Protein AF-0000000067011198 (afdb_homodimer)

Foldseek 3Di:
DVPAQAKDWFWFFKLADAPDGTDIDTKIFGHEAAQKWKWQWFKFKDDVVQVCLSNVLDPLRDPRAQDTQQTKGFTCQYYPPQDQDGGGFIKTFALAFAPCPDPQNVALFAQRDDQAVPLLSNQAGSVNAARMGDPPHGHGYHSQHRNRISMGMHGSRGMATADPPFDRLLLSVLRFQLLFLLLCDCPAVVPAAQWEEEEEDLFSSRLSVQLNCVLRHYPAYEYEDQDCVSFVLSVVSHHPYYDHPVPDDPVADPLNVLCVVPVQATQEYEYAAADLVVQQSRLSRAHFAAHEYEYEHHHGPPDDHDDDVVSPVRHYHYYYTGSSGRNAHDRVCSNVVSVCVVVPSDDRPSQEDEEEESVCVSVVSVCVVVVNHRMYMYRNDDD/DVPAQAKDWFWFFKLADAPDGTDIDTKIFGHEAAQKWKWQWFKFKDDVVQVCLSNVLDPLRDPRAQDTQQTKGFTCQYYPPQDQDGGGFIKTFALAFAPCPDPQNVALFAQRDDQAVVLQSNQAGSVNAARIGDPPHGHGYHSQHRNRISMGMHGSRGMATADPPFDRLLLSCLRFQLLFQLLCDCPAVVPAAQWEEEEEDLFSSRLSVQLNCVLRHYPAYEYEDQDCVSFVVSVVSHHPYYDHPVPDDPVADPLNVLCVVPVQATQEYEYAAADLVVQQSRLSRAHFAAHEYEYEHHHGPPDDHDDDCVSVVRHYHYYYTGSNGRNDHDRVCSNVVSVCVVVPSDDRPSQEDEEEESVCVSVVSVCVVVVNHRMYMYRNDDD

Organism: Wuchereria bancrofti (NCBI:txid6293)

Secondary structure (DSSP, 8-state):
-TTTTS-EEEEEEEE-STTS--EEEEEEEPPP-TTEEEEEEEEEE--HHHHHHHTT--TT--SSEE---EEEEEEEEE-TT--S--TT-EEEE-SS---SSSHHHHSTT-----TTHHHHHTT--TTS--SEEETTEEEEESTTT--SBSEEEEEGGGEEEE-TTS-HHHHGGGGTHHHHHHHIIIIIS-PPTT-EEEEE--SHHHHHHHHHHHHHT-SEEEEE-S-GGGHHHHHHHT-SEEE-GGGS-TTS-HHHHHHHHTTT-BSEEEE-S--HHHHHHHHHHBPTTT-EEEE-SPPPTT--EEE-THHHHTT-EEEE-STT-TT--HHHHHHHHHHHHHTTSS-SGGGEEEEEEGGGHHHHHHHHHHT--SEEEEE----/-TTTTS-EEEEEEEE-STTS--EEEEEEEPPP-TTEEEEEEEEEE--HHHHHHHTT--TT--SSEE---EEEEEEEEE-TT--S--TT-EEEE-SS---SSSHHHHSTT-----TTHHHHHTT--TTS--SEEETTEEEEESTTT--SBSEEEEEGGGEEEE-TTS-HHHHGGGGTHHHHHHHIIIIIS-PPTT-EEEEE--SHHHHHHHHHHHHHT-SEEEEE-S-GGGHHHHHHHT-SEEE-GGGS-TTS-HHHHHHHHTTT-BSEEEE-S--HHHHHHHHHHBPTTT-EEEE-SPPPTT--EEE-THHHHTT-EEEE-STT-TT--HHHHHHHHHHHHHTTSS-SGGGEEEEEEGGGHHHHHHHHHHT--SEEEEE----

Structure (mmCIF, N/CA/C/O backbone):
data_AF-0000000067011198-model_v1
#
loop_
_entity.id
_entity.type
_entity.pdbx_description
1 polymer 'S-(hydroxymethyl)glutathione dehydrogenase'
#
loop_
_atom_site.group_PDB
_atom_site.id
_atom_site.type_symbol
_atom_site.label_atom_id
_atom_site.label_alt_id
_atom_site.label_comp_id
_atom_site.label_asym_id
_atom_site.label_entity_id
_atom_site.label_seq_id
_atom_site.pdbx_PDB_ins_code
_atom_site.Cartn_x
_atom_site.Cartn_y
_atom_site.Cartn_z
_atom_site.occupancy
_atom_site.B_iso_or_equiv
_atom_site.auth_seq_id
_atom_site.auth_comp_id
_atom_site.auth_asym_id
_atom_site.auth_atom_id
_atom_site.pdbx_PDB_model_num
ATOM 1 N N . MET A 1 1 ? -12.805 38.656 30.281 1 50.06 1 MET A N 1
ATOM 2 C CA . MET A 1 1 ? -12.133 39.938 29.984 1 50.06 1 MET A CA 1
ATOM 3 C C . MET A 1 1 ? -12.852 40.688 28.875 1 50.06 1 MET A C 1
ATOM 5 O O . MET A 1 1 ? -13.734 40.125 28.219 1 50.06 1 MET A O 1
ATOM 9 N N . ALA A 1 2 ? -12.516 41.906 28.516 1 61.5 2 ALA A N 1
ATOM 10 C CA . ALA A 1 2 ? -13.125 42.938 27.672 1 61.5 2 ALA A CA 1
ATOM 11 C C . ALA A 1 2 ? -13.398 42.375 26.266 1 61.5 2 ALA A C 1
ATOM 13 O O . ALA A 1 2 ? -14.219 42.938 25.531 1 61.5 2 ALA A O 1
ATOM 14 N N . THR A 1 3 ? -12.961 41.188 25.984 1 71.88 3 THR A N 1
ATOM 15 C CA . THR A 1 3 ? -13.062 40.719 24.609 1 71.88 3 THR A CA 1
ATOM 16 C C . THR A 1 3 ? -14.078 39.562 24.5 1 71.88 3 THR A C 1
ATOM 18 O O . THR A 1 3 ? -14.469 39.188 23.406 1 71.88 3 THR A O 1
ATOM 21 N N . ILE A 1 4 ? -14.734 39.156 25.609 1 75.94 4 ILE A N 1
ATOM 22 C CA . ILE A 1 4 ? -15.602 38 25.609 1 75.94 4 ILE A CA 1
ATOM 23 C C . ILE A 1 4 ? -16.938 38.344 24.969 1 75.94 4 ILE A C 1
ATOM 25 O O . ILE A 1 4 ? -17.531 39.375 25.281 1 75.94 4 ILE A O 1
ATOM 29 N N . CYS A 1 5 ? -17.281 37.531 24.031 1 78.25 5 CYS A N 1
ATOM 30 C CA . CYS A 1 5 ? -18.562 37.594 23.344 1 78.25 5 CYS A CA 1
ATOM 31 C C . CYS A 1 5 ? -18.641 38.844 22.453 1 78.25 5 CYS A C 1
ATOM 33 O O . CYS A 1 5 ? -19.734 39.312 22.141 1 78.25 5 CYS A O 1
ATOM 35 N N . LYS A 1 6 ? -17.516 39.438 22.172 1 91.94 6 LYS A N 1
ATOM 36 C CA . LYS A 1 6 ? -17.484 40.625 21.297 1 91.94 6 LYS A CA 1
ATOM 37 C C . LYS A 1 6 ? -16.531 40.406 20.125 1 91.94 6 LYS A C 1
ATOM 39 O O . LYS A 1 6 ? -15.648 39.531 20.188 1 91.94 6 LYS A O 1
ATOM 44 N N . THR A 1 7 ? -16.844 41.156 19.125 1 96.75 7 THR A N 1
ATOM 45 C CA . THR A 1 7 ? -15.898 41.219 18.016 1 96.75 7 THR A CA 1
ATOM 46 C C . THR A 1 7 ? -14.586 41.875 18.453 1 96.75 7 THR A C 1
ATOM 48 O O . THR A 1 7 ? -14.602 42.906 19.109 1 96.75 7 THR A O 1
ATOM 51 N N . ILE A 1 8 ? -13.508 41.281 18.047 1 96.81 8 ILE A N 1
ATOM 52 C CA . ILE A 1 8 ? -12.188 41.812 18.406 1 96.81 8 ILE A CA 1
ATOM 53 C C . ILE A 1 8 ? -11.508 42.344 17.156 1 96.81 8 ILE A C 1
ATOM 55 O O . ILE A 1 8 ? -11.555 41.75 16.094 1 96.81 8 ILE A O 1
ATOM 59 N N . LYS A 1 9 ? -11 43.562 17.312 1 97.25 9 LYS A N 1
ATOM 60 C CA . LYS A 1 9 ? -10.094 44.062 16.297 1 97.25 9 LYS A CA 1
ATOM 61 C C . LYS A 1 9 ? -8.648 43.719 16.609 1 97.25 9 LYS A C 1
ATOM 63 O O . LYS A 1 9 ? -8.18 43.906 17.719 1 97.25 9 LYS A O 1
ATOM 68 N N . CYS A 1 10 ? -8.008 43.156 15.656 1 97.12 10 CYS A N 1
ATOM 69 C CA . CYS A 1 10 ? -6.625 42.75 15.898 1 97.12 10 CYS A CA 1
ATOM 70 C C . CYS A 1 10 ? -5.844 42.688 14.594 1 97.12 10 CYS A C 1
ATOM 72 O O . CYS A 1 10 ? -6.406 42.875 13.516 1 97.12 10 CYS A O 1
ATOM 74 N N . ARG A 1 11 ? -4.516 42.406 14.703 1 98.06 11 ARG A N 1
ATOM 75 C CA . ARG A 1 11 ? -3.645 42.281 13.531 1 98.06 11 ARG A CA 1
ATOM 76 C C . ARG A 1 11 ? -3.676 40.875 12.969 1 98.06 11 ARG A C 1
ATOM 78 O O . ARG A 1 11 ? -3.734 39.906 13.719 1 98.06 11 ARG A O 1
ATOM 85 N N . ALA A 1 12 ? -3.678 40.812 11.695 1 98.69 12 ALA A N 1
ATOM 86 C CA . ALA A 1 12 ? -3.52 39.531 10.969 1 98.69 12 ALA A CA 1
ATOM 87 C C . ALA A 1 12 ? -2.736 39.75 9.672 1 98.69 12 ALA A C 1
ATOM 89 O O . ALA A 1 12 ? -2.676 40.875 9.148 1 98.69 12 ALA A O 1
ATOM 90 N N . ALA A 1 13 ? -2.029 38.75 9.281 1 98.81 13 ALA A N 1
ATOM 91 C CA . ALA A 1 13 ? -1.456 38.719 7.941 1 98.81 13 ALA A CA 1
ATOM 92 C C . ALA A 1 13 ? -2.447 38.125 6.938 1 98.81 13 ALA A C 1
ATOM 94 O O . ALA A 1 13 ? -2.703 36.938 6.938 1 98.81 13 ALA A O 1
ATOM 95 N N . VAL A 1 14 ? -2.984 38.938 6.059 1 98.81 14 VAL A N 1
ATOM 96 C CA . VAL A 1 14 ? -4.066 38.531 5.168 1 98.81 14 VAL A CA 1
ATOM 97 C C . VAL A 1 14 ? -3.516 38.25 3.768 1 98.81 14 VAL A C 1
ATOM 99 O O . VAL A 1 14 ? -2.742 39.062 3.238 1 98.81 14 VAL A O 1
ATOM 102 N N . ALA A 1 15 ? -3.818 37.125 3.234 1 98.69 15 ALA A N 1
ATOM 103 C CA . ALA A 1 15 ? -3.613 36.844 1.813 1 98.69 15 ALA A CA 1
ATOM 104 C C . ALA A 1 15 ? -4.812 37.312 0.99 1 98.69 15 ALA A C 1
ATOM 106 O O . ALA A 1 15 ? -5.812 36.594 0.886 1 98.69 15 ALA A O 1
ATOM 107 N N . TRP A 1 16 ? -4.695 38.375 0.341 1 98.19 16 TRP A N 1
ATOM 108 C CA . TRP A 1 16 ? -5.812 38.938 -0.408 1 98.19 16 TRP A CA 1
ATOM 109 C C . TRP A 1 16 ? -5.973 38.219 -1.756 1 98.19 16 TRP A C 1
ATOM 111 O O . TRP A 1 16 ? -7.09 38.094 -2.26 1 98.19 16 TRP A O 1
ATOM 121 N N . GLU A 1 17 ? -4.902 37.875 -2.344 1 96.75 17 GLU A N 1
ATOM 122 C CA . GLU A 1 17 ? -4.867 37.125 -3.594 1 96.75 17 GLU A CA 1
ATOM 123 C C . GLU A 1 17 ? -3.639 36.219 -3.662 1 96.75 17 GLU A C 1
ATOM 125 O O . GLU A 1 17 ? -2.688 36.406 -2.9 1 96.75 17 GLU A O 1
ATOM 130 N N . SER A 1 18 ? -3.738 35.25 -4.496 1 96.25 18 SER A N 1
ATOM 131 C CA . SER A 1 18 ? -2.604 34.344 -4.684 1 96.25 18 SER A CA 1
ATOM 132 C C . SER A 1 18 ? -1.417 35.062 -5.305 1 96.25 18 SER A C 1
ATOM 134 O O . SER A 1 18 ? -1.593 36.062 -6 1 96.25 18 SER A O 1
ATOM 136 N N . LYS A 1 19 ? -0.214 34.625 -5.031 1 95.88 19 LYS A N 1
ATOM 137 C CA . LYS A 1 19 ? 1.037 35.094 -5.637 1 95.88 19 LYS A CA 1
ATOM 138 C C . LYS A 1 19 ? 1.366 36.531 -5.227 1 95.88 19 LYS A C 1
ATOM 140 O O . LYS A 1 19 ? 2.131 37.219 -5.906 1 95.88 19 LYS A O 1
ATOM 145 N N . LYS A 1 20 ? 0.771 37.031 -4.23 1 97.31 20 LYS A N 1
ATOM 146 C CA . LYS A 1 20 ? 1.09 38.344 -3.643 1 97.31 20 LYS A CA 1
ATOM 147 C C . LYS A 1 20 ? 1.5 38.188 -2.18 1 97.31 20 LYS A C 1
ATOM 149 O O . LYS A 1 20 ? 1.066 37.281 -1.496 1 97.31 20 LYS A O 1
ATOM 154 N N . PRO A 1 21 ? 2.344 39.094 -1.739 1 97.44 21 PRO A N 1
ATOM 155 C CA . PRO A 1 21 ? 2.725 39.031 -0.326 1 97.44 21 PRO A CA 1
ATOM 156 C C . PRO A 1 21 ? 1.535 39.188 0.614 1 97.44 21 PRO A C 1
ATOM 158 O O . PRO A 1 21 ? 0.528 39.812 0.234 1 97.44 21 PRO A O 1
ATOM 161 N N . LEU A 1 22 ? 1.674 38.688 1.773 1 98.62 22 LEU A N 1
ATOM 162 C CA . LEU A 1 22 ? 0.673 38.906 2.809 1 98.62 22 LEU A CA 1
ATOM 163 C C . LEU A 1 22 ? 0.659 40.375 3.234 1 98.62 22 LEU A C 1
ATOM 165 O O . LEU A 1 22 ? 1.695 41.062 3.217 1 98.62 22 LEU A O 1
ATOM 169 N N . LYS A 1 23 ? -0.453 40.875 3.588 1 98.62 23 LYS A N 1
ATOM 170 C CA . LYS A 1 23 ? -0.575 42.219 4.105 1 98.62 23 LYS A CA 1
ATOM 171 C C . LYS A 1 23 ? -0.975 42.219 5.578 1 98.62 23 LYS A C 1
ATOM 173 O O . LYS A 1 23 ? -1.925 41.531 5.965 1 98.62 23 LYS A O 1
ATOM 178 N N . ILE A 1 24 ? -0.201 42.969 6.383 1 98.44 24 ILE A N 1
ATOM 179 C CA . ILE A 1 24 ? -0.578 43.125 7.781 1 98.44 24 ILE A CA 1
ATOM 180 C C . ILE A 1 24 ? -1.75 44.094 7.891 1 98.44 24 ILE A C 1
ATOM 182 O O . ILE A 1 24 ? -1.634 45.25 7.512 1 98.44 24 ILE A O 1
ATOM 186 N N . GLU A 1 25 ? -2.863 43.5 8.383 1 98 25 GLU A N 1
ATOM 187 C CA . GLU A 1 25 ? -4.121 44.25 8.445 1 98 25 GLU A CA 1
ATOM 188 C C . GLU A 1 25 ? -4.684 44.25 9.867 1 98 25 GLU A C 1
ATOM 190 O O . GLU A 1 25 ? -4.391 43.375 10.664 1 98 25 GLU A O 1
ATOM 195 N N . GLU A 1 26 ? -5.363 45.312 10.133 1 98.44 26 GLU A N 1
ATOM 196 C CA . GLU A 1 26 ? -6.316 45.219 11.234 1 98.44 26 GLU A CA 1
ATOM 197 C C . GLU A 1 26 ? -7.629 44.594 10.758 1 98.44 26 GLU A C 1
ATOM 199 O O . GLU A 1 26 ? -8.25 45.094 9.812 1 98.44 26 GLU A O 1
ATOM 204 N N . ILE A 1 27 ? -8.016 43.5 11.359 1 98.62 27 ILE A N 1
ATOM 205 C CA . ILE A 1 27 ? -9.242 42.812 10.961 1 98.62 27 ILE A CA 1
ATOM 206 C C . ILE A 1 27 ? -10.172 42.656 12.156 1 98.62 27 ILE A C 1
ATOM 208 O O . ILE A 1 27 ? -9.797 43 13.281 1 98.62 27 ILE A O 1
ATOM 212 N N . GLU A 1 28 ? -11.352 42.219 11.852 1 98.5 28 GLU A N 1
ATOM 213 C CA . GLU A 1 28 ? -12.32 41.875 12.891 1 98.5 28 GLU A CA 1
ATOM 214 C C . GLU A 1 28 ? -12.453 40.375 13.039 1 98.5 28 GLU A C 1
ATOM 216 O O . GLU A 1 28 ? -12.547 39.625 12.047 1 98.5 28 GLU A O 1
ATOM 221 N N . VAL A 1 29 ? -12.398 39.875 14.258 1 98.56 29 VAL A N 1
ATOM 222 C CA . VAL A 1 29 ? -12.625 38.469 14.578 1 98.56 29 VAL A CA 1
ATOM 223 C C . VAL A 1 29 ? -13.883 38.344 15.43 1 98.56 29 VAL A C 1
ATOM 225 O O . VAL A 1 29 ? -13.969 38.906 16.516 1 98.56 29 VAL A O 1
ATOM 228 N N . ALA A 1 30 ? -14.82 37.656 14.945 1 98.19 30 ALA A N 1
ATOM 229 C CA . ALA A 1 30 ? -16.109 37.469 15.609 1 98.19 30 ALA A CA 1
ATOM 230 C C . ALA A 1 30 ? -15.961 36.562 16.844 1 98.19 30 ALA A C 1
ATOM 232 O O . ALA A 1 30 ? -15 35.812 16.953 1 98.19 30 ALA A O 1
ATOM 233 N N . PRO A 1 31 ? -16.859 36.781 17.828 1 97.69 31 PRO A N 1
ATOM 234 C CA . PRO A 1 31 ? -16.875 35.812 18.922 1 97.69 31 PRO A CA 1
ATOM 235 C C . PRO A 1 31 ? -17.219 34.406 18.469 1 97.69 31 PRO A C 1
ATOM 237 O O . PRO A 1 31 ? -17.875 34.219 17.438 1 97.69 31 PRO A O 1
ATOM 240 N N . PRO A 1 32 ? -16.75 33.406 19.219 1 98.19 32 PRO A N 1
ATOM 241 C CA . PRO A 1 32 ? -17.078 32.031 18.844 1 98.19 32 PRO A CA 1
ATOM 242 C C . PRO A 1 32 ? -18.562 31.719 18.969 1 98.19 32 PRO A C 1
ATOM 244 O O . PRO A 1 32 ? -19.219 32.156 19.922 1 98.19 32 PRO A O 1
ATOM 247 N N . ARG A 1 33 ? -19.078 31.078 18 1 97.44 33 ARG A N 1
ATOM 248 C CA . ARG A 1 33 ? -20.453 30.594 18.031 1 97.44 33 ARG A CA 1
ATOM 249 C C . ARG A 1 33 ? -20.516 29.203 18.672 1 97.44 33 ARG A C 1
ATOM 251 O O . ARG A 1 33 ? -19.594 28.797 19.375 1 97.44 33 ARG A O 1
ATOM 258 N N . GLU A 1 34 ? -21.719 28.562 18.5 1 97.06 34 GLU A N 1
ATOM 259 C CA . GLU A 1 34 ? -21.938 27.234 19.078 1 97.06 34 GLU A CA 1
ATOM 260 C C . GLU A 1 34 ? -20.859 26.25 18.641 1 97.06 34 GLU A C 1
ATOM 262 O O . GLU A 1 34 ? -20.562 26.141 17.438 1 97.06 34 GLU A O 1
ATOM 267 N N . TYR A 1 35 ? -20.172 25.609 19.625 1 97.75 35 TYR A N 1
ATOM 268 C CA . TYR A 1 35 ? -19.172 24.562 19.422 1 97.75 35 TYR A CA 1
ATOM 269 C C . TYR A 1 35 ? -17.906 25.141 18.766 1 97.75 35 TYR A C 1
ATOM 271 O O . TYR A 1 35 ? -17.234 24.438 18.016 1 97.75 35 TYR A O 1
ATOM 279 N N . GLU A 1 36 ? -17.641 26.391 19.031 1 98.31 36 GLU A N 1
ATOM 280 C CA . GLU A 1 36 ? -16.453 27.047 18.516 1 98.31 36 GLU A CA 1
ATOM 281 C C . GLU A 1 36 ? -15.57 27.562 19.656 1 98.31 36 GLU A C 1
ATOM 283 O O . GLU A 1 36 ? -16.047 27.75 20.781 1 98.31 36 GLU A O 1
ATOM 288 N N . VAL A 1 37 ? -14.336 27.719 19.375 1 98.62 37 VAL A N 1
ATOM 289 C CA . VAL A 1 37 ? -13.336 28.188 20.328 1 98.62 37 VAL A CA 1
ATOM 290 C C . VAL A 1 37 ? -12.547 29.344 19.719 1 98.62 37 VAL A C 1
ATOM 292 O O . VAL A 1 37 ? -12.023 29.234 18.609 1 98.62 37 VAL A O 1
ATOM 295 N N . ARG A 1 38 ? -12.508 30.422 20.359 1 98.75 38 ARG A N 1
ATOM 296 C CA . ARG A 1 38 ? -11.633 31.516 19.938 1 98.75 38 ARG A CA 1
ATOM 297 C C . ARG A 1 38 ? -10.305 31.469 20.688 1 98.75 38 ARG A C 1
ATOM 299 O O . ARG A 1 38 ? -10.289 31.375 21.922 1 98.75 38 ARG A O 1
ATOM 306 N N . ILE A 1 39 ? -9.266 31.531 20 1 98.56 39 ILE A N 1
ATOM 307 C CA . ILE A 1 39 ? -7.922 31.359 20.531 1 98.56 39 ILE A CA 1
ATOM 308 C C . ILE A 1 39 ? -7.121 32.656 20.328 1 98.56 39 ILE A C 1
ATOM 310 O O . ILE A 1 39 ? -7.164 33.25 19.25 1 98.56 39 ILE A O 1
ATOM 314 N N . LYS A 1 40 ? -6.488 33.125 21.375 1 98.44 40 LYS A N 1
ATOM 315 C CA . LYS A 1 40 ? -5.398 34.094 21.203 1 98.44 40 LYS A CA 1
ATOM 316 C C . LYS A 1 40 ? -4.117 33.406 20.75 1 98.44 40 LYS A C 1
ATOM 318 O O . LYS A 1 40 ? -3.475 32.719 21.547 1 98.44 40 LYS A O 1
ATOM 323 N N . VAL A 1 41 ? -3.752 33.594 19.531 1 98.81 41 VAL A N 1
ATOM 324 C CA . VAL A 1 41 ? -2.598 32.906 18.984 1 98.81 41 VAL A CA 1
ATOM 325 C C . VAL A 1 41 ? -1.311 33.594 19.438 1 98.81 41 VAL A C 1
ATOM 327 O O . VAL A 1 41 ? -1.141 34.812 19.234 1 98.81 41 VAL A O 1
ATOM 330 N N . LEU A 1 42 ? -0.454 32.844 20.016 1 98.69 42 LEU A N 1
ATOM 331 C CA . LEU A 1 42 ? 0.802 33.438 20.484 1 98.69 42 LEU A CA 1
ATOM 332 C C . LEU A 1 42 ? 1.929 33.156 19.5 1 98.69 42 LEU A C 1
ATOM 334 O O . LEU A 1 42 ? 2.742 34.031 19.219 1 98.69 42 LEU A O 1
ATOM 338 N N . TYR A 1 43 ? 1.971 31.953 19 1 98.69 43 TYR A N 1
ATOM 339 C CA . TYR A 1 43 ? 3.023 31.562 18.078 1 98.69 43 TYR A CA 1
ATOM 340 C C . TYR A 1 43 ? 2.449 30.766 16.906 1 98.69 43 TYR A C 1
ATOM 342 O O . TYR A 1 43 ? 1.484 30.016 17.078 1 98.69 43 TYR A O 1
ATOM 350 N N . ALA A 1 44 ? 3.006 30.938 15.766 1 98.5 44 ALA A N 1
ATOM 351 C CA . ALA A 1 44 ? 2.705 30.156 14.562 1 98.5 44 ALA A CA 1
ATOM 352 C C . ALA A 1 44 ? 3.982 29.781 13.82 1 98.5 44 ALA A C 1
ATOM 354 O O . ALA A 1 44 ? 4.984 30.484 13.891 1 98.5 44 ALA A O 1
ATOM 355 N N . ALA A 1 45 ? 3.965 28.656 13.227 1 97.75 45 ALA A N 1
ATOM 356 C CA . ALA A 1 45 ? 5.078 28.25 12.375 1 97.75 45 ALA A CA 1
ATOM 357 C C . ALA A 1 45 ? 4.691 28.328 10.898 1 97.75 45 ALA A C 1
ATOM 359 O O . ALA A 1 45 ? 3.543 28.047 10.539 1 97.75 45 ALA A O 1
ATOM 360 N N . ILE A 1 46 ? 5.633 28.656 10.094 1 96.62 46 ILE A N 1
ATOM 361 C CA . ILE A 1 46 ? 5.398 28.734 8.656 1 96.62 46 ILE A CA 1
ATOM 362 C C . ILE A 1 46 ? 5.695 27.375 8.016 1 96.62 46 ILE A C 1
ATOM 364 O O . ILE A 1 46 ? 6.746 26.781 8.273 1 96.62 46 ILE A O 1
ATOM 368 N N . CYS A 1 47 ? 4.816 26.906 7.234 1 94.25 47 CYS A N 1
ATOM 369 C CA . CYS A 1 47 ? 4.922 25.625 6.562 1 94.25 47 CYS A CA 1
ATOM 370 C C . CYS A 1 47 ? 4.867 25.781 5.051 1 94.25 47 CYS A C 1
ATOM 372 O O . CYS A 1 47 ? 4.332 26.781 4.547 1 94.25 47 CYS A O 1
ATOM 374 N N . HIS A 1 48 ? 5.426 24.844 4.32 1 91.69 48 HIS A N 1
ATOM 375 C CA . HIS A 1 48 ? 5.367 24.859 2.861 1 91.69 48 HIS A CA 1
ATOM 376 C C . HIS A 1 48 ? 3.926 24.828 2.367 1 91.69 48 HIS A C 1
ATOM 378 O O . HIS A 1 48 ? 3.619 25.359 1.299 1 91.69 48 HIS A O 1
ATOM 384 N N . THR A 1 49 ? 3.041 24.203 3.066 1 92.31 49 THR A N 1
ATOM 385 C CA . THR A 1 49 ? 1.621 24.188 2.729 1 92.31 49 THR A CA 1
ATOM 386 C C . THR A 1 49 ? 1.079 25.609 2.627 1 92.31 49 THR A C 1
ATOM 388 O O . THR A 1 49 ? 0.295 25.922 1.727 1 92.31 49 THR A O 1
ATOM 391 N N . ASP A 1 50 ? 1.491 26.453 3.518 1 95.12 50 ASP A N 1
ATOM 392 C CA . ASP A 1 50 ? 1.111 27.859 3.447 1 95.12 50 ASP A CA 1
ATOM 393 C C . ASP A 1 50 ? 1.62 28.5 2.16 1 95.12 50 ASP A C 1
ATOM 395 O O . ASP A 1 50 ? 0.869 29.188 1.466 1 95.12 50 ASP A O 1
ATOM 399 N N . ALA A 1 51 ? 2.885 28.25 1.918 1 93.5 51 ALA A N 1
ATOM 400 C CA . ALA A 1 51 ? 3.516 28.812 0.728 1 93.5 51 ALA A CA 1
ATOM 401 C C . ALA A 1 51 ? 2.873 28.281 -0.544 1 93.5 51 ALA A C 1
ATOM 403 O O . ALA A 1 51 ? 2.701 29 -1.521 1 93.5 51 ALA A O 1
ATOM 404 N N . TYR A 1 52 ? 2.572 27.016 -0.479 1 90.75 52 TYR A N 1
ATOM 405 C CA . TYR A 1 52 ? 1.944 26.344 -1.614 1 90.75 52 TYR A CA 1
ATOM 406 C C . TYR A 1 52 ? 0.607 27 -1.955 1 90.75 52 TYR A C 1
ATOM 408 O O . TYR A 1 52 ? 0.323 27.266 -3.123 1 90.75 52 TYR A O 1
ATOM 416 N N . THR A 1 53 ? -0.215 27.234 -1.001 1 92.94 53 THR A N 1
ATOM 417 C CA . THR A 1 53 ? -1.506 27.875 -1.208 1 92.94 53 THR A CA 1
ATOM 418 C C . THR A 1 53 ? -1.32 29.328 -1.63 1 92.94 53 THR A C 1
ATOM 420 O O . THR A 1 53 ? -1.939 29.781 -2.594 1 92.94 53 THR A O 1
ATOM 423 N N . LEU A 1 54 ? -0.454 29.984 -0.962 1 95.81 54 LEU A N 1
ATOM 424 C CA . LEU A 1 54 ? -0.195 31.375 -1.282 1 95.81 54 LEU A CA 1
ATOM 425 C C . LEU A 1 54 ? 0.293 31.531 -2.719 1 95.81 54 LEU A C 1
ATOM 427 O O . LEU A 1 54 ? -0.027 32.5 -3.393 1 95.81 54 LEU A O 1
ATOM 431 N N . GLY A 1 55 ? 1.011 30.547 -3.143 1 93.31 55 GLY A N 1
ATOM 432 C CA . GLY A 1 55 ? 1.586 30.578 -4.477 1 93.31 55 GLY A CA 1
ATOM 433 C C . GLY A 1 55 ? 0.576 30.281 -5.57 1 93.31 55 GLY A C 1
ATOM 434 O O . GLY A 1 55 ? 0.877 30.422 -6.758 1 93.31 55 GLY A O 1
ATOM 435 N N . GLY A 1 56 ? -0.625 29.828 -5.211 1 89.12 56 GLY A N 1
ATOM 436 C CA . GLY A 1 56 ? -1.679 29.578 -6.184 1 89.12 56 GLY A CA 1
ATOM 437 C C . GLY A 1 56 ? -1.719 28.156 -6.684 1 89.12 56 GLY A C 1
ATOM 438 O O . GLY A 1 56 ? -2.477 27.828 -7.602 1 89.12 56 GLY A O 1
ATOM 439 N N . ASP A 1 57 ? -0.955 27.281 -6.148 1 82.94 57 ASP A N 1
ATOM 440 C CA . ASP A 1 57 ? -0.85 25.906 -6.641 1 82.94 57 ASP A CA 1
ATOM 441 C C . ASP A 1 57 ? -1.86 25 -5.945 1 82.94 57 ASP A C 1
ATOM 443 O O . ASP A 1 57 ? -2.096 23.875 -6.387 1 82.94 57 ASP A O 1
ATOM 447 N N . ASP A 1 58 ? -2.443 25.438 -4.863 1 84.62 58 ASP A N 1
ATOM 448 C CA . ASP A 1 58 ? -3.459 24.688 -4.129 1 84.62 58 ASP A CA 1
ATOM 449 C C . ASP A 1 58 ? -4.828 24.828 -4.789 1 84.62 58 ASP A C 1
ATOM 451 O O . ASP A 1 58 ? -5.422 25.906 -4.777 1 84.62 58 ASP A O 1
ATOM 455 N N . PRO A 1 59 ? -5.375 23.766 -5.312 1 79.25 59 PRO A N 1
ATOM 456 C CA . PRO A 1 59 ? -6.668 23.891 -5.992 1 79.25 59 PRO A CA 1
ATOM 457 C C . PRO A 1 59 ? -7.801 24.266 -5.039 1 79.25 59 PRO A C 1
ATOM 459 O O . PRO A 1 59 ? -8.844 24.75 -5.48 1 79.25 59 PRO A O 1
ATOM 462 N N . GLU A 1 60 ? -7.602 24.156 -3.783 1 81.25 60 GLU A N 1
ATOM 463 C CA . GLU A 1 60 ? -8.648 24.469 -2.812 1 81.25 60 GLU A CA 1
ATOM 464 C C . GLU A 1 60 ? -8.43 25.844 -2.186 1 81.25 60 GLU A C 1
ATOM 466 O O . GLU A 1 60 ? -9.164 26.234 -1.278 1 81.25 60 GLU A O 1
ATOM 471 N N . GLY A 1 61 ? -7.43 26.469 -2.729 1 90.06 61 GLY A N 1
ATOM 472 C CA . GLY A 1 61 ? -7.152 27.781 -2.158 1 90.06 61 GLY A CA 1
ATOM 473 C C . GLY A 1 61 ? -8.266 28.781 -2.395 1 90.06 61 GLY A C 1
ATOM 474 O O . GLY A 1 61 ? -8.773 28.906 -3.51 1 90.06 61 GLY A O 1
ATOM 475 N N . VAL A 1 62 ? -8.703 29.406 -1.323 1 95.75 62 VAL A N 1
ATOM 476 C CA . VAL A 1 62 ? -9.727 30.438 -1.392 1 95.75 62 VAL A CA 1
ATOM 477 C C . VAL A 1 62 ? -9.188 31.75 -0.836 1 95.75 62 VAL A C 1
ATOM 479 O O . VAL A 1 62 ? -8.516 31.766 0.2 1 95.75 62 VAL A O 1
ATOM 482 N N . PHE A 1 63 ? -9.461 32.812 -1.521 1 97.31 63 PHE A N 1
ATOM 483 C CA . PHE A 1 63 ? -8.992 34.125 -1.117 1 97.31 63 PHE A CA 1
ATOM 484 C C . PHE A 1 63 ? -10.148 35.125 -1.084 1 97.31 63 PHE A C 1
ATOM 486 O O . PHE A 1 63 ? -11.141 34.938 -1.795 1 97.31 63 PHE A O 1
ATOM 493 N N . PRO A 1 64 ? -10.047 36.25 -0.243 1 98.38 64 PRO A N 1
ATOM 494 C CA . PRO A 1 64 ? -8.984 36.469 0.737 1 98.38 64 PRO A CA 1
ATOM 495 C C . PRO A 1 64 ? -9.062 35.5 1.925 1 98.38 64 PRO A C 1
ATOM 497 O O . PRO A 1 64 ? -10.156 35.125 2.346 1 98.38 64 PRO A O 1
ATOM 500 N N . CYS A 1 65 ? -7.945 35.125 2.449 1 98.75 65 CYS A N 1
ATOM 501 C CA . CYS A 1 65 ? -7.945 34.25 3.613 1 98.75 65 CYS A CA 1
ATOM 502 C C . CYS A 1 65 ? -6.793 34.594 4.551 1 98.75 65 CYS A C 1
ATOM 504 O O . CYS A 1 65 ? -5.926 35.375 4.211 1 98.75 65 CYS A O 1
ATOM 506 N N . ILE A 1 66 ? -6.836 34.125 5.75 1 98.75 66 ILE A N 1
ATOM 507 C CA . ILE A 1 66 ? -5.727 34.156 6.695 1 98.75 66 ILE A CA 1
ATOM 508 C C . ILE A 1 66 ? -5.074 32.75 6.746 1 98.75 66 ILE A C 1
ATOM 510 O O . ILE A 1 66 ? -5.699 31.781 7.18 1 98.75 66 ILE A O 1
ATOM 514 N N . LEU A 1 67 ? -3.83 32.656 6.297 1 98.44 67 LEU A N 1
ATOM 515 C CA . LEU A 1 67 ? -3.111 31.391 6.254 1 98.44 67 LEU A CA 1
ATOM 516 C C . LEU A 1 67 ? -2.629 31 7.641 1 98.44 67 LEU A C 1
ATOM 518 O O . LEU A 1 67 ? -3.066 31.562 8.641 1 98.44 67 LEU A O 1
ATOM 522 N N . GLY A 1 68 ? -1.864 29.969 7.68 1 98.19 68 GLY A N 1
ATOM 523 C CA . GLY A 1 68 ? -1.335 29.422 8.914 1 98.19 68 GLY A CA 1
ATOM 524 C C . GLY A 1 68 ? -2.141 28.25 9.438 1 98.19 68 GLY A C 1
ATOM 525 O O . GLY A 1 68 ? -3.365 28.328 9.555 1 98.19 68 GLY A O 1
ATOM 526 N N . HIS A 1 69 ? -1.468 27.141 9.727 1 97.88 69 HIS A N 1
ATOM 527 C CA . HIS A 1 69 ? -2.18 25.984 10.258 1 97.88 69 HIS A CA 1
ATOM 528 C C . HIS A 1 69 ? -1.386 25.312 11.375 1 97.88 69 HIS A C 1
ATOM 530 O O . HIS A 1 69 ? -1.857 24.359 11.992 1 97.88 69 HIS A O 1
ATOM 536 N N . GLU A 1 70 ? -0.186 25.781 11.609 1 98 70 GLU A N 1
ATOM 537 C CA . GLU A 1 70 ? 0.631 25.375 12.758 1 98 70 GLU A CA 1
ATOM 538 C C . GLU A 1 70 ? 0.708 26.5 13.789 1 98 70 GLU A C 1
ATOM 540 O O . GLU A 1 70 ? 1.512 27.422 13.656 1 98 70 GLU A O 1
ATOM 545 N N . GLY A 1 71 ? -0.05 26.375 14.836 1 98.38 71 GLY A N 1
ATOM 546 C CA . GLY A 1 71 ? -0.087 27.438 15.828 1 98.38 71 GLY A CA 1
ATOM 547 C C . GLY A 1 71 ? -0.275 26.938 17.234 1 98.38 71 GLY A C 1
ATOM 548 O O . GLY A 1 71 ? -0.543 25.75 17.453 1 98.38 71 GLY A O 1
ATOM 549 N N . ALA A 1 72 ? -0.032 27.766 18.172 1 98.69 72 ALA A N 1
ATOM 550 C CA . ALA A 1 72 ? -0.286 27.531 19.594 1 98.69 72 ALA A CA 1
ATOM 551 C C . ALA A 1 72 ? -0.686 28.828 20.297 1 98.69 72 ALA A C 1
ATOM 553 O O . ALA A 1 72 ? -0.196 29.906 19.953 1 98.69 72 ALA A O 1
ATOM 554 N N . GLY A 1 73 ? -1.561 28.656 21.203 1 98.5 73 GLY A N 1
ATOM 555 C CA . GLY A 1 73 ? -2.053 29.844 21.906 1 98.5 73 GLY A CA 1
ATOM 556 C C . GLY A 1 73 ? -2.883 29.5 23.125 1 98.5 73 GLY A C 1
ATOM 557 O O . GLY A 1 73 ? -2.688 28.469 23.75 1 98.5 73 GLY A O 1
ATOM 558 N N . ILE A 1 74 ? -3.658 30.5 23.5 1 98.25 74 ILE A N 1
ATOM 559 C CA . ILE A 1 74 ? -4.469 30.406 24.703 1 98.25 74 ILE A CA 1
ATOM 560 C C . ILE A 1 74 ? -5.938 30.641 24.359 1 98.25 74 ILE A C 1
ATOM 562 O O . ILE A 1 74 ? -6.266 31.562 23.609 1 98.25 74 ILE A O 1
ATOM 566 N N . VAL A 1 75 ? -6.766 29.766 24.938 1 98.25 75 VAL A N 1
ATOM 567 C CA . VAL A 1 75 ? -8.195 29.953 24.719 1 98.25 75 VAL A CA 1
ATOM 568 C C . VAL A 1 75 ? -8.641 31.281 25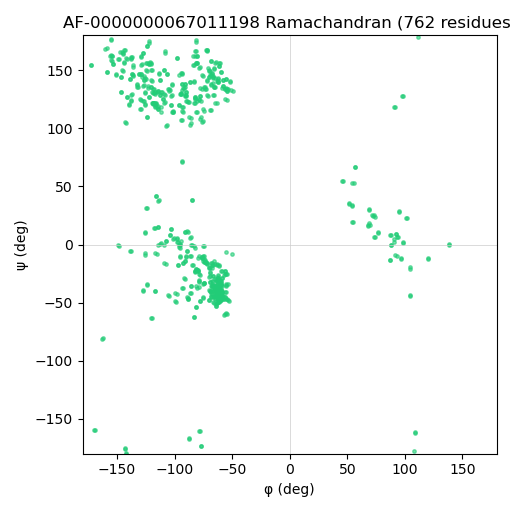.312 1 98.25 75 VAL A C 1
ATOM 570 O O . VAL A 1 75 ? -8.453 31.547 26.5 1 98.25 75 VAL A O 1
ATOM 573 N N . GLU A 1 76 ? -9.188 32.094 24.453 1 97.81 76 GLU A N 1
ATOM 574 C CA . GLU A 1 76 ? -9.719 33.375 24.906 1 97.81 76 GLU A CA 1
ATOM 575 C C . GLU A 1 76 ? -11.172 33.25 25.344 1 97.81 76 GLU A C 1
ATOM 577 O O . GLU A 1 76 ? -11.555 33.75 26.391 1 97.81 76 GLU A O 1
ATOM 582 N N . SER A 1 77 ? -11.977 32.625 24.609 1 97.88 77 SER A N 1
ATOM 583 C CA . SER A 1 77 ? -13.383 32.375 24.906 1 97.88 77 SER A CA 1
ATOM 584 C C . SER A 1 77 ? -13.906 31.141 24.172 1 97.88 77 SER A C 1
ATOM 586 O O . SER A 1 77 ? -13.242 30.609 23.281 1 97.88 77 SER A O 1
ATOM 588 N N . VAL A 1 78 ? -15.039 30.641 24.641 1 97.88 78 VAL A N 1
ATOM 589 C CA . VAL A 1 78 ? -15.656 29.469 24.031 1 97.88 78 VAL A CA 1
ATOM 590 C C . VAL A 1 78 ? -17.141 29.734 23.781 1 97.88 78 VAL A C 1
ATOM 592 O O . VAL A 1 78 ? -17.766 30.531 24.484 1 97.88 78 VAL A O 1
ATOM 595 N N . GLY A 1 79 ? -17.609 29.141 22.703 1 96.88 79 GLY A N 1
ATOM 596 C CA . GLY A 1 79 ? -19.031 29.219 22.438 1 96.88 79 GLY A CA 1
ATOM 597 C C . GLY A 1 79 ? -19.859 28.203 23.219 1 96.88 79 GLY A C 1
ATOM 598 O O . GLY A 1 79 ? -19.297 27.375 23.938 1 96.88 79 GLY A O 1
ATOM 599 N N . ASN A 1 80 ? -21.219 28.344 23.031 1 96.12 80 ASN A N 1
ATOM 600 C CA . ASN A 1 80 ? -22.125 27.422 23.703 1 96.12 80 ASN A CA 1
ATOM 601 C C . ASN A 1 80 ? -21.844 25.969 23.297 1 96.12 80 ASN A C 1
ATOM 603 O O . ASN A 1 80 ? -21.578 25.688 22.141 1 96.12 80 ASN A O 1
ATOM 607 N N . GLY A 1 81 ? -21.812 25.094 24.297 1 96.69 81 GLY A N 1
ATOM 608 C CA . GLY A 1 81 ? -21.703 23.672 24.016 1 96.69 81 GLY A CA 1
ATOM 609 C C . GLY A 1 81 ? -20.266 23.156 24.109 1 96.69 81 GLY A C 1
ATOM 610 O O . GLY A 1 81 ? -20.047 21.953 24.125 1 96.69 81 GLY A O 1
ATOM 611 N N . VAL A 1 82 ? -19.312 24.047 24.172 1 97.75 82 VAL A N 1
ATOM 612 C CA . VAL A 1 82 ? -17.922 23.641 24.266 1 97.75 82 VAL A CA 1
ATOM 613 C C . VAL A 1 82 ? -17.609 23.188 25.688 1 97.75 82 VAL A C 1
ATOM 615 O O . VAL A 1 82 ? -17.844 23.922 26.656 1 97.75 82 VAL A O 1
ATOM 618 N N . THR A 1 83 ? -17.125 21.953 25.812 1 96.31 83 THR A N 1
ATOM 619 C CA . THR A 1 83 ? -16.781 21.438 27.125 1 96.31 83 THR A CA 1
ATOM 620 C C . THR A 1 83 ? -15.344 20.938 27.156 1 96.31 83 THR A C 1
ATOM 622 O O . THR A 1 83 ? -14.781 20.688 28.234 1 96.31 83 THR A O 1
ATOM 625 N N . CYS A 1 84 ? -14.703 20.859 26.031 1 96.5 84 CYS A N 1
ATOM 626 C CA . CYS A 1 84 ? -13.398 20.219 25.922 1 96.5 84 CYS A CA 1
ATOM 627 C C . CYS A 1 84 ? -12.289 21.172 26.375 1 96.5 84 CYS A C 1
ATOM 629 O O . CYS A 1 84 ? -11.195 20.719 26.734 1 96.5 84 CYS A O 1
ATOM 631 N N . VAL A 1 85 ? -12.516 22.484 26.359 1 98.25 85 VAL A N 1
ATOM 632 C CA . VAL A 1 85 ? -11.555 23.484 26.797 1 98.25 85 VAL A CA 1
ATOM 633 C C . VAL A 1 85 ? -12.289 24.641 27.484 1 98.25 85 VAL A C 1
ATOM 635 O O . VAL A 1 85 ? -13.516 24.734 27.406 1 98.25 85 VAL A O 1
ATOM 638 N N . LYS A 1 86 ? -11.508 25.469 28.141 1 97.94 86 LYS A N 1
ATOM 639 C CA . LYS A 1 86 ? -12.008 26.688 28.781 1 97.94 86 LYS A CA 1
ATOM 640 C C . LYS A 1 86 ? -11.016 27.828 28.625 1 97.94 86 LYS A C 1
ATOM 642 O O . LYS A 1 86 ? -9.844 27.609 28.344 1 97.94 86 LYS A O 1
ATOM 647 N N . PRO A 1 87 ? -11.547 29.109 28.797 1 97.56 87 PRO A N 1
ATOM 648 C CA . PRO A 1 87 ? -10.625 30.25 28.734 1 97.56 87 PRO A CA 1
ATOM 649 C C . PRO A 1 87 ? -9.391 30.062 29.625 1 97.56 87 PRO A C 1
ATOM 651 O O . PRO A 1 87 ? -9.516 29.609 30.766 1 97.56 87 PRO A O 1
ATOM 654 N N . GLY A 1 88 ? -8.266 30.312 29.062 1 97.56 88 GLY A N 1
ATOM 655 C CA . GLY A 1 88 ? -7.023 30.172 29.812 1 97.56 88 GLY A CA 1
ATOM 656 C C . GLY A 1 88 ? -6.254 28.922 29.453 1 97.56 88 GLY A C 1
ATOM 657 O O . GLY A 1 88 ? -5.055 28.828 29.719 1 97.56 88 GLY A O 1
ATOM 658 N N . ASP A 1 89 ? -6.918 27.984 28.906 1 98.38 89 ASP A N 1
ATOM 659 C CA . ASP A 1 89 ? -6.246 26.75 28.516 1 98.38 89 ASP A CA 1
ATOM 660 C C . ASP A 1 89 ? -5.254 27 27.375 1 98.38 89 ASP A C 1
ATOM 662 O O . ASP A 1 89 ? -5.539 27.766 26.453 1 98.38 89 ASP A O 1
ATOM 666 N N . HIS A 1 90 ? -4.035 26.359 27.438 1 98.5 90 HIS A N 1
ATOM 667 C CA . HIS A 1 90 ? -3.107 26.328 26.312 1 98.5 90 HIS A CA 1
ATOM 668 C C . HIS A 1 90 ? -3.537 25.297 25.266 1 98.5 90 HIS A C 1
ATOM 670 O O . HIS A 1 90 ? -3.941 24.188 25.625 1 98.5 90 HIS A O 1
ATOM 676 N N . VAL A 1 91 ? -3.504 25.688 24 1 98.75 91 VAL A N 1
ATOM 677 C CA . VAL A 1 91 ? -4.07 24.812 23 1 98.75 91 VAL A CA 1
ATOM 678 C C . VAL A 1 91 ? -3.246 24.891 21.703 1 98.75 91 VAL A C 1
ATOM 680 O O . VAL A 1 91 ? -2.496 25.844 21.5 1 98.75 91 VAL A O 1
ATOM 683 N N . ILE A 1 92 ? -3.328 23.844 20.922 1 98.56 92 ILE A N 1
ATOM 684 C CA . ILE A 1 92 ? -2.871 23.766 19.531 1 98.56 92 ILE A CA 1
ATOM 685 C C . ILE A 1 92 ? -4.066 23.578 18.609 1 98.56 92 ILE A C 1
ATOM 687 O O . ILE A 1 92 ? -4.816 22.609 18.75 1 98.56 92 ILE A O 1
ATOM 691 N N . PRO A 1 93 ? -4.352 24.547 17.688 1 98.56 93 PRO A N 1
ATOM 692 C CA . PRO A 1 93 ? -5.352 24.281 16.656 1 98.56 93 PRO A CA 1
ATOM 693 C C . PRO A 1 93 ? -4.91 23.188 15.68 1 98.56 93 PRO A C 1
ATOM 695 O O . PRO A 1 93 ? -3.73 23.125 15.328 1 98.56 93 PRO A O 1
ATOM 698 N N . LEU A 1 94 ? -5.832 22.391 15.219 1 97.62 94 LEU A N 1
ATOM 699 C CA . LEU A 1 94 ? -5.52 21.266 14.359 1 97.62 94 LEU A CA 1
ATOM 700 C C . LEU A 1 94 ? -6.355 21.297 13.086 1 97.62 94 LEU A C 1
ATOM 702 O O . LEU A 1 94 ? -7.566 21.531 13.141 1 97.62 94 LEU A O 1
ATOM 706 N N . TYR A 1 95 ? -5.73 21.031 11.961 1 95.69 95 TYR A N 1
ATOM 707 C CA . TYR A 1 95 ? -6.473 21.031 10.703 1 95.69 95 TYR A CA 1
ATOM 708 C C . TYR A 1 95 ? -7.195 19.703 10.5 1 95.69 95 TYR A C 1
ATOM 710 O O . TYR A 1 95 ? -8.133 19.625 9.703 1 95.69 95 TYR A O 1
ATOM 718 N N . THR A 1 96 ? -6.746 18.625 11.125 1 95.69 96 THR A N 1
ATOM 719 C CA . THR A 1 96 ? -7.477 17.359 11.172 1 95.69 96 THR A CA 1
ATOM 720 C C . THR A 1 96 ? -8.336 17.281 12.43 1 95.69 96 THR A C 1
ATOM 722 O O . THR A 1 96 ? -7.809 17.281 13.547 1 95.69 96 THR A O 1
ATOM 725 N N . ALA A 1 97 ? -9.656 17.172 12.219 1 96.75 97 ALA A N 1
ATOM 726 C CA . ALA A 1 97 ? -10.578 17.172 13.352 1 96.75 97 ALA A CA 1
ATOM 727 C C . ALA A 1 97 ? -10.672 15.797 13.984 1 96.75 97 ALA A C 1
ATOM 729 O O . ALA A 1 97 ? -10.18 14.812 13.422 1 96.75 97 ALA A O 1
ATOM 730 N N . GLN A 1 98 ? -11.234 15.719 15.141 1 97.25 98 GLN A N 1
ATOM 731 C CA . GLN A 1 98 ? -11.625 14.492 15.836 1 97.25 98 GLN A CA 1
ATOM 732 C C . GLN A 1 98 ? -12.938 14.68 16.578 1 97.25 98 GLN A C 1
ATOM 734 O O . GLN A 1 98 ? -12.977 15.312 17.641 1 97.25 98 GLN A O 1
ATOM 739 N N . CYS A 1 99 ? -14 14.133 16.047 1 96.75 99 CYS A N 1
ATOM 740 C CA . CYS A 1 99 ? -15.312 14.352 16.656 1 96.75 99 CYS A CA 1
ATOM 741 C C . CYS A 1 99 ? -15.695 13.195 17.562 1 96.75 99 CYS A C 1
ATOM 743 O O . CYS A 1 99 ? -16.641 13.297 18.344 1 96.75 99 CYS A O 1
ATOM 745 N N . LYS A 1 100 ? -15.031 12.07 17.391 1 96.19 100 LYS A N 1
ATOM 746 C CA . LYS A 1 100 ? -15.164 10.875 18.234 1 96.19 100 LYS A CA 1
ATOM 747 C C . LYS A 1 100 ? -16.469 10.148 17.953 1 96.19 100 LYS A C 1
ATOM 749 O O . LYS A 1 100 ? -16.797 9.164 18.609 1 96.19 100 LYS A O 1
ATOM 754 N N . GLU A 1 101 ? -17.219 10.57 16.953 1 96.62 101 GLU A N 1
ATOM 755 C CA . GLU A 1 101 ? -18.562 10.016 16.734 1 96.62 101 GLU A CA 1
ATOM 756 C C . GLU A 1 101 ? -18.703 9.445 15.32 1 96.62 101 GLU A C 1
ATOM 758 O O . GLU A 1 101 ? -19.422 8.469 15.109 1 96.62 101 GLU A O 1
ATOM 763 N N . CYS A 1 102 ? -18.062 10.039 14.383 1 95.5 102 CYS A N 1
ATOM 764 C CA . CYS A 1 102 ? -18.266 9.617 13 1 95.5 102 CYS A CA 1
ATOM 765 C C . CYS A 1 102 ? -17.594 8.273 12.742 1 95.5 102 CYS A C 1
ATOM 767 O O . CYS A 1 102 ? -16.812 7.793 13.57 1 95.5 102 CYS A O 1
ATOM 769 N N . LYS A 1 103 ? -17.891 7.633 11.641 1 95.25 103 LYS A N 1
ATOM 770 C CA . LYS A 1 103 ? -17.375 6.297 11.352 1 95.25 103 LYS A CA 1
ATOM 771 C C . LYS A 1 103 ? -15.859 6.297 11.258 1 95.25 103 LYS A C 1
ATOM 773 O O . LYS A 1 103 ? -15.211 5.312 11.609 1 95.25 103 LYS A O 1
ATOM 778 N N . PHE A 1 104 ? -15.25 7.398 10.844 1 96.06 104 PHE A N 1
ATOM 779 C CA . PHE A 1 104 ? -13.797 7.504 10.781 1 96.06 104 PHE A CA 1
ATOM 780 C C . PHE A 1 104 ? -13.203 7.551 12.188 1 96.06 104 PHE A C 1
ATOM 782 O O . PHE A 1 104 ? -12.25 6.828 12.484 1 96.06 104 PHE A O 1
ATOM 789 N N . CYS A 1 105 ? -13.742 8.359 13.023 1 96.31 105 CYS A N 1
ATOM 790 C CA . CYS A 1 105 ? -13.234 8.469 14.383 1 96.31 105 CYS A CA 1
ATOM 791 C C . CYS A 1 105 ? -13.398 7.152 15.133 1 96.31 105 CYS A C 1
ATOM 793 O O . CYS A 1 105 ? -12.57 6.801 15.977 1 96.31 105 CYS A O 1
ATOM 795 N N . ARG A 1 106 ? -14.406 6.453 14.781 1 95.62 106 ARG A N 1
ATOM 796 C CA . ARG A 1 106 ? -14.672 5.191 15.469 1 95.62 106 ARG A CA 1
ATOM 797 C C . ARG A 1 106 ? -13.781 4.078 14.922 1 95.62 106 ARG A C 1
ATOM 799 O O . ARG A 1 106 ? -13.633 3.029 15.555 1 95.62 106 ARG A O 1
ATOM 806 N N . ASN A 1 107 ? -13.273 4.195 13.734 1 95.06 107 ASN A N 1
ATOM 807 C CA . ASN A 1 107 ? -12.367 3.213 13.156 1 95.06 107 ASN A CA 1
ATOM 808 C C . ASN A 1 107 ? -10.93 3.426 13.633 1 95.06 107 ASN A C 1
ATOM 810 O O . ASN A 1 107 ? -10.391 4.527 13.516 1 95.06 107 ASN A O 1
ATOM 814 N N . PRO A 1 108 ? -10.289 2.43 14.156 1 93.88 108 PRO A N 1
ATOM 815 C CA . PRO A 1 108 ? -8.945 2.588 14.719 1 93.88 108 PRO A CA 1
ATOM 816 C C . PRO A 1 108 ? -7.867 2.717 13.641 1 93.88 108 PRO A C 1
ATOM 818 O O . PRO A 1 108 ? -6.703 2.975 13.961 1 93.88 108 PRO A O 1
ATOM 821 N N . LYS A 1 109 ? -8.273 2.645 12.344 1 94.75 109 LYS A N 1
ATOM 822 C CA . LYS A 1 109 ? -7.27 2.553 11.289 1 94.75 109 LYS A CA 1
ATOM 823 C C . LYS A 1 109 ? -7.113 3.885 10.562 1 94.75 109 LYS A C 1
ATOM 825 O O . LYS A 1 109 ? -6.449 3.957 9.523 1 94.75 109 LYS A O 1
ATOM 830 N N . THR A 1 110 ? -7.766 4.941 11.086 1 95.94 110 THR A N 1
ATOM 831 C CA . THR A 1 110 ? -7.656 6.234 10.422 1 95.94 110 THR A CA 1
ATOM 832 C C . THR A 1 110 ? -7.859 7.371 11.414 1 95.94 110 THR A C 1
ATOM 834 O O . THR A 1 110 ? -8.422 7.172 12.492 1 95.94 110 THR A O 1
ATOM 837 N N . ASN A 1 111 ? -7.289 8.508 11.055 1 95.81 111 ASN A N 1
ATOM 838 C CA . ASN A 1 111 ? -7.492 9.719 11.852 1 95.81 111 ASN A CA 1
ATOM 839 C C . ASN A 1 111 ? -8.258 10.781 11.07 1 95.81 111 ASN A C 1
ATOM 841 O O . ASN A 1 111 ? -8.312 11.938 11.477 1 95.81 111 ASN A O 1
ATOM 845 N N . LEU A 1 112 ? -8.883 10.398 9.969 1 95.38 112 LEU A N 1
ATOM 846 C CA . LEU A 1 112 ? -9.43 11.352 9.016 1 95.38 112 LEU A CA 1
ATOM 847 C C . LEU A 1 112 ? -10.898 11.633 9.312 1 95.38 112 LEU A C 1
ATOM 849 O O . LEU A 1 112 ? -11.773 11.367 8.484 1 95.38 112 LEU A O 1
ATOM 853 N N . CYS A 1 113 ? -11.156 12.344 10.375 1 96.12 113 CYS A N 1
ATOM 854 C CA . CYS A 1 113 ? -12.508 12.742 10.758 1 96.12 113 CYS A CA 1
ATOM 855 C C . CYS A 1 113 ? -13.172 13.547 9.648 1 96.12 113 CYS A C 1
ATOM 857 O O . CYS A 1 113 ? -12.531 14.383 9.008 1 96.12 113 CYS A O 1
ATOM 859 N N . GLN A 1 114 ? -14.469 13.32 9.453 1 94.56 114 GLN A N 1
ATOM 860 C CA . GLN A 1 114 ? -15.18 13.953 8.352 1 94.56 114 GLN A CA 1
ATOM 861 C C . GLN A 1 114 ? -16.109 15.055 8.852 1 94.56 114 GLN A C 1
ATOM 863 O O . GLN A 1 114 ? -16.75 15.742 8.055 1 94.56 114 GLN A O 1
ATOM 868 N N . ARG A 1 115 ? -16.141 15.352 10.07 1 95.25 115 ARG A N 1
ATOM 869 C CA . ARG A 1 115 ? -17.156 16.172 10.711 1 95.25 115 ARG A CA 1
ATOM 870 C C . ARG A 1 115 ? -17.172 17.578 10.109 1 95.25 115 ARG A C 1
ATOM 872 O O . ARG A 1 115 ? -18.25 18.172 9.961 1 95.25 115 ARG A O 1
ATOM 879 N N . ILE A 1 116 ? -15.977 18.078 9.812 1 95.62 116 ILE A N 1
ATOM 880 C CA . ILE A 1 116 ? -15.953 19.484 9.383 1 95.62 116 ILE A CA 1
ATOM 881 C C . ILE A 1 116 ? -15.242 19.594 8.031 1 95.62 116 ILE A C 1
ATOM 883 O O . ILE A 1 116 ? -14.953 20.688 7.57 1 95.62 116 ILE A O 1
ATOM 887 N N . ARG A 1 117 ? -14.969 18.484 7.402 1 93 117 ARG A N 1
ATOM 888 C CA . ARG A 1 117 ? -14.07 18.453 6.25 1 93 117 ARG A CA 1
ATOM 889 C C . ARG A 1 117 ? -14.656 19.25 5.086 1 93 117 ARG A C 1
ATOM 891 O O . ARG A 1 117 ? -13.945 20.031 4.449 1 93 117 ARG A O 1
ATOM 898 N N . VAL A 1 118 ? -15.922 19.141 4.773 1 92.81 118 VAL A N 1
ATOM 899 C CA . VAL A 1 118 ? -16.562 19.719 3.6 1 92.81 118 VAL A CA 1
ATOM 900 C C . VAL A 1 118 ? -16.484 21.25 3.678 1 92.81 118 VAL A C 1
ATOM 902 O O . VAL A 1 118 ? -16.016 21.906 2.742 1 92.81 118 VAL A O 1
ATOM 905 N N . THR A 1 119 ? -16.875 21.844 4.766 1 96.44 119 THR A N 1
ATOM 906 C CA . THR A 1 119 ? -16.859 23.297 4.898 1 96.44 119 THR A CA 1
ATOM 907 C C . THR A 1 119 ? -15.438 23.812 5.086 1 96.44 119 THR A C 1
ATOM 909 O O . THR A 1 119 ? -15.086 24.891 4.602 1 96.44 119 THR A O 1
ATOM 912 N N . GLN A 1 120 ? -14.625 23.016 5.758 1 96.19 120 GLN A N 1
ATOM 913 C CA . GLN A 1 120 ? -13.234 23.391 5.977 1 96.19 120 GLN A CA 1
ATOM 914 C C . GLN A 1 120 ? -12.508 23.609 4.648 1 96.19 120 GLN A C 1
ATOM 916 O O . GLN A 1 120 ? -11.758 24.578 4.488 1 96.19 120 GLN A O 1
ATOM 921 N N . GLY A 1 121 ? -12.789 22.734 3.713 1 93.31 121 GLY A N 1
ATOM 922 C CA . GLY A 1 121 ? -12.172 22.844 2.4 1 93.31 121 GLY A CA 1
ATOM 923 C C . GLY A 1 121 ? -12.641 24.062 1.618 1 93.31 121 GLY A C 1
ATOM 924 O O . GLY A 1 121 ? -11.977 24.484 0.673 1 93.31 121 GLY A O 1
ATOM 925 N N . GLN A 1 122 ? -13.734 24.609 2.037 1 96.06 122 GLN A N 1
ATOM 926 C CA . GLN A 1 122 ? -14.297 25.766 1.376 1 96.06 122 GLN A CA 1
ATOM 927 C C . GLN A 1 122 ? -13.906 27.062 2.098 1 96.06 122 GLN A C 1
ATOM 929 O O . GLN A 1 122 ? -14.375 28.141 1.75 1 96.06 122 GLN A O 1
ATOM 934 N N . GLY A 1 123 ? -13.055 26.922 3.131 1 97.62 123 GLY A N 1
ATOM 935 C CA . GLY A 1 123 ? -12.633 28.062 3.916 1 97.62 123 GLY A CA 1
ATOM 936 C C . GLY A 1 123 ? -13.719 28.578 4.84 1 97.62 123 GLY A C 1
ATOM 937 O O . GLY A 1 123 ? -13.75 29.781 5.164 1 97.62 123 GLY A O 1
ATOM 938 N N . LEU A 1 124 ? -14.625 27.703 5.188 1 98.38 124 LEU A N 1
ATOM 939 C CA . LEU A 1 124 ? -15.773 28.125 5.98 1 98.38 124 LEU A CA 1
ATOM 940 C C . LEU A 1 124 ? -15.852 27.328 7.281 1 98.38 124 LEU A C 1
ATOM 942 O O . LEU A 1 124 ? -15.305 26.234 7.379 1 98.38 124 LEU A O 1
ATOM 946 N N . MET A 1 125 ? -16.516 27.922 8.281 1 98.25 125 MET A N 1
ATOM 947 C CA . MET A 1 125 ? -16.906 27.203 9.492 1 98.25 125 MET A CA 1
ATOM 948 C C . MET A 1 125 ? -18.047 26.234 9.203 1 98.25 125 MET A C 1
ATOM 950 O O . MET A 1 125 ? -18.688 26.328 8.148 1 98.25 125 MET A O 1
ATOM 954 N N . PRO A 1 126 ? -18.328 25.344 10.109 1 96.44 126 PRO A N 1
ATOM 955 C CA . PRO A 1 126 ? -19.375 24.359 9.859 1 96.44 126 PRO A CA 1
ATOM 956 C C . PRO A 1 126 ? -20.719 25 9.531 1 96.44 126 PRO A C 1
ATOM 958 O O . PRO A 1 126 ? -21.531 24.391 8.828 1 96.44 126 PRO A O 1
ATOM 961 N N . ASP A 1 127 ? -20.984 26.203 9.984 1 97.25 127 ASP A N 1
ATOM 962 C CA . ASP A 1 127 ? -22.25 26.891 9.711 1 97.25 127 ASP A CA 1
ATOM 963 C C . ASP A 1 127 ? -22.203 27.641 8.383 1 97.25 127 ASP A C 1
ATOM 965 O O . ASP A 1 127 ? -23.078 28.453 8.094 1 97.25 127 ASP A O 1
ATOM 969 N N . LYS A 1 128 ? -21.125 27.469 7.617 1 97.81 128 LYS A N 1
ATOM 970 C CA . LYS A 1 128 ? -20.938 27.969 6.258 1 97.81 128 LYS A CA 1
ATOM 971 C C . LYS A 1 128 ? -20.719 29.469 6.242 1 97.81 128 LYS A C 1
ATOM 973 O O . LYS A 1 128 ? -21.047 30.156 5.27 1 97.81 128 LYS A O 1
ATOM 978 N N . THR A 1 129 ? -20.25 30 7.332 1 97.94 129 THR A N 1
ATOM 979 C CA . THR A 1 129 ? -19.828 31.391 7.414 1 97.94 129 THR A CA 1
ATOM 980 C C . THR A 1 129 ? -18.375 31.484 7.848 1 97.94 129 THR A C 1
ATOM 982 O O . THR A 1 129 ? -17.719 30.469 8.078 1 97.94 129 THR A O 1
ATOM 985 N N . THR A 1 130 ? -17.844 32.688 7.855 1 98.44 130 THR A N 1
ATOM 986 C CA . THR A 1 130 ? -16.5 32.969 8.344 1 98.44 130 THR A CA 1
ATOM 987 C C . THR A 1 130 ? -16.531 33.719 9.664 1 98.44 130 THR A C 1
ATOM 989 O O . THR A 1 130 ? -17.594 34.188 10.07 1 98.44 130 THR A O 1
ATOM 992 N N . ARG A 1 131 ? -15.461 33.781 10.305 1 98.75 131 ARG A N 1
ATOM 993 C CA . ARG A 1 131 ? -15.352 34.5 11.562 1 98.75 131 ARG A CA 1
ATOM 994 C C . ARG A 1 131 ? -14.422 35.688 11.414 1 98.75 131 ARG A C 1
ATOM 996 O O . ARG A 1 131 ? -14.156 36.406 12.383 1 98.75 131 ARG A O 1
ATOM 1003 N N . PHE A 1 132 ? -13.867 35.875 10.203 1 98.81 132 PHE A N 1
ATOM 1004 C CA . PHE A 1 132 ? -12.977 37 9.914 1 98.81 132 PHE A CA 1
ATOM 1005 C C . PHE A 1 132 ? -13.625 37.969 8.938 1 98.81 132 PHE A C 1
ATOM 1007 O O . PHE A 1 132 ? -14.297 37.562 7.992 1 98.81 132 PHE A O 1
ATOM 1014 N N . SER A 1 133 ? -13.406 39.219 9.164 1 98.5 133 SER A N 1
ATOM 1015 C CA . SER A 1 133 ? -13.852 40.25 8.211 1 98.5 133 SER A CA 1
ATOM 1016 C C . SER A 1 133 ? -13.016 41.5 8.32 1 98.5 133 SER A C 1
ATOM 1018 O O . SER A 1 133 ? -12.32 41.719 9.312 1 98.5 133 SER A O 1
ATOM 1020 N N . GLN A 1 134 ? -13.016 42.25 7.355 1 98.25 134 GLN A N 1
ATOM 1021 C CA . GLN A 1 134 ? -12.477 43.594 7.332 1 98.25 134 GLN A CA 1
ATOM 1022 C C . GLN A 1 134 ? -13.406 44.531 6.574 1 98.25 134 GLN A C 1
ATOM 1024 O O . GLN A 1 134 ? -13.703 44.312 5.398 1 98.25 134 GLN A O 1
ATOM 1029 N N . HIS A 1 135 ? -13.859 45.625 7.215 1 96.06 135 HIS A N 1
ATOM 1030 C CA . HIS A 1 135 ? -14.758 46.625 6.633 1 96.06 135 HIS A CA 1
ATOM 1031 C C . HIS A 1 135 ? -15.984 45.969 6.023 1 96.06 135 HIS A C 1
ATOM 1033 O O . HIS A 1 135 ? -16.391 46.281 4.906 1 96.06 135 HIS A O 1
ATOM 1039 N N . GLY A 1 136 ? -16.438 44.938 6.637 1 94.94 136 GLY A N 1
ATOM 1040 C CA . GLY A 1 136 ? -17.672 44.281 6.215 1 94.94 136 GLY A CA 1
ATOM 1041 C C . GLY A 1 136 ? -17.438 43.156 5.207 1 94.94 136 GLY A C 1
ATOM 1042 O O . GLY A 1 136 ? -18.359 42.406 4.891 1 94.94 136 GLY A O 1
ATOM 1043 N N . ASN A 1 137 ? -16.266 43.062 4.75 1 97.06 137 ASN A N 1
ATOM 1044 C CA . ASN A 1 137 ? -15.938 42.031 3.785 1 97.06 137 ASN A CA 1
ATOM 1045 C C . ASN A 1 137 ? -15.391 40.781 4.477 1 97.06 137 ASN A C 1
ATOM 1047 O O . ASN A 1 137 ? -14.492 40.875 5.316 1 97.06 137 ASN A O 1
ATOM 1051 N N . ALA A 1 138 ? -15.898 39.688 4.074 1 98.12 138 ALA A N 1
ATOM 1052 C CA . ALA A 1 138 ? -15.523 38.406 4.691 1 98.12 138 ALA A CA 1
ATOM 1053 C C . ALA A 1 138 ? -14.109 38 4.297 1 98.12 138 ALA A C 1
ATOM 1055 O O . ALA A 1 138 ? -13.695 38.188 3.15 1 98.12 138 ALA A O 1
ATOM 1056 N N . ILE A 1 139 ? -13.375 37.469 5.184 1 98.75 139 ILE A N 1
ATOM 1057 C CA . ILE A 1 139 ? -12.094 36.812 4.977 1 98.75 139 ILE A CA 1
ATOM 1058 C C . ILE A 1 139 ? -12.195 35.312 5.336 1 98.75 139 ILE A C 1
ATOM 1060 O O . ILE A 1 139 ? -12.719 34.969 6.398 1 98.75 139 ILE A O 1
ATOM 1064 N N . TYR A 1 140 ? -11.734 34.438 4.5 1 98.75 140 TYR A N 1
ATOM 1065 C CA . TYR A 1 140 ? -11.953 33 4.633 1 98.75 140 TYR A CA 1
ATOM 1066 C C . TYR A 1 140 ? -10.938 32.375 5.582 1 98.75 140 TYR A C 1
ATOM 1068 O O . TYR A 1 140 ? -9.875 32.969 5.82 1 98.75 140 TYR A O 1
ATOM 1076 N N . HIS A 1 141 ? -11.359 31.266 6.148 1 98.5 141 HIS A N 1
ATOM 1077 C CA . HIS A 1 141 ? -10.477 30.453 6.977 1 98.5 141 HIS A CA 1
ATOM 1078 C C . HIS A 1 141 ? -9.539 29.609 6.117 1 98.5 141 HIS A C 1
ATOM 1080 O O . HIS A 1 141 ? -9.875 29.266 4.98 1 98.5 141 HIS A O 1
ATOM 1086 N N . PHE A 1 142 ? -8.406 29.297 6.656 1 97.75 142 PHE A N 1
ATOM 1087 C CA . PHE A 1 142 ? -7.469 28.391 6.02 1 97.75 142 PHE A CA 1
ATOM 1088 C C . PHE A 1 142 ? -7.266 27.141 6.871 1 97.75 142 PHE A C 1
ATOM 1090 O O . PHE A 1 142 ? -6.828 27.234 8.016 1 97.75 142 PHE A O 1
ATOM 1097 N N . MET A 1 143 ? -7.633 25.953 6.305 1 96.56 143 MET A N 1
ATOM 1098 C CA . MET A 1 143 ? -7.477 24.625 6.91 1 96.56 143 MET A CA 1
ATOM 1099 C C . MET A 1 143 ? -8.133 24.578 8.289 1 96.56 143 MET A C 1
ATOM 1101 O O . MET A 1 143 ? -7.695 23.828 9.164 1 96.56 143 MET A O 1
ATOM 1105 N N . GLY A 1 144 ? -9.031 25.531 8.523 1 97.06 144 GLY A N 1
ATOM 1106 C CA . GLY A 1 144 ? -9.766 25.562 9.773 1 97.06 144 GLY A CA 1
ATOM 1107 C C . GLY A 1 144 ? -8.953 26.094 10.938 1 97.06 144 GLY A C 1
ATOM 1108 O O . GLY A 1 144 ? -9.375 26.016 12.094 1 97.06 144 GLY A O 1
ATOM 1109 N N . CYS A 1 145 ? -7.789 26.672 10.711 1 98.31 145 CYS A N 1
ATOM 1110 C CA . CYS A 1 145 ? -6.898 27.141 11.766 1 98.31 145 CYS A CA 1
ATOM 1111 C C . CYS A 1 145 ? -6.648 28.641 11.641 1 98.31 145 CYS A C 1
ATOM 1113 O O . CYS A 1 145 ? -7.102 29.422 12.477 1 98.31 145 CYS A O 1
ATOM 1115 N N . SER A 1 146 ? -6.062 29.094 10.609 1 98.69 146 SER A N 1
ATOM 1116 C CA . SER A 1 146 ? -5.809 30.5 10.336 1 98.69 146 SER A CA 1
ATOM 1117 C C . SER A 1 146 ? -5.016 31.141 11.469 1 98.69 146 SER A C 1
ATOM 1119 O O . SER A 1 146 ? -5.457 32.125 12.062 1 98.69 146 SER A O 1
ATOM 1121 N N . THR A 1 147 ? -3.773 30.703 11.609 1 98.81 147 THR A N 1
ATOM 1122 C CA . THR A 1 147 ? -3.018 31.062 12.805 1 98.81 147 THR A CA 1
ATOM 1123 C C . THR A 1 147 ? -2.156 32.281 12.547 1 98.81 147 THR A C 1
ATOM 1125 O O . THR A 1 147 ? -1.463 32.781 13.445 1 98.81 147 THR A O 1
ATOM 1128 N N . PHE A 1 148 ? -2.182 32.875 11.305 1 98.81 148 PHE A N 1
ATOM 1129 C CA . PHE A 1 148 ? -1.48 34.125 11.055 1 98.81 148 PHE A CA 1
ATOM 1130 C C . PHE A 1 148 ? -2.342 35.312 11.453 1 98.81 148 PHE A C 1
ATOM 1132 O O . PHE A 1 148 ? -2.424 36.312 10.719 1 98.81 148 PHE A O 1
ATOM 1139 N N . SER A 1 149 ? -3.051 35.188 12.5 1 98.75 149 SER A N 1
ATOM 1140 C CA . SER A 1 149 ? -3.904 36.188 13.117 1 98.75 149 SER A CA 1
ATOM 1141 C C . SER A 1 149 ? -3.783 36.156 14.641 1 98.75 149 SER A C 1
ATOM 1143 O O . SER A 1 149 ? -3.662 35.094 15.234 1 98.75 149 SER A O 1
ATOM 1145 N N . GLU A 1 150 ? -3.816 37.312 15.281 1 98.62 150 GLU A N 1
ATOM 1146 C CA . GLU A 1 150 ? -3.668 37.375 16.734 1 98.62 150 GLU A CA 1
ATOM 1147 C C . GLU A 1 150 ? -4.785 36.594 17.438 1 98.62 150 GLU A C 1
ATOM 1149 O O . GLU A 1 150 ? -4.578 36.062 18.516 1 98.62 150 GLU A O 1
ATOM 1154 N N . TYR A 1 151 ? -5.945 36.625 16.828 1 98.25 151 TYR A N 1
ATOM 1155 C CA . TYR A 1 151 ? -7.051 35.781 17.281 1 98.25 151 TYR A CA 1
ATOM 1156 C C . TYR A 1 151 ? -7.617 34.938 16.141 1 98.25 151 TYR A C 1
ATOM 1158 O O . TYR A 1 151 ? -7.703 35.406 15 1 98.25 151 TYR A O 1
ATOM 1166 N N . THR A 1 152 ? -8.016 33.781 16.438 1 98.62 152 THR A N 1
ATOM 1167 C CA . THR A 1 152 ? -8.711 32.906 15.477 1 98.62 152 THR A CA 1
ATOM 1168 C C . THR A 1 152 ? -9.891 32.219 16.125 1 98.62 152 THR A C 1
ATOM 1170 O O . THR A 1 152 ? -10.023 32.219 17.359 1 98.62 152 THR A O 1
ATOM 1173 N N . VAL A 1 153 ? -10.781 31.734 15.328 1 98.69 153 VAL A N 1
ATOM 1174 C CA . VAL A 1 153 ? -11.898 30.922 15.789 1 98.69 153 VAL A CA 1
ATOM 1175 C C . VAL A 1 153 ? -11.859 29.562 15.086 1 98.69 153 VAL A C 1
ATOM 1177 O O . VAL A 1 153 ? -11.758 29.5 13.859 1 98.69 153 VAL A O 1
ATOM 1180 N N . VAL A 1 154 ? -11.891 28.484 15.859 1 98.62 154 VAL A N 1
ATOM 1181 C CA . VAL A 1 154 ? -11.836 27.141 15.312 1 98.62 154 VAL A CA 1
ATOM 1182 C C . VAL A 1 154 ? -13 26.312 15.852 1 98.62 154 VAL A C 1
ATOM 1184 O O . VAL A 1 154 ? -13.672 26.719 16.797 1 98.62 154 VAL A O 1
ATOM 1187 N N . SER A 1 155 ? -13.242 25.188 15.203 1 98.38 155 SER A N 1
ATOM 1188 C CA . SER A 1 155 ? -14.227 24.234 15.703 1 98.38 155 SER A CA 1
ATOM 1189 C C . SER A 1 155 ? -13.742 23.562 16.984 1 98.38 155 SER A C 1
ATOM 1191 O O . SER A 1 155 ? -12.547 23.297 17.141 1 98.38 155 SER A O 1
ATOM 1193 N N . GLN A 1 156 ? -14.656 23.188 17.859 1 97.94 156 GLN A N 1
ATOM 1194 C CA . GLN A 1 156 ? -14.289 22.453 19.062 1 97.94 156 GLN A CA 1
ATOM 1195 C C . GLN A 1 156 ? -13.594 21.141 18.734 1 97.94 156 GLN A C 1
ATOM 1197 O O . GLN A 1 156 ? -12.852 20.594 19.547 1 97.94 156 GLN A O 1
ATOM 1202 N N . TYR A 1 157 ? -13.797 20.594 17.531 1 97.88 157 TYR A N 1
ATOM 1203 C CA . TYR A 1 157 ? -13.25 19.297 17.109 1 97.88 157 TYR A CA 1
ATOM 1204 C C . TYR A 1 157 ? -11.82 19.453 16.609 1 97.88 157 TYR A C 1
ATOM 1206 O O . TYR A 1 157 ? -11.156 18.469 16.297 1 97.88 157 TYR A O 1
ATOM 1214 N N . SER A 1 158 ? -11.289 20.672 16.594 1 97.75 158 SER A N 1
ATOM 1215 C CA . SER A 1 158 ? -10.008 20.969 15.969 1 97.75 158 SER A CA 1
ATOM 1216 C C . SER A 1 158 ? -9.062 21.641 16.969 1 97.75 158 SER A C 1
ATOM 1218 O O . SER A 1 158 ? -8.281 22.516 16.594 1 97.75 158 SER A O 1
ATOM 1220 N N . VAL A 1 159 ? -9.195 21.312 18.188 1 98.12 159 VAL A N 1
ATOM 1221 C CA . VAL A 1 159 ? -8.359 21.938 19.203 1 98.12 159 VAL A CA 1
ATOM 1222 C C . VAL A 1 159 ? -7.859 20.891 20.188 1 98.12 159 VAL A C 1
ATOM 1224 O O . VAL A 1 159 ? -8.641 20.094 20.688 1 98.12 159 VAL A O 1
ATOM 1227 N N . ALA A 1 160 ? -6.59 20.875 20.422 1 98 160 ALA A N 1
ATOM 1228 C CA . ALA A 1 160 ? -5.996 20 21.422 1 98 160 ALA A CA 1
ATOM 1229 C C . ALA A 1 160 ? -5.488 20.797 22.625 1 98 160 ALA A C 1
ATOM 1231 O O . ALA A 1 160 ? -4.703 21.734 22.469 1 98 160 ALA A O 1
ATOM 1232 N N . LYS A 1 161 ? -5.953 20.422 23.781 1 98.38 161 LYS A N 1
ATOM 1233 C CA . LYS A 1 161 ? -5.43 21.016 25.016 1 98.38 161 LYS A CA 1
ATOM 1234 C C . LYS A 1 161 ? -4.039 20.484 25.328 1 98.38 161 LYS A C 1
ATOM 1236 O O . LYS A 1 161 ? -3.785 19.281 25.203 1 98.38 161 LYS A O 1
ATOM 1241 N N . VAL A 1 162 ? -3.109 21.359 25.719 1 98.31 162 VAL A N 1
ATOM 1242 C CA . VAL A 1 162 ? -1.747 20.969 26.047 1 98.31 162 VAL A CA 1
ATOM 1243 C C . VAL A 1 162 ? -1.36 21.531 27.406 1 98.31 162 VAL A C 1
ATOM 1245 O O . VAL A 1 162 ? -2.018 22.438 27.922 1 98.31 162 VAL A O 1
ATOM 1248 N N . PRO A 1 163 ? -0.339 21 28.047 1 97.06 163 PRO A N 1
ATOM 1249 C CA . PRO A 1 163 ? 0.076 21.5 29.359 1 97.06 163 PRO A CA 1
ATOM 1250 C C . PRO A 1 163 ? 0.529 22.953 29.328 1 97.06 163 PRO A C 1
ATOM 1252 O O . PRO A 1 163 ? 1.248 23.359 28.406 1 97.06 163 PRO A O 1
ATOM 1255 N N . SER A 1 164 ? 0.156 23.672 30.328 1 95.25 164 SER A N 1
ATOM 1256 C CA . SER A 1 164 ? 0.419 25.109 30.391 1 95.25 164 SER A CA 1
ATOM 1257 C C . SER A 1 164 ? 1.903 25.391 30.594 1 95.25 164 SER A C 1
ATOM 1259 O O . SER A 1 164 ? 2.373 26.5 30.312 1 95.25 164 SER A O 1
ATOM 1261 N N . ASN A 1 165 ? 2.6 24.438 31.047 1 95.12 165 ASN A N 1
ATOM 1262 C CA . ASN A 1 165 ? 4.016 24.656 31.328 1 95.12 165 ASN A CA 1
ATOM 1263 C C . ASN A 1 165 ? 4.883 24.359 30.109 1 95.12 165 ASN A C 1
ATOM 1265 O O . ASN A 1 165 ? 6.102 24.547 30.141 1 95.12 165 ASN A O 1
ATOM 1269 N N . ALA A 1 166 ? 4.32 23.859 29.062 1 95.5 166 ALA A N 1
ATOM 1270 C CA . ALA A 1 166 ? 5.078 23.547 27.844 1 95.5 166 ALA A CA 1
ATOM 1271 C C . ALA A 1 166 ? 5.258 24.781 26.969 1 95.5 166 ALA A C 1
ATOM 1273 O O . ALA A 1 166 ? 4.348 25.609 26.875 1 95.5 166 ALA A O 1
ATOM 1274 N N . PRO A 1 167 ? 6.461 24.922 26.391 1 97.5 167 PRO A N 1
ATOM 1275 C CA . PRO A 1 167 ? 6.742 26.125 25.578 1 97.5 167 PRO A CA 1
ATOM 1276 C C . PRO A 1 167 ? 5.945 26.156 24.281 1 97.5 167 PRO A C 1
ATOM 1278 O O . PRO A 1 167 ? 6.234 25.391 23.359 1 97.5 167 PRO A O 1
ATOM 1281 N N . LEU A 1 168 ? 5.098 27.094 24.156 1 97.69 168 LEU A N 1
ATOM 1282 C CA . LEU A 1 168 ? 4.16 27.172 23.047 1 97.69 168 LEU A CA 1
ATOM 1283 C C . LEU A 1 168 ? 4.883 27.484 21.734 1 97.69 168 LEU A C 1
ATOM 1285 O O . LEU A 1 168 ? 4.41 27.109 20.656 1 97.69 168 LEU A O 1
ATOM 1289 N N . ASP A 1 169 ? 6.059 28.172 21.797 1 97.31 169 ASP A N 1
ATOM 1290 C CA . ASP A 1 169 ? 6.805 28.5 20.578 1 97.31 169 ASP A CA 1
ATOM 1291 C C . ASP A 1 169 ? 7.391 27.234 19.938 1 97.31 169 ASP A C 1
ATOM 1293 O O . ASP A 1 169 ? 7.75 27.25 18.766 1 97.31 169 ASP A O 1
ATOM 1297 N N . LYS A 1 170 ? 7.504 26.172 20.734 1 97.75 170 LYS A N 1
ATOM 1298 C CA . LYS A 1 170 ? 7.926 24.875 20.203 1 97.75 170 LYS A CA 1
ATOM 1299 C C . LYS A 1 170 ? 6.723 24.016 19.812 1 97.75 170 LYS A C 1
ATOM 1301 O O . LYS A 1 170 ? 6.723 23.375 18.766 1 97.75 170 LYS A O 1
ATOM 1306 N N . LEU A 1 171 ? 5.695 24.109 20.609 1 97.94 171 LEU A N 1
ATOM 1307 C CA . LEU A 1 171 ? 4.559 23.203 20.469 1 97.94 171 LEU A CA 1
ATOM 1308 C C . LEU A 1 171 ? 3.791 23.484 19.188 1 97.94 171 LEU A C 1
ATOM 1310 O O . LEU A 1 171 ? 3.082 22.609 18.672 1 97.94 171 LEU A O 1
ATOM 1314 N N . CYS A 1 172 ? 3.896 24.703 18.672 1 97.31 172 CYS A N 1
ATOM 1315 C CA . CYS A 1 172 ? 3.168 25.031 17.453 1 97.31 172 CYS A CA 1
ATOM 1316 C C . CYS A 1 172 ? 3.623 24.156 16.297 1 97.31 172 CYS A C 1
ATOM 1318 O O . CYS A 1 172 ? 2.896 24 15.312 1 97.31 172 CYS A O 1
ATOM 1320 N N . LEU A 1 173 ? 4.828 23.5 16.438 1 97.56 173 LEU A N 1
ATOM 1321 C CA . LEU A 1 173 ? 5.371 22.641 15.391 1 97.56 173 LEU A CA 1
ATOM 1322 C C . LEU A 1 173 ? 4.625 21.312 15.344 1 97.56 173 LEU A C 1
ATOM 1324 O O . LEU A 1 173 ? 4.766 20.547 14.383 1 97.56 173 LEU A O 1
ATOM 1328 N N . LEU A 1 174 ? 3.859 20.984 16.344 1 97.25 174 LEU A N 1
ATOM 1329 C CA . LEU A 1 174 ? 3.184 19.688 16.422 1 97.25 174 LEU A CA 1
ATOM 1330 C C . LEU A 1 174 ? 1.86 19.719 15.672 1 97.25 174 LEU A C 1
ATOM 1332 O O . LEU A 1 174 ? 1.189 18.688 15.547 1 97.25 174 LEU A O 1
ATOM 1336 N N . GLY A 1 175 ? 1.531 20.859 15.102 1 95.56 175 GLY A N 1
ATOM 1337 C CA . GLY A 1 175 ? 0.268 21 14.398 1 95.56 175 GLY A CA 1
ATOM 1338 C C . GLY A 1 175 ? 0.291 20.391 13.008 1 95.56 175 GLY A C 1
ATOM 1339 O O . GLY A 1 175 ? -0.75 20.281 12.352 1 95.56 175 GLY A O 1
ATOM 1340 N N . CYS A 1 176 ? 1.476 20 12.516 1 94.25 176 CYS A N 1
ATOM 1341 C CA . CYS A 1 176 ? 1.493 19.406 11.188 1 94.25 176 CYS A CA 1
ATOM 1342 C C . CYS A 1 176 ? 2.793 18.656 10.945 1 94.25 176 CYS A C 1
ATOM 1344 O O . CYS A 1 176 ? 2.891 17.469 11.25 1 94.25 176 CYS A O 1
ATOM 1346 N N . GLY A 1 177 ? 3.916 19.344 10.57 1 92.06 177 GLY A N 1
ATOM 1347 C CA . GLY A 1 177 ? 5.125 18.797 9.984 1 92.06 177 GLY A CA 1
ATOM 1348 C C . GLY A 1 177 ? 5.738 17.672 10.812 1 92.06 177 GLY A C 1
ATOM 1349 O O . GLY A 1 177 ? 5.879 16.547 10.336 1 92.06 177 GLY A O 1
ATOM 1350 N N . VAL A 1 178 ? 6.078 18.016 12.039 1 96.25 178 VAL A N 1
ATOM 1351 C CA . VAL A 1 178 ? 6.777 17.062 12.906 1 96.25 178 VAL A CA 1
ATOM 1352 C C . VAL A 1 178 ? 5.871 15.875 13.195 1 96.25 178 VAL A C 1
ATOM 1354 O O . VAL A 1 178 ? 6.293 14.727 13.078 1 96.25 178 VAL A O 1
ATOM 1357 N N . SER A 1 179 ? 4.59 16.172 13.5 1 96.38 179 SER A N 1
ATOM 1358 C CA . SER A 1 179 ? 3.645 15.094 13.789 1 96.38 179 SER A CA 1
ATOM 1359 C C . SER A 1 179 ? 3.422 14.203 12.57 1 96.38 179 SER A C 1
ATOM 1361 O O . SER A 1 179 ? 3.291 12.984 12.695 1 96.38 179 SER A O 1
ATOM 1363 N N . THR A 1 180 ? 3.404 14.82 11.422 1 96.25 180 THR A N 1
ATOM 1364 C CA . THR A 1 180 ? 3.186 14.094 10.172 1 96.25 180 THR A CA 1
ATOM 1365 C C . THR A 1 180 ? 4.328 13.117 9.906 1 96.25 180 THR A C 1
ATOM 1367 O O . THR A 1 180 ? 4.094 11.93 9.703 1 96.25 180 THR A O 1
ATOM 1370 N N . GLY A 1 181 ? 5.566 13.617 9.938 1 97.56 181 GLY A N 1
ATOM 1371 C CA . GLY A 1 181 ? 6.719 12.781 9.656 1 97.56 181 GLY A CA 1
ATOM 1372 C C . GLY A 1 181 ? 6.941 11.703 10.703 1 97.56 181 GLY A C 1
ATOM 1373 O O . GLY A 1 181 ? 7.109 10.531 10.367 1 97.56 181 GLY A O 1
ATOM 1374 N N . TYR A 1 182 ? 6.938 12.125 11.992 1 97.94 182 TYR A N 1
ATOM 1375 C CA . TYR A 1 182 ? 7.148 11.203 13.102 1 97.94 182 TYR A CA 1
ATOM 1376 C C . TYR A 1 182 ? 6.066 10.125 13.125 1 97.94 182 TYR A C 1
ATOM 1378 O O . TYR A 1 182 ? 6.371 8.938 13.25 1 97.94 182 TYR A O 1
ATOM 1386 N N . GLY A 1 183 ? 4.852 10.547 12.961 1 96.62 183 GLY A N 1
ATOM 1387 C CA . GLY A 1 183 ? 3.723 9.633 13.008 1 96.62 183 GLY A CA 1
ATOM 1388 C C . GLY A 1 183 ? 3.707 8.641 11.859 1 96.62 183 GLY A C 1
ATOM 1389 O O . GLY A 1 183 ? 3.285 7.496 12.031 1 96.62 183 GLY A O 1
ATOM 1390 N N . ALA A 1 184 ? 4.133 9.047 10.664 1 97.69 184 ALA A N 1
ATOM 1391 C CA . ALA A 1 184 ? 4.199 8.133 9.523 1 97.69 184 ALA A CA 1
ATOM 1392 C C . ALA A 1 184 ? 5.035 6.906 9.859 1 97.69 184 ALA A C 1
ATOM 1394 O O . ALA A 1 184 ? 4.715 5.793 9.422 1 97.69 184 ALA A O 1
ATOM 1395 N N . VAL A 1 185 ? 6.086 7.105 10.656 1 98.12 185 VAL A N 1
ATOM 1396 C CA . VAL A 1 185 ? 7 6.027 11.016 1 98.12 185 VAL A CA 1
ATOM 1397 C C . VAL A 1 185 ? 6.367 5.145 12.094 1 98.12 185 VAL A C 1
ATOM 1399 O O . VAL A 1 185 ? 6.262 3.93 11.922 1 98.12 185 VAL A O 1
ATOM 1402 N N . VAL A 1 186 ? 5.844 5.789 13.133 1 96.19 186 VAL A N 1
ATOM 1403 C CA . VAL A 1 186 ? 5.527 5.02 14.336 1 96.19 186 VAL A CA 1
ATOM 1404 C C . VAL A 1 186 ? 4.086 4.527 14.266 1 96.19 186 VAL A C 1
ATOM 1406 O O . VAL A 1 186 ? 3.758 3.465 14.797 1 96.19 186 VAL A O 1
ATOM 1409 N N . ASN A 1 187 ? 3.217 5.312 13.57 1 94.94 187 ASN A N 1
ATOM 1410 C CA . ASN A 1 187 ? 1.796 4.988 13.602 1 94.94 187 ASN A CA 1
ATOM 1411 C C . ASN A 1 187 ? 1.342 4.348 12.289 1 94.94 187 ASN A C 1
ATOM 1413 O O . ASN A 1 187 ? 0.584 3.373 12.305 1 94.94 187 ASN A O 1
ATOM 1417 N N . ASN A 1 188 ? 1.737 4.859 11.18 1 95.12 188 ASN A N 1
ATOM 1418 C CA . ASN A 1 188 ? 1.259 4.375 9.891 1 95.12 188 ASN A CA 1
ATOM 1419 C C . ASN A 1 188 ? 2.014 3.125 9.445 1 95.12 188 ASN A C 1
ATOM 1421 O O . ASN A 1 188 ? 1.398 2.115 9.102 1 95.12 188 ASN A O 1
ATOM 1425 N N . CYS A 1 189 ? 3.359 3.242 9.422 1 97.12 189 CYS A N 1
ATOM 1426 C CA . CYS A 1 189 ? 4.172 2.141 8.914 1 97.12 189 CYS A CA 1
ATOM 1427 C C . CYS A 1 189 ? 4.598 1.214 10.047 1 97.12 189 CYS A C 1
ATOM 1429 O O . CYS A 1 189 ? 5.031 0.087 9.805 1 97.12 189 CYS A O 1
ATOM 1431 N N . LYS A 1 190 ? 4.461 1.736 11.352 1 96.75 190 LYS A N 1
ATOM 1432 C CA . LYS A 1 190 ? 4.879 0.936 12.5 1 96.75 190 LYS A CA 1
ATOM 1433 C C . LYS A 1 190 ? 6.25 0.304 12.258 1 96.75 190 LYS A C 1
ATOM 1435 O O . LYS A 1 190 ? 6.406 -0.912 12.383 1 96.75 190 LYS A O 1
ATOM 1440 N N . VAL A 1 191 ? 7.215 1.12 11.93 1 98.25 191 VAL A N 1
ATOM 1441 C CA . VAL A 1 191 ? 8.57 0.699 11.594 1 98.25 191 VAL A CA 1
ATOM 1442 C C . VAL A 1 191 ? 9.141 -0.154 12.727 1 98.25 191 VAL A C 1
ATOM 1444 O O . VAL A 1 191 ? 9.023 0.206 13.898 1 98.25 191 VAL A O 1
ATOM 1447 N N . GLU A 1 192 ? 9.703 -1.255 12.391 1 98.31 192 GLU A N 1
ATOM 1448 C CA . GLU A 1 192 ? 10.203 -2.221 13.367 1 98.31 192 GLU A CA 1
ATOM 1449 C C . GLU A 1 192 ? 11.68 -1.987 13.664 1 98.31 192 GLU A C 1
ATOM 1451 O O . GLU A 1 192 ? 12.438 -1.554 12.789 1 98.31 192 GLU A O 1
ATOM 1456 N N . PRO A 1 193 ? 12.031 -2.299 14.969 1 98.62 193 PRO A N 1
ATOM 1457 C CA . PRO A 1 193 ? 13.469 -2.252 15.266 1 98.62 193 PRO A CA 1
ATOM 1458 C C . PRO A 1 193 ? 14.289 -3.143 14.336 1 98.62 193 PRO A C 1
ATOM 1460 O O . PRO A 1 193 ? 13.844 -4.23 13.961 1 98.62 193 PRO A O 1
ATOM 1463 N N . GLY A 1 194 ? 15.477 -2.656 13.961 1 98.5 194 GLY A N 1
ATOM 1464 C CA . GLY A 1 194 ? 16.375 -3.436 13.117 1 98.5 194 GLY A CA 1
ATOM 1465 C C . GLY A 1 194 ? 16.125 -3.236 11.633 1 98.5 194 GLY A C 1
ATOM 1466 O O . GLY A 1 194 ? 16.859 -3.756 10.797 1 98.5 194 GLY A O 1
ATOM 1467 N N . SER A 1 195 ? 15.18 -2.441 11.227 1 98.44 195 SER A N 1
ATOM 1468 C CA . SER A 1 195 ? 14.812 -2.242 9.828 1 98.44 195 SER A CA 1
ATOM 1469 C C . SER A 1 195 ? 15.758 -1.263 9.141 1 98.44 195 SER A C 1
ATOM 1471 O O . SER A 1 195 ? 16.516 -0.555 9.812 1 98.44 195 SER A O 1
ATOM 1473 N N . THR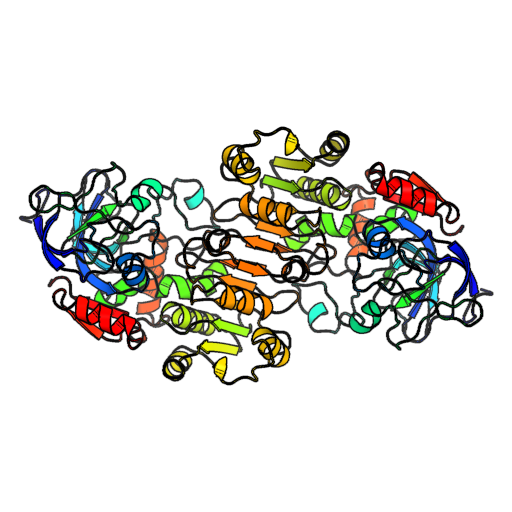 A 1 196 ? 15.758 -1.288 7.852 1 98.88 196 THR A N 1
ATOM 1474 C CA . THR A 1 196 ? 16.422 -0.283 7.027 1 98.88 196 THR A CA 1
ATOM 1475 C C . THR A 1 196 ? 15.406 0.704 6.457 1 98.88 196 THR A C 1
ATOM 1477 O O . THR A 1 196 ? 14.297 0.314 6.078 1 98.88 196 THR A O 1
ATOM 1480 N N . VAL A 1 197 ? 15.781 1.995 6.492 1 98.94 197 VAL A N 1
ATOM 1481 C CA . VAL A 1 197 ? 14.852 3.053 6.117 1 98.94 197 VAL A CA 1
ATOM 1482 C C . VAL A 1 197 ? 15.531 4.02 5.148 1 98.94 197 VAL A C 1
ATOM 1484 O O . VAL A 1 197 ? 16.703 4.371 5.332 1 98.94 197 VAL A O 1
ATOM 1487 N N . ALA A 1 198 ? 14.859 4.402 4.102 1 99 198 ALA A N 1
ATOM 1488 C CA . ALA A 1 198 ? 15.305 5.484 3.221 1 99 198 ALA A CA 1
ATOM 1489 C C . ALA A 1 198 ? 14.273 6.609 3.18 1 99 198 ALA A C 1
ATOM 1491 O O . ALA A 1 198 ? 13.062 6.359 3.17 1 99 198 ALA A O 1
ATOM 1492 N N . VAL A 1 199 ? 14.727 7.824 3.152 1 98.94 199 VAL A N 1
ATOM 1493 C CA . VAL A 1 199 ? 13.859 8.992 3.232 1 98.94 199 VAL A CA 1
ATOM 1494 C C . VAL A 1 199 ? 14.188 9.961 2.102 1 98.94 199 VAL A C 1
ATOM 1496 O O . VAL A 1 199 ? 15.312 10.461 2.012 1 98.94 199 VAL A O 1
ATOM 1499 N N . TRP A 1 200 ? 13.234 10.188 1.225 1 98.88 200 TRP A N 1
ATOM 1500 C CA . TRP A 1 200 ? 13.367 11.188 0.171 1 98.88 200 TRP A CA 1
ATOM 1501 C C . TRP A 1 200 ? 12.898 12.555 0.659 1 98.88 200 TRP A C 1
ATOM 1503 O O . TRP A 1 200 ? 11.719 12.742 0.965 1 98.88 200 TRP A O 1
ATOM 1513 N N . GLY A 1 201 ? 13.711 13.547 0.605 1 97.88 201 GLY A N 1
ATOM 1514 C CA . GLY A 1 201 ? 13.406 14.883 1.102 1 97.88 201 GLY A CA 1
ATOM 1515 C C . GLY A 1 201 ? 13.805 15.086 2.549 1 97.88 201 GLY A C 1
ATOM 1516 O O . GLY A 1 201 ? 13.289 14.414 3.445 1 97.88 201 GLY A O 1
ATOM 1517 N N . LEU A 1 202 ? 14.711 16.047 2.695 1 97.75 202 LEU A N 1
ATOM 1518 C CA . LEU A 1 202 ? 15.258 16.25 4.031 1 97.75 202 LEU A CA 1
ATOM 1519 C C . LEU A 1 202 ? 14.844 17.609 4.59 1 97.75 202 LEU A C 1
ATOM 1521 O O . LEU A 1 202 ? 15.672 18.328 5.164 1 97.75 202 LEU A O 1
ATOM 1525 N N . GLY A 1 203 ? 13.594 18 4.309 1 95.5 203 GLY A N 1
ATOM 1526 C CA . GLY A 1 203 ? 12.953 19.078 5.035 1 95.5 203 GLY A CA 1
ATOM 1527 C C . GLY A 1 203 ? 12.43 18.656 6.395 1 95.5 203 GLY A C 1
ATOM 1528 O O . GLY A 1 203 ? 12.844 17.641 6.934 1 95.5 203 GLY A O 1
ATOM 1529 N N . THR A 1 204 ? 11.516 19.438 6.914 1 96.38 204 THR A N 1
ATOM 1530 C CA . THR A 1 204 ? 11.008 19.203 8.258 1 96.38 204 THR A CA 1
ATOM 1531 C C . THR A 1 204 ? 10.352 17.812 8.344 1 96.38 204 THR A C 1
ATOM 1533 O O . THR A 1 204 ? 10.641 17.047 9.266 1 96.38 204 THR A O 1
ATOM 1536 N N . VAL A 1 205 ? 9.492 17.5 7.379 1 97.06 205 VAL A N 1
ATOM 1537 C CA . VAL A 1 205 ? 8.797 16.219 7.398 1 97.06 205 VAL A CA 1
ATOM 1538 C C . VAL A 1 205 ? 9.805 15.07 7.301 1 97.06 205 VAL A C 1
ATOM 1540 O O . VAL A 1 205 ? 9.742 14.109 8.07 1 97.06 205 VAL A O 1
ATOM 1543 N N . GLY A 1 206 ? 10.742 15.18 6.391 1 98.44 206 GLY A N 1
ATOM 1544 C CA . GLY A 1 206 ? 11.766 14.156 6.238 1 98.44 206 GLY A CA 1
ATOM 1545 C C . GLY A 1 206 ? 12.609 13.969 7.48 1 98.44 206 GLY A C 1
ATOM 1546 O O . GLY A 1 206 ? 12.898 12.844 7.879 1 98.44 206 GLY A O 1
ATOM 1547 N N . LEU A 1 207 ? 13.055 15.078 8.062 1 98.62 207 LEU A N 1
ATOM 1548 C CA . LEU A 1 207 ? 13.852 15 9.281 1 98.62 207 LEU A CA 1
ATOM 1549 C C . LEU A 1 207 ? 13.047 14.383 10.422 1 98.62 207 LEU A C 1
ATOM 1551 O O . LEU A 1 207 ? 13.594 13.648 11.25 1 98.62 207 LEU A O 1
ATOM 1555 N N . ALA A 1 208 ? 11.75 14.711 10.453 1 98.56 208 ALA A N 1
ATOM 1556 C CA . ALA A 1 208 ? 10.883 14.086 11.453 1 98.56 208 ALA A CA 1
ATOM 1557 C C . ALA A 1 208 ? 10.781 12.586 11.234 1 98.56 208 ALA A C 1
ATOM 1559 O O . ALA A 1 208 ? 10.734 11.812 12.203 1 98.56 208 ALA A O 1
ATOM 1560 N N . VAL A 1 209 ? 10.734 12.117 9.992 1 98.81 209 VAL A N 1
ATOM 1561 C CA . VAL A 1 209 ? 10.75 10.695 9.672 1 98.81 209 VAL A CA 1
ATOM 1562 C C . VAL A 1 209 ? 12.047 10.062 10.172 1 98.81 209 VAL A C 1
ATOM 1564 O O . VAL A 1 209 ? 12.031 9.008 10.805 1 98.81 209 VAL A O 1
ATOM 1567 N N . ILE A 1 210 ? 13.172 10.742 9.867 1 98.94 210 ILE A N 1
ATOM 1568 C CA . ILE A 1 210 ? 14.469 10.234 10.297 1 98.94 210 ILE A CA 1
ATOM 1569 C C . ILE A 1 210 ? 14.5 10.109 11.812 1 98.94 210 ILE A C 1
ATOM 1571 O O . ILE A 1 210 ? 14.922 9.078 12.352 1 98.94 210 ILE A O 1
ATOM 1575 N N . MET A 1 211 ? 14.031 11.133 12.516 1 98.88 211 MET A N 1
ATOM 1576 C CA . MET A 1 211 ? 13.953 11.094 13.977 1 98.88 211 MET A CA 1
ATOM 1577 C C . MET A 1 211 ? 13.109 9.914 14.438 1 98.88 211 MET A C 1
ATOM 1579 O O . MET A 1 211 ? 13.508 9.172 15.336 1 98.88 211 MET A O 1
ATOM 1583 N N . GLY A 1 212 ? 11.93 9.719 13.828 1 98.62 212 GLY A N 1
ATOM 1584 C CA . GLY A 1 212 ? 11.062 8.609 14.18 1 98.62 212 GLY A CA 1
ATOM 1585 C C . GLY A 1 212 ? 11.695 7.254 13.93 1 98.62 212 GLY A C 1
ATOM 1586 O O . GLY A 1 212 ? 11.578 6.348 14.758 1 98.62 212 GLY A O 1
ATOM 1587 N N . ALA A 1 213 ? 12.352 7.113 12.773 1 98.88 213 ALA A N 1
ATOM 1588 C CA . ALA A 1 213 ? 13.008 5.852 12.43 1 98.88 213 ALA A CA 1
ATOM 1589 C C . ALA A 1 213 ? 14.109 5.516 13.438 1 98.88 213 ALA A C 1
ATOM 1591 O O . ALA A 1 213 ? 14.273 4.359 13.828 1 98.88 213 ALA A O 1
ATOM 1592 N N . ARG A 1 214 ? 14.867 6.57 13.805 1 98.88 214 ARG A N 1
ATOM 1593 C CA . ARG A 1 214 ? 15.922 6.363 14.797 1 98.88 214 ARG A CA 1
ATOM 1594 C C . ARG A 1 214 ? 15.336 5.918 16.125 1 98.88 214 ARG A C 1
ATOM 1596 O O . ARG A 1 214 ? 15.828 4.969 16.75 1 98.88 214 ARG A O 1
ATOM 1603 N N . ILE A 1 215 ? 14.297 6.559 16.562 1 98.5 215 ILE A N 1
ATOM 1604 C CA . ILE A 1 215 ? 13.633 6.234 17.828 1 98.5 215 ILE A CA 1
ATOM 1605 C C . ILE A 1 215 ? 13.07 4.816 17.766 1 98.5 215 ILE A C 1
ATOM 1607 O O . ILE A 1 215 ? 13.094 4.086 18.75 1 98.5 215 ILE A O 1
ATOM 1611 N N . ALA A 1 216 ? 12.602 4.383 16.578 1 98.38 216 ALA A N 1
ATOM 1612 C CA . ALA A 1 216 ? 12.023 3.057 16.375 1 98.38 216 ALA A CA 1
ATOM 1613 C C . ALA A 1 216 ? 13.102 1.979 16.406 1 98.38 216 ALA A C 1
ATOM 1615 O O . ALA A 1 216 ? 12.797 0.788 16.516 1 98.38 216 ALA A O 1
ATOM 1616 N N . GLY A 1 217 ? 14.312 2.363 16.281 1 98.75 217 GLY A N 1
ATOM 1617 C CA . GLY A 1 217 ? 15.398 1.406 16.391 1 98.75 217 GLY A CA 1
ATOM 1618 C C . GLY A 1 217 ? 15.859 0.868 15.047 1 98.75 217 GLY A C 1
ATOM 1619 O O . GLY A 1 217 ? 16.328 -0.264 14.953 1 98.75 217 GLY A O 1
ATOM 1620 N N . SER A 1 218 ? 15.711 1.652 13.992 1 98.81 218 SER A N 1
ATOM 1621 C CA . SER A 1 218 ? 16.172 1.228 12.68 1 98.81 218 SER A CA 1
ATOM 1622 C C . SER A 1 218 ? 17.688 1.042 12.664 1 98.81 218 SER A C 1
ATOM 1624 O O . SER A 1 218 ? 18.422 1.834 13.266 1 98.81 218 SER A O 1
ATOM 1626 N N . ARG A 1 219 ? 18.141 0.006 11.984 1 98.56 219 ARG A N 1
ATOM 1627 C CA . ARG A 1 219 ? 19.562 -0.303 11.945 1 98.56 219 ARG A CA 1
ATOM 1628 C C . ARG A 1 219 ? 20.297 0.603 10.953 1 98.56 219 ARG A C 1
ATOM 1630 O O . ARG A 1 219 ? 21.469 0.907 11.141 1 98.56 219 ARG A O 1
ATOM 1637 N N . LEU A 1 220 ? 19.641 1.001 9.906 1 98.88 220 LEU A N 1
ATOM 1638 C CA . LEU A 1 220 ? 20.203 1.848 8.859 1 98.88 220 LEU A CA 1
ATOM 1639 C C . LEU A 1 220 ? 19.172 2.859 8.367 1 98.88 220 LEU A C 1
ATOM 1641 O O . LEU A 1 220 ? 18.047 2.488 8.039 1 98.88 220 LEU A O 1
ATOM 1645 N N . ILE A 1 221 ? 19.547 4.098 8.383 1 98.94 221 ILE A N 1
ATOM 1646 C CA . ILE A 1 221 ? 18.703 5.18 7.895 1 98.94 221 ILE A CA 1
ATOM 1647 C C . ILE A 1 221 ? 19.469 5.996 6.852 1 98.94 221 ILE A C 1
ATOM 1649 O O . ILE A 1 221 ? 20.516 6.57 7.148 1 98.94 221 ILE A O 1
ATOM 1653 N N . VAL A 1 222 ? 18.938 6.082 5.652 1 98.94 222 VAL A N 1
ATOM 1654 C CA . VAL A 1 222 ? 19.594 6.785 4.547 1 98.94 222 VAL A CA 1
ATOM 1655 C C . VAL A 1 222 ? 18.719 7.965 4.109 1 98.94 222 VAL A C 1
ATOM 1657 O O . VAL A 1 222 ? 17.562 7.789 3.746 1 98.94 222 VAL A O 1
ATOM 1660 N N . GLY A 1 223 ? 19.266 9.172 4.18 1 98.94 223 GLY A N 1
ATOM 1661 C CA . GLY A 1 223 ? 18.594 10.352 3.666 1 98.94 223 GLY A CA 1
ATOM 1662 C C . GLY A 1 223 ? 18.938 10.664 2.223 1 98.94 223 GLY A C 1
ATOM 1663 O O . GLY A 1 223 ? 20.094 10.531 1.818 1 98.94 223 GLY A O 1
ATOM 1664 N N . ILE A 1 224 ? 17.984 10.984 1.425 1 98.88 224 ILE A N 1
ATOM 1665 C CA . ILE A 1 224 ? 18.172 11.289 0.012 1 98.88 224 ILE A CA 1
ATOM 1666 C C . ILE A 1 224 ? 17.703 12.711 -0.28 1 98.88 224 ILE A C 1
ATOM 1668 O O . ILE A 1 224 ? 16.547 13.047 -0.04 1 98.88 224 ILE A O 1
ATOM 1672 N N . ASP A 1 225 ? 18.562 13.539 -0.782 1 98.25 225 ASP A N 1
ATOM 1673 C CA . ASP A 1 225 ? 18.25 14.922 -1.136 1 98.25 225 ASP A CA 1
ATOM 1674 C C . ASP A 1 225 ? 19.266 15.469 -2.145 1 98.25 225 ASP A C 1
ATOM 1676 O O . ASP A 1 225 ? 20.438 15.086 -2.123 1 98.25 225 ASP A O 1
ATOM 1680 N N . ARG A 1 226 ? 18.781 16.344 -2.959 1 96.44 226 ARG A N 1
ATOM 1681 C CA . ARG A 1 226 ? 19.672 16.953 -3.932 1 96.44 226 ARG A CA 1
ATOM 1682 C C . ARG A 1 226 ? 20.516 18.062 -3.289 1 96.44 226 ARG A C 1
ATOM 1684 O O . ARG A 1 226 ? 21.547 18.469 -3.834 1 96.44 226 ARG A O 1
ATOM 1691 N N . ASP A 1 227 ? 20.062 18.641 -2.174 1 95.31 227 ASP A N 1
ATOM 1692 C CA . ASP A 1 227 ? 20.75 19.734 -1.469 1 95.31 227 ASP A CA 1
ATOM 1693 C C . ASP A 1 227 ? 21.625 19.188 -0.354 1 95.31 227 ASP A C 1
ATOM 1695 O O . ASP A 1 227 ? 21.156 18.906 0.748 1 95.31 227 ASP A O 1
ATOM 1699 N N . THR A 1 228 ? 22.891 19.219 -0.562 1 95.88 228 THR A N 1
ATOM 1700 C CA . THR A 1 228 ? 23.844 18.609 0.371 1 95.88 228 THR A CA 1
ATOM 1701 C C . THR A 1 228 ? 23.938 19.422 1.651 1 95.88 228 THR A C 1
ATOM 1703 O O . THR A 1 228 ? 24.438 18.953 2.668 1 95.88 228 THR A O 1
ATOM 1706 N N . LYS A 1 229 ? 23.469 20.672 1.618 1 94.5 229 LYS A N 1
ATOM 1707 C CA . LYS A 1 229 ? 23.5 21.5 2.814 1 94.5 229 LYS A CA 1
ATOM 1708 C C . LYS A 1 229 ? 22.625 20.906 3.916 1 94.5 229 LYS A C 1
ATOM 1710 O O . LYS A 1 229 ? 22.797 21.219 5.094 1 94.5 229 LYS A O 1
ATOM 1715 N N . LYS A 1 230 ? 21.766 20.016 3.555 1 95.81 230 LYS A N 1
ATOM 1716 C CA . LYS A 1 230 ? 20.797 19.453 4.496 1 95.81 230 LYS A CA 1
ATOM 1717 C C . LYS A 1 230 ? 21.359 18.219 5.188 1 95.81 230 LYS A C 1
ATOM 1719 O O . LYS A 1 230 ? 20.781 17.719 6.152 1 95.81 230 LYS A O 1
ATOM 1724 N N . PHE A 1 231 ? 22.5 17.688 4.734 1 98.06 231 PHE A N 1
ATOM 1725 C CA . PHE A 1 231 ? 23.016 16.391 5.164 1 98.06 231 PHE A CA 1
ATOM 1726 C C . PHE A 1 231 ? 23.453 16.438 6.621 1 98.06 231 PHE A C 1
ATOM 1728 O O . PHE A 1 231 ? 23.219 15.492 7.379 1 98.06 231 PHE A O 1
ATOM 1735 N N . GLU A 1 232 ? 24.078 17.547 6.973 1 97.44 232 GLU A N 1
ATOM 1736 C CA . GLU A 1 232 ? 24.547 17.656 8.352 1 97.44 232 GLU A CA 1
ATOM 1737 C C . GLU A 1 232 ? 23.375 17.562 9.336 1 97.44 232 GLU A C 1
ATOM 1739 O O . GLU A 1 232 ? 23.453 16.844 10.328 1 97.44 232 GLU A O 1
ATOM 1744 N N . LYS A 1 233 ? 22.344 18.312 9.016 1 96.88 233 LYS A N 1
ATOM 1745 C CA . LYS A 1 233 ? 21.156 18.297 9.875 1 96.88 233 LYS A CA 1
ATOM 1746 C C . LYS A 1 233 ? 20.516 16.906 9.883 1 96.88 233 LYS A C 1
ATOM 1748 O O . LYS A 1 233 ? 20.047 16.438 10.93 1 96.88 233 LYS A O 1
ATOM 1753 N N . ALA A 1 234 ? 20.469 16.25 8.766 1 98.56 234 ALA A N 1
ATOM 1754 C CA . ALA A 1 234 ? 19.906 14.906 8.68 1 98.56 234 ALA A CA 1
ATOM 1755 C C . ALA A 1 234 ? 20.656 13.945 9.602 1 98.56 234 ALA A C 1
ATOM 1757 O O . ALA A 1 234 ? 20.047 13.133 10.297 1 98.56 234 ALA A O 1
ATOM 1758 N N . ILE A 1 235 ? 21.984 14.016 9.586 1 98.75 235 ILE A N 1
ATOM 1759 C CA . ILE A 1 235 ? 22.812 13.164 10.445 1 98.75 235 ILE A CA 1
ATOM 1760 C C . ILE A 1 235 ? 22.531 13.492 11.906 1 98.75 235 ILE A C 1
ATOM 1762 O O . ILE A 1 235 ? 22.406 12.594 12.742 1 98.75 235 ILE A O 1
ATOM 1766 N N . GLU A 1 236 ? 22.359 14.781 12.203 1 98.12 236 GLU A N 1
ATOM 1767 C CA . GLU A 1 236 ? 22.031 15.203 13.562 1 98.12 236 GLU A CA 1
ATOM 1768 C C . GLU A 1 236 ? 20.719 14.57 14.031 1 98.12 236 GLU A C 1
ATOM 1770 O O . GLU A 1 236 ? 20.578 14.219 15.203 1 98.12 236 GLU A O 1
ATOM 1775 N N . PHE A 1 237 ? 19.797 14.406 13.125 1 98.56 237 PHE A N 1
ATOM 1776 C CA . PHE A 1 237 ? 18.469 13.898 13.492 1 98.56 237 PHE A CA 1
ATOM 1777 C C . PHE A 1 237 ? 18.484 12.375 13.531 1 98.56 237 PHE A C 1
ATOM 1779 O O . PHE A 1 237 ? 17.547 11.758 14.039 1 98.56 237 PHE A O 1
ATOM 1786 N N . GLY A 1 238 ? 19.516 11.727 12.898 1 98.75 238 GLY A N 1
ATOM 1787 C CA . GLY A 1 238 ? 19.625 10.289 13.109 1 98.75 238 GLY A CA 1
ATOM 1788 C C . GLY A 1 238 ? 19.969 9.523 11.852 1 98.75 238 GLY A C 1
ATOM 1789 O O . GLY A 1 238 ? 20.125 8.305 11.883 1 98.75 238 GLY A O 1
ATOM 1790 N N . ALA A 1 239 ? 20.125 10.18 10.727 1 98.94 239 ALA A N 1
ATOM 1791 C CA . ALA A 1 239 ? 20.531 9.477 9.508 1 98.94 239 ALA A CA 1
ATOM 1792 C C . ALA A 1 239 ? 21.938 8.906 9.641 1 98.94 239 ALA A C 1
ATOM 1794 O O . ALA A 1 239 ? 22.797 9.516 10.273 1 98.94 239 ALA A O 1
ATOM 1795 N N . ASP A 1 240 ? 22.141 7.758 9.086 1 98.88 240 ASP A N 1
ATOM 1796 C CA . ASP A 1 240 ? 23.469 7.16 9.07 1 98.88 240 ASP A CA 1
ATOM 1797 C C . ASP A 1 240 ? 24.281 7.668 7.883 1 98.88 240 ASP A C 1
ATOM 1799 O O . ASP A 1 240 ? 25.516 7.777 7.961 1 98.88 240 ASP A O 1
ATOM 1803 N N . GLU A 1 241 ? 23.641 7.879 6.797 1 98.38 241 GLU A N 1
ATOM 1804 C CA . GLU A 1 241 ? 24.281 8.43 5.602 1 98.38 241 GLU A CA 1
ATOM 1805 C C . GLU A 1 241 ? 23.25 9.141 4.719 1 98.38 241 GLU A C 1
ATOM 1807 O O . GLU A 1 241 ? 22.047 9.023 4.945 1 98.38 241 GLU A O 1
ATOM 1812 N N . CYS A 1 242 ? 23.75 9.961 3.848 1 98.75 242 CYS A N 1
ATOM 1813 C CA . CYS A 1 242 ? 22.922 10.711 2.908 1 98.75 242 CYS A CA 1
ATOM 1814 C C . CYS A 1 242 ? 23.438 10.555 1.482 1 98.75 242 CYS A C 1
ATOM 1816 O O . CYS A 1 242 ? 24.641 10.383 1.265 1 98.75 242 CYS A O 1
ATOM 1818 N N . ILE A 1 243 ? 22.531 10.555 0.562 1 98.62 243 ILE A N 1
ATOM 1819 C CA . ILE A 1 243 ? 22.875 10.391 -0.848 1 98.62 243 ILE A CA 1
ATOM 1820 C C . ILE A 1 243 ? 22.281 11.547 -1.655 1 98.62 243 ILE A C 1
ATOM 1822 O O . ILE A 1 243 ? 21.109 11.891 -1.492 1 98.62 243 ILE A O 1
ATOM 1826 N N . ASN A 1 244 ? 23.078 12.156 -2.479 1 98.31 244 ASN A N 1
ATOM 1827 C CA . ASN A 1 244 ? 22.641 13.086 -3.52 1 98.31 244 ASN A CA 1
ATOM 1828 C C . ASN A 1 244 ? 22.438 12.367 -4.855 1 98.31 244 ASN A C 1
ATOM 1830 O O . ASN A 1 244 ? 23.406 11.891 -5.457 1 98.31 244 ASN A O 1
ATOM 1834 N N . PRO A 1 245 ? 21.172 12.336 -5.305 1 97.25 245 PRO A N 1
ATOM 1835 C CA . PRO A 1 245 ? 20.922 11.633 -6.566 1 97.25 245 PRO A CA 1
ATOM 1836 C C . PRO A 1 245 ? 21.797 12.148 -7.715 1 97.25 245 PRO A C 1
ATOM 1838 O O . PRO A 1 245 ? 22.047 11.422 -8.672 1 97.25 245 PRO A O 1
ATOM 1841 N N . ASN A 1 246 ? 22.234 13.375 -7.641 1 95.94 246 ASN A N 1
ATOM 1842 C CA . ASN A 1 246 ? 23.062 13.961 -8.695 1 95.94 246 ASN A CA 1
ATOM 1843 C C . ASN A 1 246 ? 24.484 13.414 -8.656 1 95.94 246 ASN A C 1
ATOM 1845 O O . ASN A 1 246 ? 25.25 13.602 -9.609 1 95.94 246 ASN A O 1
ATOM 1849 N N . ASP A 1 247 ? 24.844 12.758 -7.637 1 95.31 247 ASP A N 1
ATOM 1850 C CA . ASP A 1 247 ? 26.203 12.266 -7.48 1 95.31 247 ASP A CA 1
ATOM 1851 C C . ASP A 1 247 ? 26.312 10.797 -7.883 1 95.31 247 ASP A C 1
ATOM 1853 O O . ASP A 1 247 ? 27.375 10.195 -7.762 1 95.31 247 ASP A O 1
ATOM 1857 N N . ILE A 1 248 ? 25.234 10.203 -8.344 1 94.19 248 ILE A N 1
ATOM 1858 C CA . ILE A 1 248 ? 25.297 8.82 -8.797 1 94.19 248 ILE A CA 1
ATOM 1859 C C . ILE A 1 248 ? 25.438 8.781 -10.32 1 94.19 248 ILE A C 1
ATOM 1861 O O . ILE A 1 248 ? 25.172 9.773 -11 1 94.19 248 ILE A O 1
ATOM 1865 N N . PRO A 1 249 ? 25.906 7.668 -10.914 1 91.06 249 PRO A N 1
ATOM 1866 C CA . PRO A 1 249 ? 26.047 7.602 -12.375 1 91.06 249 PRO A CA 1
ATOM 1867 C C . PRO A 1 249 ? 24.75 7.91 -13.109 1 91.06 249 PRO A C 1
ATOM 1869 O O . PRO A 1 249 ? 23.688 7.398 -12.742 1 91.06 249 PRO A O 1
ATOM 1872 N N . LYS A 1 250 ? 24.844 8.734 -14.125 1 87.81 250 LYS A N 1
ATOM 1873 C CA . LYS A 1 250 ? 23.656 9.25 -14.82 1 87.81 250 LYS A CA 1
ATOM 1874 C C . LYS A 1 250 ? 22.922 8.133 -15.562 1 87.81 250 LYS A C 1
ATOM 1876 O O . LYS A 1 250 ? 21.719 8.227 -15.781 1 87.81 250 LYS A O 1
ATOM 1881 N N . ASN A 1 251 ? 23.562 7.129 -15.953 1 91.69 251 ASN A N 1
ATOM 1882 C CA . ASN A 1 251 ? 22.938 6.055 -16.719 1 91.69 251 ASN A CA 1
ATOM 1883 C C . ASN A 1 251 ? 22.359 4.984 -15.797 1 91.69 251 ASN A C 1
ATOM 1885 O O . ASN A 1 251 ? 21.891 3.939 -16.266 1 91.69 251 ASN A O 1
ATOM 1889 N N . LEU A 1 252 ? 22.281 5.266 -14.547 1 93.25 252 LEU A N 1
ATOM 1890 C CA . LEU A 1 252 ? 21.75 4.316 -13.562 1 93.25 252 LEU A CA 1
ATOM 1891 C C . LEU A 1 252 ? 20.594 4.922 -12.789 1 93.25 252 LEU A C 1
ATOM 1893 O O . LEU A 1 252 ? 20.781 5.852 -12 1 93.25 252 LEU A O 1
ATOM 1897 N N . PRO A 1 253 ? 19.375 4.402 -13.062 1 96.12 253 PRO A N 1
ATOM 1898 C CA . PRO A 1 253 ? 18.266 4.906 -12.258 1 96.12 253 PRO A CA 1
ATOM 1899 C C . PRO A 1 253 ? 18.531 4.832 -10.758 1 96.12 253 PRO A C 1
ATOM 1901 O O . PRO A 1 253 ? 19.125 3.867 -10.281 1 96.12 253 PRO A O 1
ATOM 1904 N N . LEU A 1 254 ? 18.125 5.844 -10.008 1 97.75 254 LEU A N 1
ATOM 1905 C CA . LEU A 1 254 ? 18.406 5.941 -8.586 1 97.75 254 LEU A CA 1
ATOM 1906 C C . LEU A 1 254 ? 17.953 4.688 -7.848 1 97.75 254 LEU A C 1
ATOM 1908 O O . LEU A 1 254 ? 18.672 4.164 -6.996 1 97.75 254 LEU A O 1
ATOM 1912 N N . GLN A 1 255 ? 16.719 4.25 -8.117 1 97.56 255 GLN A N 1
ATOM 1913 C CA . GLN A 1 255 ? 16.172 3.09 -7.418 1 97.56 255 GLN A CA 1
ATOM 1914 C C . GLN A 1 255 ? 17.016 1.844 -7.688 1 97.56 255 GLN A C 1
ATOM 1916 O O . GLN A 1 255 ? 17.188 1.009 -6.801 1 97.56 255 GLN A O 1
ATOM 1921 N N . THR A 1 256 ? 17.484 1.663 -8.953 1 97.25 256 THR A N 1
ATOM 1922 C CA . THR A 1 256 ? 18.359 0.543 -9.258 1 97.25 256 THR A CA 1
ATOM 1923 C C . THR A 1 256 ? 19.656 0.638 -8.461 1 97.25 256 THR A C 1
ATOM 1925 O O . THR A 1 256 ? 20.109 -0.355 -7.891 1 97.25 256 THR A O 1
ATOM 1928 N N . PHE A 1 257 ? 20.266 1.852 -8.438 1 97.94 257 PHE A N 1
ATOM 1929 C CA . PHE A 1 257 ? 21.469 2.102 -7.656 1 97.94 257 PHE A CA 1
ATOM 1930 C C . PHE A 1 257 ? 21.266 1.723 -6.195 1 97.94 257 PHE A C 1
ATOM 1932 O O . PHE A 1 257 ? 22.094 1.044 -5.594 1 97.94 257 PHE A O 1
ATOM 1939 N N . LEU A 1 258 ? 20.156 2.133 -5.609 1 98.62 258 LEU A N 1
ATOM 1940 C CA . LEU A 1 258 ? 19.875 1.911 -4.195 1 98.62 258 LEU A CA 1
ATOM 1941 C C . LEU A 1 258 ? 19.641 0.43 -3.916 1 98.62 258 LEU A C 1
ATOM 1943 O O . LEU A 1 258 ? 20.125 -0.097 -2.912 1 98.62 258 LEU A O 1
ATOM 1947 N N . VAL A 1 259 ? 18.859 -0.267 -4.742 1 98.31 259 VAL A N 1
ATOM 1948 C CA . VAL A 1 259 ? 18.562 -1.687 -4.574 1 98.31 259 VAL A CA 1
ATOM 1949 C C . VAL A 1 259 ? 19.859 -2.49 -4.602 1 98.31 259 VAL A C 1
ATOM 1951 O O . VAL A 1 259 ? 20.062 -3.402 -3.793 1 98.31 259 VAL A O 1
ATOM 1954 N N . ASP A 1 260 ? 20.766 -2.148 -5.535 1 96.94 260 ASP A N 1
ATOM 1955 C CA . ASP A 1 260 ? 22.047 -2.842 -5.664 1 96.94 260 ASP A CA 1
ATOM 1956 C C . ASP A 1 260 ? 22.938 -2.566 -4.457 1 96.94 260 ASP A C 1
ATOM 1958 O O . ASP A 1 260 ? 23.578 -3.48 -3.928 1 96.94 260 ASP A O 1
ATOM 1962 N N . ARG A 1 261 ? 22.953 -1.343 -4.035 1 97.25 261 ARG A N 1
ATOM 1963 C CA . ARG A 1 261 ? 23.875 -0.913 -2.982 1 97.25 261 ARG A CA 1
ATOM 1964 C C . ARG A 1 261 ? 23.406 -1.422 -1.62 1 97.25 261 ARG A C 1
ATOM 1966 O O . ARG A 1 261 ? 24.234 -1.702 -0.748 1 97.25 261 ARG A O 1
ATOM 1973 N N . TYR A 1 262 ? 22.141 -1.515 -1.415 1 98.19 262 TYR A N 1
ATOM 1974 C CA . TYR A 1 262 ? 21.641 -1.807 -0.081 1 98.19 262 TYR A CA 1
ATOM 1975 C C . TYR A 1 262 ? 20.906 -3.145 -0.058 1 98.19 262 TYR A C 1
ATOM 1977 O O . TYR A 1 262 ? 19.844 -3.268 0.548 1 98.19 262 TYR A O 1
ATOM 1985 N N . ASP A 1 263 ? 21.422 -4.07 -0.699 1 96.75 263 ASP A N 1
ATOM 1986 C CA . ASP A 1 263 ? 21.047 -5.477 -0.612 1 96.75 263 ASP A CA 1
ATOM 1987 C C . ASP A 1 263 ? 19.562 -5.656 -0.886 1 96.75 263 ASP A C 1
ATOM 1989 O O . ASP A 1 263 ? 18.828 -6.211 -0.058 1 96.75 263 ASP A O 1
ATOM 1993 N N . GLY A 1 264 ? 19.062 -5.148 -1.993 1 97.5 264 GLY A N 1
ATOM 1994 C CA . GLY A 1 264 ? 17.703 -5.41 -2.426 1 97.5 264 GLY A CA 1
ATOM 1995 C C . GLY A 1 264 ? 16.734 -4.297 -2.07 1 97.5 264 GLY A C 1
ATOM 1996 O O . GLY A 1 264 ? 15.539 -4.395 -2.336 1 97.5 264 GLY A O 1
ATOM 1997 N N . GLY A 1 265 ? 17.266 -3.234 -1.452 1 98.44 265 GLY A N 1
ATOM 1998 C CA . GLY A 1 265 ? 16.438 -2.092 -1.119 1 98.44 265 GLY A CA 1
ATOM 1999 C C . GLY A 1 265 ? 16.172 -1.96 0.369 1 98.44 265 GLY A C 1
ATOM 2000 O O . GLY A 1 265 ? 16.938 -2.465 1.188 1 98.44 265 GLY A O 1
ATOM 2001 N N . PHE A 1 266 ? 15.164 -1.22 0.691 1 98.94 266 PHE A N 1
ATOM 2002 C CA . PHE A 1 266 ? 14.914 -0.854 2.082 1 98.94 266 PHE A CA 1
ATOM 2003 C C . PHE A 1 266 ? 13.625 -1.48 2.582 1 98.94 266 PHE A C 1
ATOM 2005 O O . PHE A 1 266 ? 12.664 -1.637 1.82 1 98.94 266 PHE A O 1
ATOM 2012 N N . ASP A 1 267 ? 13.57 -1.836 3.898 1 98.81 267 ASP A N 1
ATOM 2013 C CA . ASP A 1 267 ? 12.336 -2.322 4.504 1 98.81 267 ASP A CA 1
ATOM 2014 C C . ASP A 1 267 ? 11.227 -1.276 4.41 1 98.81 267 ASP A C 1
ATOM 2016 O O . ASP A 1 267 ? 10.07 -1.611 4.148 1 98.81 267 ASP A O 1
ATOM 2020 N N . TYR A 1 268 ? 11.602 -0.046 4.664 1 98.94 268 TYR A N 1
ATOM 2021 C CA . TYR A 1 268 ? 10.656 1.066 4.586 1 98.94 268 TYR A CA 1
ATOM 2022 C C . TYR A 1 268 ? 11.25 2.227 3.795 1 98.94 268 TYR A C 1
ATOM 2024 O O . TYR A 1 268 ? 12.438 2.539 3.932 1 98.94 268 TYR A O 1
ATOM 2032 N N . THR A 1 269 ? 10.469 2.834 2.945 1 98.94 269 THR A N 1
ATOM 2033 C CA . THR A 1 269 ? 10.836 4.078 2.275 1 98.94 269 THR A CA 1
ATOM 2034 C C . THR A 1 269 ? 9.781 5.152 2.504 1 98.94 269 THR A C 1
ATOM 2036 O O . THR A 1 269 ? 8.586 4.848 2.576 1 98.94 269 THR A O 1
ATOM 2039 N N . PHE A 1 270 ? 10.195 6.363 2.662 1 98.94 270 PHE A N 1
ATOM 2040 C CA . PHE A 1 270 ? 9.305 7.496 2.889 1 98.94 270 PHE A CA 1
ATOM 2041 C C . PHE A 1 270 ? 9.578 8.609 1.887 1 98.94 270 PHE A C 1
ATOM 2043 O O . PHE A 1 270 ? 10.719 9.07 1.761 1 98.94 270 PHE A O 1
ATOM 2050 N N . GLU A 1 271 ? 8.633 9.023 1.163 1 98.88 271 GLU A N 1
ATOM 2051 C CA . GLU A 1 271 ? 8.742 10.141 0.232 1 98.88 271 GLU A CA 1
ATOM 2052 C C . GLU A 1 271 ? 8.133 11.414 0.821 1 98.88 271 GLU A C 1
ATOM 2054 O O . GLU A 1 271 ? 6.926 11.484 1.047 1 98.88 271 GLU A O 1
ATOM 2059 N N . CYS A 1 272 ? 8.93 12.414 1.077 1 97.81 272 CYS A N 1
ATOM 2060 C CA . CYS A 1 272 ? 8.5 13.602 1.809 1 97.81 272 CYS A CA 1
ATOM 2061 C C . CYS A 1 272 ? 8.594 14.844 0.934 1 97.81 272 CYS A C 1
ATOM 2063 O O . CYS A 1 272 ? 8.609 15.969 1.441 1 97.81 272 CYS A O 1
ATOM 2065 N N . ILE A 1 273 ? 8.742 14.719 -0.313 1 95.5 273 ILE A N 1
ATOM 2066 C CA . ILE A 1 273 ? 8.938 15.844 -1.221 1 95.5 273 ILE A CA 1
ATOM 2067 C C . ILE A 1 273 ? 7.613 16.203 -1.896 1 95.5 273 ILE A C 1
ATOM 2069 O O . ILE A 1 273 ? 7.25 17.375 -1.984 1 95.5 273 ILE A O 1
ATOM 2073 N N . GLY A 1 274 ? 6.914 15.203 -2.451 1 94.88 274 GLY A N 1
ATOM 2074 C CA . GLY A 1 274 ? 5.656 15.438 -3.145 1 94.88 274 GLY A CA 1
ATOM 2075 C C . GLY A 1 274 ? 5.801 15.43 -4.656 1 94.88 274 GLY A C 1
ATOM 2076 O O . GLY A 1 274 ? 5.012 16.062 -5.359 1 94.88 274 GLY A O 1
ATOM 2077 N N . LEU A 1 275 ? 6.84 14.789 -5.148 1 96.31 275 LEU A N 1
ATOM 2078 C CA . LEU A 1 275 ? 7.008 14.602 -6.586 1 96.31 275 LEU A CA 1
ATOM 2079 C C . LEU A 1 275 ? 6.691 13.164 -6.988 1 96.31 275 LEU A C 1
ATOM 2081 O O . LEU A 1 275 ? 7.148 12.219 -6.344 1 96.31 275 LEU A O 1
ATOM 2085 N N . VAL A 1 276 ? 5.914 13.031 -8.055 1 97.44 276 VAL A N 1
ATOM 2086 C CA . VAL A 1 276 ? 5.465 11.703 -8.453 1 97.44 276 VAL A CA 1
ATOM 2087 C C . VAL A 1 276 ? 6.664 10.852 -8.875 1 97.44 276 VAL A C 1
ATOM 2089 O O . VAL A 1 276 ? 6.676 9.641 -8.672 1 97.44 276 VAL A O 1
ATOM 2092 N N . GLU A 1 277 ? 7.711 11.469 -9.406 1 97.38 277 GLU A N 1
ATOM 2093 C CA . GLU A 1 277 ? 8.922 10.742 -9.781 1 97.38 277 GLU A CA 1
ATOM 2094 C C . GLU A 1 277 ? 9.602 10.148 -8.547 1 97.38 277 GLU A C 1
ATOM 2096 O O . GLU A 1 277 ? 10.031 8.992 -8.57 1 97.38 277 GLU A O 1
ATOM 2101 N N . THR A 1 278 ? 9.75 10.93 -7.523 1 98.44 278 THR A N 1
ATOM 2102 C CA . THR A 1 278 ? 10.398 10.438 -6.312 1 98.44 278 THR A CA 1
ATOM 2103 C C . THR A 1 278 ? 9.508 9.414 -5.605 1 98.44 278 THR A C 1
ATOM 2105 O O . THR A 1 278 ? 10.008 8.5 -4.953 1 98.44 278 THR A O 1
ATOM 2108 N N . MET A 1 279 ? 8.211 9.609 -5.723 1 98.69 279 MET A N 1
ATOM 2109 C CA . MET A 1 279 ? 7.301 8.609 -5.164 1 98.69 279 MET A CA 1
ATOM 2110 C C . MET A 1 279 ? 7.527 7.246 -5.812 1 98.69 279 MET A C 1
ATOM 2112 O O . MET A 1 279 ? 7.57 6.227 -5.125 1 98.69 279 MET A O 1
ATOM 2116 N N . ARG A 1 280 ? 7.652 7.25 -7.113 1 98.44 280 ARG A N 1
ATOM 2117 C CA . ARG A 1 280 ? 7.949 6.012 -7.828 1 98.44 280 ARG A CA 1
ATOM 2118 C C . ARG A 1 280 ? 9.297 5.438 -7.395 1 98.44 280 ARG A C 1
ATOM 2120 O O . ARG A 1 280 ? 9.414 4.238 -7.145 1 98.44 280 ARG A O 1
ATOM 2127 N N . GLN A 1 281 ? 10.312 6.309 -7.32 1 98.62 281 GLN A N 1
ATOM 2128 C CA . GLN A 1 281 ? 11.641 5.879 -6.906 1 98.62 281 GLN A CA 1
ATOM 2129 C C . GLN A 1 281 ? 11.602 5.199 -5.539 1 98.62 281 GLN A C 1
ATOM 2131 O O . GLN A 1 281 ? 12.219 4.152 -5.34 1 98.62 281 GLN A O 1
ATOM 2136 N N . ALA A 1 282 ? 10.883 5.824 -4.648 1 98.94 282 ALA A N 1
ATOM 2137 C CA . ALA A 1 282 ? 10.805 5.312 -3.285 1 98.94 282 ALA A CA 1
ATOM 2138 C C . ALA A 1 282 ? 10.18 3.92 -3.258 1 98.94 282 ALA A C 1
ATOM 2140 O O . ALA A 1 282 ? 10.688 3.018 -2.588 1 98.94 282 ALA A O 1
ATOM 2141 N N . LEU A 1 283 ? 9.102 3.734 -3.953 1 98.88 283 LEU A N 1
ATOM 2142 C CA . LEU A 1 283 ? 8.461 2.424 -4.004 1 98.88 283 LEU A CA 1
ATOM 2143 C C . LEU A 1 283 ? 9.406 1.382 -4.59 1 98.88 283 LEU A C 1
ATOM 2145 O O . LEU A 1 283 ? 9.57 0.298 -4.023 1 98.88 283 LEU A O 1
ATOM 2149 N N . GLU A 1 284 ? 10.016 1.747 -5.691 1 98.69 284 GLU A N 1
ATOM 2150 C CA . GLU A 1 284 ? 10.828 0.788 -6.434 1 98.69 284 GLU A CA 1
ATOM 2151 C C . GLU A 1 284 ? 12.156 0.527 -5.734 1 98.69 284 GLU A C 1
ATOM 2153 O O . GLU A 1 284 ? 12.875 -0.417 -6.078 1 98.69 284 GLU A O 1
ATOM 2158 N N . ALA A 1 285 ? 12.484 1.327 -4.707 1 98.88 285 ALA A N 1
ATOM 2159 C CA . ALA A 1 285 ? 13.672 1.108 -3.889 1 98.88 285 ALA A CA 1
ATOM 2160 C C . ALA A 1 285 ? 13.336 0.317 -2.629 1 98.88 285 ALA A C 1
ATOM 2162 O O . ALA A 1 285 ? 14.227 -0.048 -1.858 1 98.88 285 ALA A O 1
ATOM 2163 N N . ALA A 1 286 ? 12.07 0.136 -2.357 1 98.88 286 ALA A N 1
ATOM 2164 C CA . ALA A 1 286 ? 11.695 -0.75 -1.259 1 98.88 286 ALA A CA 1
ATOM 2165 C C . ALA A 1 286 ? 12.031 -2.203 -1.588 1 98.88 286 ALA A C 1
ATOM 2167 O O . ALA A 1 286 ? 12.133 -2.574 -2.76 1 98.88 286 ALA A O 1
ATOM 2168 N N . HIS A 1 287 ? 12.164 -2.955 -0.583 1 98.44 287 HIS A N 1
ATOM 2169 C CA . HIS A 1 287 ? 12.633 -4.32 -0.77 1 98.44 287 HIS A CA 1
ATOM 2170 C C . HIS A 1 287 ? 11.57 -5.188 -1.437 1 98.44 287 HIS A C 1
ATOM 2172 O O . HIS A 1 287 ? 10.422 -5.23 -0.979 1 98.44 287 HIS A O 1
ATOM 2178 N N . LYS A 1 288 ? 11.945 -5.867 -2.516 1 96.94 288 LYS A N 1
ATOM 2179 C CA . LYS A 1 288 ? 11.062 -6.883 -3.08 1 96.94 288 LYS A CA 1
ATOM 2180 C C . LYS A 1 288 ? 10.641 -7.898 -2.02 1 96.94 288 LYS A C 1
ATOM 2182 O O . LYS A 1 288 ? 11.477 -8.352 -1.227 1 96.94 288 LYS A O 1
ATOM 2187 N N . GLY A 1 289 ? 9.367 -8.211 -1.984 1 96.44 289 GLY A N 1
ATOM 2188 C CA . GLY A 1 289 ? 8.891 -9.211 -1.045 1 96.44 289 GLY A CA 1
ATOM 2189 C C . GLY A 1 289 ? 8.164 -8.617 0.147 1 96.44 289 GLY A C 1
ATOM 2190 O O . GLY A 1 289 ? 7.105 -9.109 0.542 1 96.44 289 GLY A O 1
ATOM 2191 N N . TRP A 1 290 ? 8.797 -7.508 0.708 1 97.19 290 TRP A N 1
ATOM 2192 C CA . TRP A 1 290 ? 8.148 -7.086 1.946 1 97.19 290 TRP A CA 1
ATOM 2193 C C . TRP A 1 290 ? 8.266 -5.578 2.139 1 97.19 290 TRP A C 1
ATOM 2195 O O . TRP A 1 290 ? 7.793 -5.031 3.137 1 97.19 290 TRP A O 1
ATOM 2205 N N . GLY A 1 291 ? 8.906 -4.832 1.259 1 98.31 291 GLY A N 1
ATOM 2206 C CA . GLY A 1 291 ? 9.133 -3.408 1.436 1 98.31 291 GLY A CA 1
ATOM 2207 C C . GLY A 1 291 ? 7.852 -2.605 1.503 1 98.31 291 GLY A C 1
ATOM 2208 O O . GLY A 1 291 ? 6.891 -2.895 0.784 1 98.31 291 GLY A O 1
ATOM 2209 N N . VAL A 1 292 ? 7.82 -1.564 2.375 1 98.75 292 VAL A N 1
ATOM 2210 C CA . VAL A 1 292 ? 6.691 -0.653 2.51 1 98.75 292 VAL A CA 1
ATOM 2211 C C . VAL A 1 292 ? 7.121 0.765 2.141 1 98.75 292 VAL A C 1
ATOM 2213 O O . VAL A 1 292 ? 8.094 1.288 2.691 1 98.75 292 VAL A O 1
ATOM 2216 N N . SER A 1 293 ? 6.461 1.286 1.181 1 98.88 293 SER A N 1
ATOM 2217 C CA . SER A 1 293 ? 6.727 2.656 0.755 1 98.88 293 SER A CA 1
ATOM 2218 C C . SER A 1 293 ? 5.59 3.592 1.156 1 98.88 293 SER A C 1
ATOM 2220 O O . SER A 1 293 ? 4.43 3.34 0.83 1 98.88 293 SER A O 1
ATOM 2222 N N . CYS A 1 294 ? 5.898 4.664 1.795 1 98.69 294 CYS A N 1
ATOM 2223 C CA . CYS A 1 294 ? 4.902 5.59 2.324 1 98.69 294 CYS A CA 1
ATOM 2224 C C . CYS A 1 294 ? 5.047 6.969 1.689 1 98.69 294 CYS A C 1
ATOM 2226 O O . CYS A 1 294 ? 6.086 7.613 1.825 1 98.69 294 CYS A O 1
ATOM 2228 N N . ILE A 1 295 ? 3.994 7.379 1.081 1 98.12 295 ILE A N 1
ATOM 2229 C CA . ILE A 1 295 ? 3.932 8.711 0.492 1 98.12 295 ILE A CA 1
ATOM 2230 C C . ILE A 1 295 ? 3.404 9.703 1.524 1 98.12 295 ILE A C 1
ATOM 2232 O O . ILE A 1 295 ? 2.283 9.562 2.018 1 98.12 295 ILE A O 1
ATOM 2236 N N . ILE A 1 296 ? 4.191 10.742 1.78 1 97.12 296 ILE A N 1
ATOM 2237 C CA . ILE A 1 296 ? 3.783 11.781 2.723 1 97.12 296 ILE A CA 1
ATOM 2238 C C . ILE A 1 296 ? 3.652 13.117 1.995 1 97.12 296 ILE A C 1
ATOM 2240 O O . ILE A 1 296 ? 2.719 13.883 2.25 1 97.12 296 ILE A O 1
ATOM 2244 N N . GLY A 1 297 ? 4.598 13.391 1.069 1 93.69 297 GLY A N 1
ATOM 2245 C CA . GLY A 1 297 ? 4.562 14.633 0.315 1 93.69 297 GLY A CA 1
ATOM 2246 C C . GLY A 1 297 ? 3.289 14.805 -0.493 1 93.69 297 GLY A C 1
ATOM 2247 O O . GLY A 1 297 ? 2.705 13.82 -0.956 1 93.69 297 GLY A O 1
ATOM 2248 N N . VAL A 1 298 ? 2.883 16 -0.654 1 86.81 298 VAL A N 1
ATOM 2249 C CA . VAL A 1 298 ? 1.668 16.328 -1.395 1 86.81 298 VAL A CA 1
ATOM 2250 C C . VAL A 1 298 ? 2.02 16.688 -2.836 1 86.81 298 VAL A C 1
ATOM 2252 O O . VAL A 1 298 ? 2.797 17.609 -3.08 1 86.81 298 VAL A O 1
ATOM 2255 N N . ALA A 1 299 ? 1.484 15.945 -3.703 1 88.44 299 ALA A N 1
ATOM 2256 C CA . ALA A 1 299 ? 1.728 16.188 -5.121 1 88.44 299 ALA A CA 1
ATOM 2257 C C . ALA A 1 299 ? 0.841 17.312 -5.652 1 88.44 299 ALA A C 1
ATOM 2259 O O . ALA A 1 299 ? -0.222 17.578 -5.09 1 88.44 299 ALA A O 1
ATOM 2260 N N . ALA A 1 300 ? 1.332 17.906 -6.727 1 84.5 300 ALA A N 1
ATOM 2261 C CA . ALA A 1 300 ? 0.551 18.938 -7.395 1 84.5 300 ALA A CA 1
ATOM 2262 C C . ALA A 1 300 ? -0.742 18.375 -7.969 1 84.5 300 ALA A C 1
ATOM 2264 O O . ALA A 1 300 ? -0.832 17.172 -8.234 1 84.5 300 ALA A O 1
ATOM 2265 N N . SER A 1 301 ? -1.702 19.266 -8.148 1 82.44 301 SER A N 1
ATOM 2266 C CA . SER A 1 301 ? -3.006 18.875 -8.664 1 82.44 301 SER A CA 1
ATOM 2267 C C . SER A 1 301 ? -2.877 18.203 -10.031 1 82.44 301 SER A C 1
ATOM 2269 O O . SER A 1 301 ? -2.109 18.656 -10.883 1 82.44 301 SER A O 1
ATOM 2271 N N . GLY A 1 302 ? -3.617 17.125 -10.164 1 87.06 302 GLY A N 1
ATOM 2272 C CA . GLY A 1 302 ? -3.713 16.469 -11.461 1 87.06 302 GLY A CA 1
ATOM 2273 C C . GLY A 1 302 ? -2.607 15.461 -11.695 1 87.06 302 GLY A C 1
ATOM 2274 O O . GLY A 1 302 ? -2.676 14.672 -12.641 1 87.06 302 GLY A O 1
ATOM 2275 N N . LYS A 1 303 ? -1.543 15.477 -10.844 1 92.44 303 LYS A N 1
ATOM 2276 C CA . LYS A 1 303 ? -0.443 14.539 -11.031 1 92.44 303 LYS A CA 1
ATOM 2277 C C . LYS A 1 303 ? -0.833 13.141 -10.555 1 92.44 303 LYS A C 1
ATOM 2279 O O . LYS A 1 303 ? -1.603 12.992 -9.602 1 92.44 303 LYS A O 1
ATOM 2284 N N . GLU A 1 304 ? -0.307 12.148 -11.25 1 96.81 304 GLU A N 1
ATOM 2285 C CA . GLU A 1 304 ? -0.568 10.758 -10.883 1 96.81 304 GLU A CA 1
ATOM 2286 C C . GLU A 1 304 ? 0.733 9.977 -10.711 1 96.81 304 GLU A C 1
ATOM 2288 O O . GLU A 1 304 ? 1.695 10.195 -11.445 1 96.81 304 GLU A O 1
ATOM 2293 N N . ILE A 1 305 ? 0.741 9.125 -9.734 1 97.56 305 ILE A N 1
ATOM 2294 C CA . ILE A 1 305 ? 1.852 8.195 -9.586 1 97.56 305 ILE A CA 1
ATOM 2295 C C . ILE A 1 305 ? 1.659 7.004 -10.523 1 97.56 305 ILE A C 1
ATOM 2297 O O . ILE A 1 305 ? 0.535 6.699 -10.93 1 97.56 305 ILE A O 1
ATOM 2301 N N . SER A 1 306 ? 2.742 6.379 -10.852 1 97.5 306 SER A N 1
ATOM 2302 C CA . SER A 1 306 ? 2.682 5.219 -11.734 1 97.5 306 SER A CA 1
ATOM 2303 C C . SER A 1 306 ? 3.826 4.25 -11.453 1 97.5 306 SER A C 1
ATOM 2305 O O . SER A 1 306 ? 4.902 4.664 -11.016 1 97.5 306 SER A O 1
ATOM 2307 N N . THR A 1 307 ? 3.6 3.014 -11.602 1 97.44 307 THR A N 1
ATOM 2308 C CA . THR A 1 307 ? 4.598 1.955 -11.508 1 97.44 307 THR A CA 1
ATOM 2309 C C . THR A 1 307 ? 4.109 0.689 -12.203 1 97.44 307 THR A C 1
ATOM 2311 O O . THR A 1 307 ? 2.961 0.621 -12.648 1 97.44 307 THR A O 1
ATOM 2314 N N . ARG A 1 308 ? 4.996 -0.234 -12.383 1 96.06 308 ARG A N 1
ATOM 2315 C CA . ARG A 1 308 ? 4.586 -1.544 -12.875 1 96.06 308 ARG A CA 1
ATOM 2316 C C . ARG A 1 308 ? 3.852 -2.332 -11.797 1 96.06 308 ARG A C 1
ATOM 2318 O O . ARG A 1 308 ? 4.316 -2.414 -10.656 1 96.06 308 ARG A O 1
ATOM 2325 N N . PRO A 1 309 ? 2.676 -2.957 -12.18 1 96.25 309 PRO A N 1
ATOM 2326 C CA . PRO A 1 309 ? 1.92 -3.719 -11.18 1 96.25 309 PRO A CA 1
ATOM 2327 C C . PRO A 1 309 ? 2.758 -4.805 -10.508 1 96.25 309 PRO A C 1
ATOM 2329 O O . PRO A 1 309 ? 2.51 -5.148 -9.352 1 96.25 309 PRO A O 1
ATOM 2332 N N . PHE A 1 310 ? 3.781 -5.219 -11.164 1 93.94 310 PHE A N 1
ATOM 2333 C CA . PHE A 1 310 ? 4.656 -6.281 -10.68 1 93.94 310 PHE A CA 1
ATOM 2334 C C . PHE A 1 310 ? 5.34 -5.871 -9.383 1 93.94 310 PHE A C 1
ATOM 2336 O O . PHE A 1 310 ? 5.637 -6.719 -8.531 1 93.94 310 PHE A O 1
ATOM 2343 N N . GLN A 1 311 ? 5.574 -4.535 -9.164 1 96.94 311 GLN A N 1
ATOM 2344 C CA . GLN A 1 311 ? 6.195 -4.035 -7.938 1 96.94 311 GLN A CA 1
ATOM 2345 C C . GLN A 1 311 ? 5.359 -4.395 -6.715 1 96.94 311 GLN A C 1
ATOM 2347 O O . GLN A 1 311 ? 5.906 -4.684 -5.648 1 96.94 311 GLN A O 1
ATOM 2352 N N . LEU A 1 312 ? 4.016 -4.395 -6.902 1 97.56 312 LEU A N 1
ATOM 2353 C CA . LEU A 1 312 ? 3.111 -4.707 -5.801 1 97.56 312 LEU A CA 1
ATOM 2354 C C . LEU A 1 312 ? 2.893 -6.211 -5.684 1 97.56 312 LEU A C 1
ATOM 2356 O O . LEU A 1 312 ? 2.908 -6.758 -4.578 1 97.56 312 LEU A O 1
ATOM 2360 N N . VAL A 1 313 ? 2.73 -6.875 -6.805 1 95.88 313 VAL A N 1
ATOM 2361 C CA . VAL A 1 313 ? 2.445 -8.305 -6.809 1 95.88 313 VAL A CA 1
ATOM 2362 C C . VAL A 1 313 ? 3.588 -9.062 -6.137 1 95.88 313 VAL A C 1
ATOM 2364 O O . VAL A 1 313 ? 3.361 -10.07 -5.457 1 95.88 313 VAL A O 1
ATOM 2367 N N . THR A 1 314 ? 4.816 -8.516 -6.262 1 94.81 314 THR A N 1
ATOM 2368 C CA . THR A 1 314 ? 5.984 -9.195 -5.711 1 94.81 314 THR A CA 1
ATOM 2369 C C . THR A 1 314 ? 6.25 -8.742 -4.277 1 94.81 314 THR A C 1
ATOM 2371 O O . THR A 1 314 ? 7.355 -8.922 -3.762 1 94.81 314 THR A O 1
ATOM 2374 N N . GLY A 1 315 ? 5.316 -8.023 -3.717 1 96.38 315 GLY A N 1
ATOM 2375 C CA . GLY A 1 315 ? 5.355 -7.988 -2.264 1 96.38 315 GLY A CA 1
ATOM 2376 C C . GLY A 1 315 ? 5.523 -6.586 -1.708 1 96.38 315 GLY A C 1
ATOM 2377 O O . GLY A 1 315 ? 5.375 -6.367 -0.504 1 96.38 315 GLY A O 1
ATOM 2378 N N . ARG A 1 316 ? 5.859 -5.594 -2.553 1 98 316 ARG A N 1
ATOM 2379 C CA . ARG A 1 316 ? 5.926 -4.227 -2.049 1 98 316 ARG A CA 1
ATOM 2380 C C . ARG A 1 316 ? 4.535 -3.688 -1.735 1 98 316 ARG A C 1
ATOM 2382 O O . ARG A 1 316 ? 3.57 -4.004 -2.434 1 98 316 ARG A O 1
ATOM 2389 N N . THR A 1 317 ? 4.449 -2.902 -0.707 1 98.5 317 THR A N 1
ATOM 2390 C CA . THR A 1 317 ? 3.213 -2.229 -0.32 1 98.5 317 THR A CA 1
ATOM 2391 C C . THR A 1 317 ? 3.348 -0.718 -0.478 1 98.5 317 THR A C 1
ATOM 2393 O O . THR A 1 317 ? 4.371 -0.139 -0.111 1 98.5 317 THR A O 1
ATOM 2396 N N . TRP A 1 318 ? 2.387 -0.15 -1.093 1 98.75 318 TRP A N 1
ATOM 2397 C CA . TRP A 1 318 ? 2.336 1.298 -1.263 1 98.75 318 TRP A CA 1
ATOM 2398 C C . TRP A 1 318 ? 1.239 1.91 -0.398 1 98.75 318 TRP A C 1
ATOM 2400 O O . TRP A 1 318 ? 0.076 1.507 -0.483 1 98.75 318 TRP A O 1
ATOM 2410 N N . LYS A 1 319 ? 1.56 2.82 0.475 1 98.12 319 LYS A N 1
ATOM 2411 C CA . LYS A 1 319 ? 0.572 3.502 1.308 1 98.12 319 LYS A CA 1
ATOM 2412 C C . LYS A 1 319 ? 0.942 4.969 1.512 1 98.12 319 LYS A C 1
ATOM 2414 O O . LYS A 1 319 ? 1.853 5.48 0.857 1 98.12 319 LYS A O 1
ATOM 2419 N N . GLY A 1 320 ? 0.22 5.672 2.279 1 96.94 320 GLY A N 1
ATOM 2420 C CA . GLY A 1 320 ? 0.469 7.07 2.586 1 96.94 320 GLY A CA 1
ATOM 2421 C C . GLY A 1 320 ? 0.167 7.43 4.031 1 96.94 320 GLY A C 1
ATOM 2422 O O . GLY A 1 320 ? -0.133 6.551 4.844 1 96.94 320 GLY A O 1
ATOM 2423 N N . SER A 1 321 ? 0.386 8.672 4.266 1 96 321 SER A N 1
ATOM 2424 C CA . SER A 1 321 ? 0.15 9.148 5.625 1 96 321 SER A CA 1
ATOM 2425 C C . SER A 1 321 ? -0.36 10.586 5.621 1 96 321 SER A C 1
ATOM 2427 O O . SER A 1 321 ? 0.188 11.445 4.926 1 96 321 SER A O 1
ATOM 2429 N N . ALA A 1 322 ? -1.396 10.75 6.344 1 93.69 322 ALA A N 1
ATOM 2430 C CA . ALA A 1 322 ? -1.904 12.086 6.629 1 93.69 322 ALA A CA 1
ATOM 2431 C C . ALA A 1 322 ? -1.834 12.398 8.125 1 93.69 322 ALA A C 1
ATOM 2433 O O . ALA A 1 322 ? -2.385 11.656 8.938 1 93.69 322 ALA A O 1
ATOM 2434 N N . PHE A 1 323 ? -1.137 13.43 8.461 1 94.75 323 PHE A N 1
ATOM 2435 C CA . PHE A 1 323 ? -1.007 13.961 9.82 1 94.75 323 PHE A CA 1
ATOM 2436 C C . PHE A 1 323 ? -0.549 12.867 10.781 1 94.75 323 PHE A C 1
ATOM 2438 O O . PHE A 1 323 ? -1.069 12.758 11.891 1 94.75 323 PHE A O 1
ATOM 2445 N N . GLY A 1 324 ? 0.332 11.906 10.258 1 89.94 324 GLY A N 1
ATOM 2446 C CA . GLY A 1 324 ? 1.014 10.953 11.117 1 89.94 324 GLY A CA 1
ATOM 2447 C C . GLY A 1 324 ? 0.238 9.664 11.305 1 89.94 324 GLY A C 1
ATOM 2448 O O . GLY A 1 324 ? 0.705 8.742 11.984 1 89.94 324 GLY A O 1
ATOM 2449 N N . GLY A 1 325 ? -0.903 9.5 10.672 1 78.88 325 GLY A N 1
ATOM 2450 C CA . GLY A 1 325 ? -1.318 8.133 10.43 1 78.88 325 GLY A CA 1
ATOM 2451 C C . GLY A 1 325 ? -2.48 7.691 11.297 1 78.88 325 GLY A C 1
ATOM 2452 O O . GLY A 1 325 ? -2.998 8.477 12.094 1 78.88 325 GLY A O 1
ATOM 2453 N N . SER A 1 326 ? -2.92 6.348 11.156 1 73 326 SER A N 1
ATOM 2454 C CA . SER A 1 326 ? -4.23 5.727 11.328 1 73 326 SER A CA 1
ATOM 2455 C C . SER A 1 326 ? -4.543 5.508 12.805 1 73 326 SER A C 1
ATOM 2457 O O . SER A 1 326 ? -5.652 5.801 13.258 1 73 326 SER A O 1
ATOM 2459 N N . SER A 1 327 ? -3.576 5.172 13.562 1 77.88 327 SER A N 1
ATOM 2460 C CA . SER A 1 327 ? -3.947 4.824 14.93 1 77.88 327 SER A CA 1
ATOM 2461 C C . SER A 1 327 ? -3.812 6.027 15.859 1 77.88 327 SER A C 1
ATOM 2463 O O . SER A 1 327 ? -4.137 5.938 17.047 1 77.88 327 SER A O 1
ATOM 2465 N N . TRP A 1 328 ? -3.453 7.109 15.234 1 86.88 328 TRP A N 1
ATOM 2466 C CA . TRP A 1 328 ? -3.209 8.336 15.984 1 86.88 328 TRP A CA 1
ATOM 2467 C C . TRP A 1 328 ? -4.266 9.391 15.664 1 86.88 328 TRP A C 1
ATOM 2469 O O . TRP A 1 328 ? -4.316 9.906 14.547 1 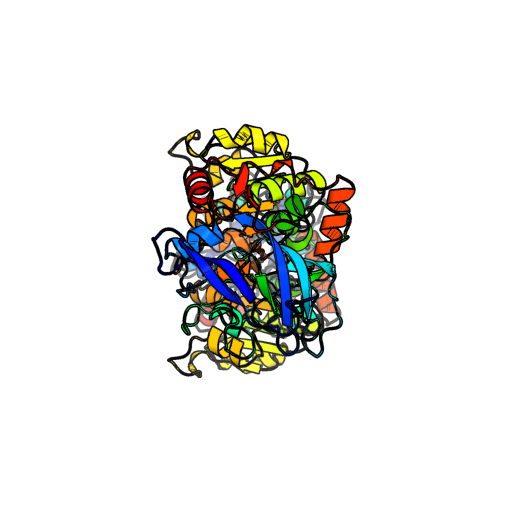86.88 328 TRP A O 1
ATOM 2479 N N . LYS A 1 329 ? -5.012 9.664 16.703 1 93.44 329 LYS A N 1
ATOM 2480 C CA . LYS A 1 329 ? -6.074 10.656 16.547 1 93.44 329 LYS A CA 1
ATOM 2481 C C . LYS A 1 329 ? -5.598 12.047 16.953 1 93.44 329 LYS A C 1
ATOM 2483 O O . LYS A 1 329 ? -4.898 12.195 17.953 1 93.44 329 LYS A O 1
ATOM 2488 N N . SER A 1 330 ? -5.949 13.008 16.219 1 94.12 330 SER A N 1
ATOM 2489 C CA . SER A 1 330 ? -5.379 14.352 16.312 1 94.12 330 SER A CA 1
ATOM 2490 C C . SER A 1 330 ? -5.543 14.914 17.719 1 94.12 330 SER A C 1
ATOM 2492 O O . SER A 1 330 ? -4.559 15.078 18.453 1 94.12 330 SER A O 1
ATOM 2494 N N . VAL A 1 331 ? -6.77 15.078 18.234 1 96.12 331 VAL A N 1
ATOM 2495 C CA . VAL A 1 331 ? -7.062 15.789 19.484 1 96.12 331 VAL A CA 1
ATOM 2496 C C . VAL A 1 331 ? -6.547 14.977 20.672 1 96.12 331 VAL A C 1
ATOM 2498 O O . VAL A 1 331 ? -5.926 15.523 21.578 1 96.12 331 VAL A O 1
ATOM 2501 N N . ASP A 1 332 ? -6.703 13.664 20.609 1 95 332 ASP A N 1
ATOM 2502 C CA . ASP A 1 332 ? -6.324 12.805 21.734 1 95 332 ASP A CA 1
ATOM 2503 C C . ASP A 1 332 ? -4.812 12.578 21.766 1 95 332 ASP A C 1
ATOM 2505 O O . ASP A 1 332 ? -4.234 12.375 22.828 1 95 332 ASP A O 1
ATOM 2509 N N . ASP A 1 333 ? -4.129 12.672 20.656 1 93.94 333 ASP A N 1
ATOM 2510 C CA . ASP A 1 333 ? -2.773 12.133 20.609 1 93.94 333 ASP A CA 1
ATOM 2511 C C . ASP A 1 333 ? -1.739 13.258 20.578 1 93.94 333 ASP A C 1
ATOM 2513 O O . ASP A 1 333 ? -0.57 13.039 20.906 1 93.94 333 ASP A O 1
ATOM 2517 N N . ILE A 1 334 ? -2.09 14.484 20.266 1 95.69 334 ILE A N 1
ATOM 2518 C CA . ILE A 1 334 ? -1.148 15.594 20.266 1 95.69 334 ILE A CA 1
ATOM 2519 C C . ILE A 1 334 ? -0.574 15.797 21.656 1 95.69 334 ILE A C 1
ATOM 2521 O O . ILE A 1 334 ? 0.64 15.945 21.828 1 95.69 334 ILE A O 1
ATOM 2525 N N . PRO A 1 335 ? -1.413 15.773 22.719 1 95.69 335 PRO A N 1
ATOM 2526 C CA . PRO A 1 335 ? -0.841 15.93 24.062 1 95.69 335 PRO A CA 1
ATOM 2527 C C . PRO A 1 335 ? 0.194 14.859 24.391 1 95.69 335 PRO A C 1
ATOM 2529 O O . PRO A 1 335 ? 1.145 15.117 25.125 1 95.69 335 PRO A O 1
ATOM 2532 N N . LYS A 1 336 ? 0.02 13.719 23.797 1 94.69 336 LYS A N 1
ATOM 2533 C CA . LYS A 1 336 ? 1.002 12.656 24.016 1 94.69 336 LYS A CA 1
ATOM 2534 C C . LYS A 1 336 ? 2.346 13.016 23.391 1 94.69 336 LYS A C 1
ATOM 2536 O O . LYS A 1 336 ? 3.4 12.688 23.938 1 94.69 336 LYS A O 1
ATOM 2541 N N . LEU A 1 337 ? 2.326 13.672 22.297 1 95.69 337 LEU A N 1
ATOM 2542 C CA . LEU A 1 337 ? 3.559 14.125 21.656 1 95.69 337 LEU A CA 1
ATOM 2543 C C . LEU A 1 337 ? 4.234 15.211 22.5 1 95.69 337 LEU A C 1
ATOM 2545 O O . LEU A 1 337 ? 5.465 15.281 22.547 1 95.69 337 LEU A O 1
ATOM 2549 N N . VAL A 1 338 ? 3.396 16.031 23.109 1 97.25 338 VAL A N 1
ATOM 2550 C CA . VAL A 1 338 ? 3.945 17.062 23.984 1 97.25 338 VAL A CA 1
ATOM 2551 C C . VAL A 1 338 ? 4.699 16.391 25.141 1 97.25 338 VAL A C 1
ATOM 2553 O O . VAL A 1 338 ? 5.797 16.828 25.5 1 97.25 338 VAL A O 1
ATOM 2556 N N . ASP A 1 339 ? 4.102 15.367 25.672 1 96.75 339 ASP A N 1
ATOM 2557 C CA . ASP A 1 339 ? 4.746 14.617 26.75 1 96.75 339 ASP A CA 1
ATOM 2558 C C . ASP A 1 339 ? 6.07 14.016 26.281 1 96.75 339 ASP A C 1
ATOM 2560 O O . ASP A 1 339 ? 7.07 14.078 27 1 96.75 339 ASP A O 1
ATOM 2564 N N . GLU A 1 340 ? 6.098 13.484 25.094 1 96.56 340 GLU A N 1
ATOM 2565 C CA . GLU A 1 340 ? 7.316 12.906 24.547 1 96.56 340 GLU A CA 1
ATOM 2566 C C . GLU A 1 340 ? 8.398 13.961 24.359 1 96.56 340 GLU A C 1
ATOM 2568 O O . GLU A 1 340 ? 9.578 13.703 24.594 1 96.56 340 GLU A O 1
ATOM 2573 N N . TYR A 1 341 ? 7.996 15.07 23.906 1 97.75 341 TYR A N 1
ATOM 2574 C CA . TYR A 1 341 ? 8.93 16.172 23.75 1 97.75 341 TYR A CA 1
ATOM 2575 C C . TYR A 1 341 ? 9.508 16.594 25.109 1 97.75 341 TYR A C 1
ATOM 2577 O O . TYR A 1 341 ? 10.727 16.719 25.266 1 97.75 341 TYR A O 1
ATOM 2585 N N . GLN A 1 342 ? 8.633 16.781 26.047 1 97.25 342 GLN A N 1
ATOM 2586 C CA . GLN A 1 342 ? 9.062 17.234 27.359 1 97.25 342 GLN A CA 1
ATOM 2587 C C . GLN A 1 342 ? 9.992 16.203 28.016 1 97.25 342 GLN A C 1
ATOM 2589 O O . GLN A 1 342 ? 10.875 16.578 28.797 1 97.25 342 GLN A O 1
ATOM 2594 N N . LYS A 1 343 ? 9.867 14.977 27.688 1 97.25 343 LYS A N 1
ATOM 2595 C CA . LYS A 1 343 ? 10.719 13.906 28.219 1 97.25 343 LYS A CA 1
ATOM 2596 C C . LYS A 1 343 ? 12 13.766 27.406 1 97.25 343 LYS A C 1
ATOM 2598 O O . LYS A 1 343 ? 12.852 12.938 27.719 1 97.25 343 LYS A O 1
ATOM 2603 N N . GLY A 1 344 ? 12.07 14.438 26.297 1 97.12 344 GLY A N 1
ATOM 2604 C CA . GLY A 1 344 ? 13.297 14.469 25.516 1 97.12 344 GLY A CA 1
ATOM 2605 C C . GLY A 1 344 ? 13.352 13.398 24.453 1 97.12 344 GLY A C 1
ATOM 2606 O O . GLY A 1 344 ? 14.391 13.203 23.812 1 97.12 344 GLY A O 1
ATOM 2607 N N . LYS A 1 345 ? 12.234 12.758 24.297 1 97.38 345 LYS A N 1
ATOM 2608 C CA . LYS A 1 345 ? 12.211 11.68 23.312 1 97.38 345 LYS A CA 1
ATOM 2609 C C . LYS A 1 345 ? 12.18 12.234 21.891 1 97.38 345 LYS A C 1
ATOM 2611 O O . LYS A 1 345 ? 12.883 11.734 21 1 97.38 345 LYS A O 1
ATOM 2616 N N . ILE A 1 346 ? 11.289 13.258 21.641 1 96.81 346 ILE A N 1
ATOM 2617 C CA . ILE A 1 346 ? 11.281 13.844 20.297 1 96.81 346 ILE A CA 1
ATOM 2618 C C . ILE A 1 346 ? 11.867 15.25 20.359 1 96.81 346 ILE A C 1
ATOM 2620 O O . ILE A 1 346 ? 11.773 15.938 21.375 1 96.81 346 ILE A O 1
ATOM 2624 N N . LYS A 1 347 ? 12.477 15.617 19.234 1 96.94 347 LYS A N 1
ATOM 2625 C CA . LYS A 1 347 ? 13.086 16.938 19.062 1 96.94 347 LYS A CA 1
ATOM 2626 C C . LYS A 1 347 ? 12.086 17.922 18.469 1 96.94 347 LYS A C 1
ATOM 2628 O O . LYS A 1 347 ? 11.297 17.578 17.594 1 96.94 347 LYS A O 1
ATOM 2633 N N . LEU A 1 348 ? 12.094 19.125 19 1 97.94 348 LEU A N 1
ATOM 2634 C CA . LEU A 1 348 ? 11.352 20.219 18.391 1 97.94 348 LEU A CA 1
ATOM 2635 C C . LEU A 1 348 ? 12.258 21.422 18.172 1 97.94 348 LEU A C 1
ATOM 2637 O O . LEU A 1 348 ? 12.211 22.062 17.125 1 97.94 348 LEU A O 1
ATOM 2641 N N . ASP A 1 349 ? 13.102 21.672 19.125 1 97.75 349 ASP A N 1
ATOM 2642 C CA . ASP A 1 349 ? 13.977 22.844 19.078 1 97.75 349 ASP A CA 1
ATOM 2643 C C . ASP A 1 349 ? 14.859 22.828 17.844 1 97.75 349 ASP A C 1
ATOM 2645 O O . ASP A 1 349 ? 15.055 23.875 17.203 1 97.75 349 ASP A O 1
ATOM 2649 N N . GLU A 1 350 ? 15.32 21.672 17.547 1 97.25 350 GLU A N 1
ATOM 2650 C CA . GLU A 1 350 ? 16.297 21.484 16.484 1 97.25 350 GLU A CA 1
ATOM 2651 C C . GLU A 1 350 ? 15.695 21.797 15.117 1 97.25 350 GLU A C 1
ATOM 2653 O O . GLU A 1 350 ? 16.422 22.016 14.148 1 97.25 350 GLU A O 1
ATOM 2658 N N . PHE A 1 351 ? 14.336 21.828 15.039 1 97.75 351 PHE A N 1
ATOM 2659 C CA . PHE A 1 351 ? 13.664 22.141 13.781 1 97.75 351 PHE A CA 1
ATOM 2660 C C . PHE A 1 351 ? 13.602 23.641 13.547 1 97.75 351 PHE A C 1
ATOM 2662 O O . PHE A 1 351 ? 13.352 24.094 12.43 1 97.75 351 PHE A O 1
ATOM 2669 N N . ILE A 1 352 ? 13.727 24.438 14.562 1 97.5 352 ILE A N 1
ATOM 2670 C CA . ILE A 1 352 ? 13.492 25.875 14.484 1 97.5 352 ILE A CA 1
ATOM 2671 C C . ILE A 1 352 ? 14.742 26.578 13.945 1 97.5 352 ILE A C 1
ATOM 2673 O O . ILE A 1 352 ? 15.836 26.406 14.492 1 97.5 352 ILE A O 1
ATOM 2677 N N . THR A 1 353 ? 14.555 27.359 12.906 1 96.19 353 THR A N 1
ATOM 2678 C CA . THR A 1 353 ? 15.695 28 12.273 1 96.19 353 THR A CA 1
ATOM 2679 C C . THR A 1 353 ? 15.594 29.516 12.391 1 96.19 353 THR A C 1
ATOM 2681 O O . THR A 1 353 ? 16.516 30.234 12.016 1 96.19 353 THR A O 1
ATOM 2684 N N . GLY A 1 354 ? 14.453 30.031 12.891 1 96.62 354 GLY A N 1
ATOM 2685 C CA . GLY A 1 354 ? 14.336 31.484 13.023 1 96.62 354 GLY A CA 1
ATOM 2686 C C . GLY A 1 354 ? 13.078 31.906 13.758 1 96.62 354 GLY A C 1
ATOM 2687 O O . GLY A 1 354 ? 12.109 31.156 13.836 1 96.62 354 GLY A O 1
ATOM 2688 N N . TYR A 1 355 ? 13.164 33.062 14.352 1 97.81 355 TYR A N 1
ATOM 2689 C CA . TYR A 1 355 ? 12.039 33.719 14.992 1 97.81 355 TYR A CA 1
ATOM 2690 C C . TYR A 1 355 ? 11.75 35.062 14.32 1 97.81 355 TYR A C 1
ATOM 2692 O O . TYR A 1 355 ? 12.664 35.812 14.008 1 97.81 355 TYR A O 1
ATOM 2700 N N . TYR A 1 356 ? 10.516 35.281 14.07 1 98.06 356 TYR A N 1
ATOM 2701 C CA . TYR A 1 356 ? 10.062 36.5 13.406 1 98.06 356 TYR A CA 1
ATOM 2702 C C . TYR A 1 356 ? 8.82 37.062 14.094 1 98.06 356 TYR A C 1
ATOM 2704 O O . TYR A 1 356 ? 8.055 36.312 14.711 1 98.06 356 TYR A O 1
ATOM 2712 N N . ASP A 1 357 ? 8.641 38.375 13.953 1 97.81 357 ASP A N 1
ATOM 2713 C CA . ASP A 1 357 ? 7.371 38.969 14.352 1 97.81 357 ASP A CA 1
ATOM 2714 C C . ASP A 1 357 ? 6.336 38.844 13.234 1 97.81 357 ASP A C 1
ATOM 2716 O O . ASP A 1 357 ? 6.691 38.688 12.062 1 97.81 357 ASP A O 1
ATOM 2720 N N . LEU A 1 358 ? 5.121 39 13.617 1 98.12 358 LEU A N 1
ATOM 2721 C CA . LEU A 1 358 ? 4.043 38.938 12.641 1 98.12 358 LEU A CA 1
ATOM 2722 C C . LEU A 1 358 ? 4.285 39.906 11.477 1 98.12 358 LEU A C 1
ATOM 2724 O O . LEU A 1 358 ? 4 39.562 10.328 1 98.12 358 LEU A O 1
ATOM 2728 N N . THR A 1 359 ? 4.883 41.031 11.758 1 97.5 359 THR A N 1
ATOM 2729 C CA . THR A 1 359 ? 5.109 42.062 10.75 1 97.5 359 THR A CA 1
ATOM 2730 C C . THR A 1 359 ? 6.219 41.656 9.789 1 97.5 359 THR A C 1
ATOM 2732 O O . THR A 1 359 ? 6.375 42.25 8.719 1 97.5 359 THR A O 1
ATOM 2735 N N . GLU A 1 360 ? 6.957 40.656 10.188 1 98 360 GLU A N 1
ATOM 2736 C CA . GLU A 1 360 ? 8.07 40.188 9.375 1 98 360 GLU A CA 1
ATOM 2737 C C . GLU A 1 360 ? 7.719 38.906 8.641 1 98 360 GLU A C 1
ATOM 2739 O O . GLU A 1 360 ? 8.602 38.219 8.117 1 98 360 GLU A O 1
ATOM 2744 N N . ILE A 1 361 ? 6.504 38.562 8.594 1 98.12 361 ILE A N 1
ATOM 2745 C CA . ILE A 1 361 ? 6.074 37.25 8.133 1 98.12 361 ILE A CA 1
ATOM 2746 C C . ILE A 1 361 ? 6.473 37.062 6.672 1 98.12 361 ILE A C 1
ATOM 2748 O O . ILE A 1 361 ? 6.801 35.969 6.246 1 98.12 361 ILE A O 1
ATOM 2752 N N . ASN A 1 362 ? 6.457 38.094 5.844 1 98.19 362 ASN A N 1
ATOM 2753 C CA . ASN A 1 362 ? 6.867 37.969 4.449 1 98.19 362 ASN A CA 1
ATOM 2754 C C . ASN A 1 362 ? 8.352 37.625 4.328 1 98.19 362 ASN A C 1
ATOM 2756 O O . ASN A 1 362 ? 8.75 36.906 3.422 1 98.19 362 ASN A O 1
ATOM 2760 N N . THR A 1 363 ? 9.102 38.188 5.234 1 97.19 363 THR A N 1
ATOM 2761 C CA . THR A 1 363 ? 10.516 37.844 5.277 1 97.19 363 THR A CA 1
ATOM 2762 C C . THR A 1 363 ? 10.68 36.344 5.59 1 97.19 363 THR A C 1
ATOM 2764 O O . THR A 1 363 ? 11.516 35.656 4.992 1 97.19 363 THR A O 1
ATOM 2767 N N . ALA A 1 364 ? 9.922 35.875 6.531 1 96.94 364 ALA A N 1
ATOM 2768 C CA . ALA A 1 364 ? 9.969 34.469 6.895 1 96.94 364 ALA A CA 1
ATOM 2769 C C . ALA A 1 364 ? 9.609 33.562 5.699 1 96.94 364 ALA A C 1
ATOM 2771 O O . ALA A 1 364 ? 10.211 32.531 5.5 1 96.94 364 ALA A O 1
ATOM 2772 N N . PHE A 1 365 ? 8.641 33.969 4.859 1 96.75 365 PHE A N 1
ATOM 2773 C CA . PHE A 1 365 ? 8.266 33.25 3.658 1 96.75 365 PHE A CA 1
ATOM 2774 C C . PHE A 1 365 ? 9.406 33.25 2.645 1 96.75 365 PHE A C 1
ATOM 2776 O O . PHE A 1 365 ? 9.617 32.281 1.931 1 96.75 365 PHE A O 1
ATOM 2783 N N . GLU A 1 366 ? 10.117 34.344 2.533 1 95.31 366 GLU A N 1
ATOM 2784 C CA . GLU A 1 366 ? 11.266 34.406 1.631 1 95.31 366 GLU A CA 1
ATOM 2785 C C . GLU A 1 366 ? 12.359 33.438 2.037 1 95.31 366 GLU A C 1
ATOM 2787 O O . GLU A 1 366 ? 12.961 32.781 1.184 1 95.31 366 GLU A O 1
ATOM 2792 N N . VAL A 1 367 ? 12.539 33.406 3.324 1 94.31 367 VAL A N 1
ATOM 2793 C CA . VAL A 1 367 ? 13.57 32.5 3.832 1 94.31 367 VAL A CA 1
ATOM 2794 C C . VAL A 1 367 ? 13.172 31.047 3.562 1 94.31 367 VAL A C 1
ATOM 2796 O O . VAL A 1 367 ? 14.016 30.219 3.23 1 94.31 367 VAL A O 1
ATOM 2799 N N . LEU A 1 368 ? 11.938 30.719 3.729 1 92.88 368 LEU A N 1
ATOM 2800 C CA . LEU A 1 368 ? 11.438 29.391 3.42 1 92.88 368 LEU A CA 1
ATOM 2801 C C . LEU A 1 368 ? 11.688 29.031 1.958 1 92.88 368 LEU A C 1
ATOM 2803 O O . LEU A 1 368 ? 12.141 27.922 1.649 1 92.88 368 LEU A O 1
ATOM 2807 N N . ARG A 1 369 ? 11.438 29.906 1.057 1 88.88 369 ARG A N 1
ATOM 2808 C CA . ARG A 1 369 ? 11.562 29.688 -0.38 1 88.88 369 ARG A CA 1
ATOM 2809 C C . ARG A 1 369 ? 13.023 29.5 -0.779 1 88.88 369 ARG A C 1
ATOM 2811 O O . ARG A 1 369 ? 13.32 28.766 -1.718 1 88.88 369 ARG A O 1
ATOM 2818 N N . SER A 1 370 ? 13.859 30.141 -0.049 1 86.81 370 SER A N 1
ATOM 2819 C CA . SER A 1 370 ? 15.281 30.062 -0.379 1 86.81 370 SER A CA 1
ATOM 2820 C C . SER A 1 370 ? 15.875 28.734 0.047 1 86.81 370 SER A C 1
ATOM 2822 O O . SER A 1 370 ? 16.969 28.359 -0.376 1 86.81 370 SER A O 1
ATOM 2824 N N . GLY A 1 371 ? 15.125 27.969 0.845 1 82.62 371 GLY A N 1
ATOM 2825 C CA . GLY A 1 371 ? 15.594 26.672 1.287 1 82.62 371 GLY A CA 1
ATOM 2826 C C . GLY A 1 371 ? 16.438 26.734 2.549 1 82.62 371 GLY A C 1
ATOM 2827 O O . GLY A 1 371 ? 16.938 25.703 3.018 1 82.62 371 GLY A O 1
ATOM 2828 N N . ASP A 1 372 ? 16.531 27.828 3.172 1 81.12 372 ASP A N 1
ATOM 2829 C CA . ASP A 1 372 ? 17.406 28.016 4.328 1 81.12 372 ASP A CA 1
ATOM 2830 C C . ASP A 1 372 ? 16.641 27.812 5.633 1 81.12 372 ASP A C 1
ATOM 2832 O O . ASP A 1 372 ? 17.219 27.891 6.719 1 81.12 372 ASP A O 1
ATOM 2836 N N . SER A 1 373 ? 15.406 27.578 5.496 1 89.31 373 SER A N 1
ATOM 2837 C CA . SER A 1 373 ? 14.57 27.453 6.684 1 89.31 373 SER A CA 1
ATOM 2838 C C . SER A 1 373 ? 13.938 26.062 6.77 1 89.31 373 SER A C 1
ATOM 2840 O O . SER A 1 373 ? 13.508 25.516 5.758 1 89.31 373 SER A O 1
ATOM 2842 N N . LEU A 1 374 ? 14.102 25.469 8.008 1 92.31 374 LEU A N 1
ATOM 2843 C CA . LEU A 1 374 ? 13.25 24.328 8.297 1 92.31 374 LEU A CA 1
ATOM 2844 C C . LEU A 1 374 ? 11.883 24.781 8.805 1 92.31 374 LEU A C 1
ATOM 2846 O O . LEU A 1 374 ? 10.875 24.609 8.117 1 92.31 374 LEU A O 1
ATOM 2850 N N . ARG A 1 375 ? 11.945 25.469 9.984 1 95.38 375 ARG A N 1
ATOM 2851 C CA . ARG A 1 375 ? 10.727 26.094 10.492 1 95.38 375 ARG A CA 1
ATOM 2852 C C . ARG A 1 375 ? 11.016 27.46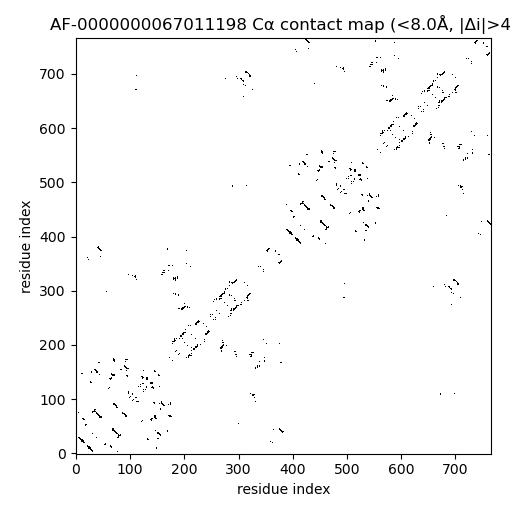9 11.078 1 95.38 375 ARG A C 1
ATOM 2854 O O . ARG A 1 375 ? 11.836 27.609 11.984 1 95.38 375 ARG A O 1
ATOM 2861 N N . SER A 1 376 ? 10.352 28.453 10.492 1 97.38 376 SER A N 1
ATOM 2862 C CA . SER A 1 376 ? 10.336 29.797 11.055 1 97.38 376 SER A CA 1
ATOM 2863 C C . SER A 1 376 ? 9.156 29.969 12.008 1 97.38 376 SER A C 1
ATOM 2865 O O . SER A 1 376 ? 8.016 29.688 11.648 1 97.38 376 SER A O 1
ATOM 2867 N N . ILE A 1 377 ? 9.484 30.453 13.195 1 98.25 377 ILE A N 1
ATOM 2868 C CA . ILE A 1 377 ? 8.445 30.734 14.18 1 98.25 377 ILE A CA 1
ATOM 2869 C C . ILE A 1 377 ? 8.055 32.188 14.109 1 98.25 377 ILE A C 1
ATOM 2871 O O . ILE A 1 377 ? 8.914 33.094 14.125 1 98.25 377 ILE A O 1
ATOM 2875 N N . VAL A 1 378 ? 6.793 32.406 14.016 1 98.5 378 VAL A N 1
ATOM 2876 C CA . VAL A 1 378 ? 6.25 33.781 14.031 1 98.5 378 VAL A CA 1
ATOM 2877 C C . VAL A 1 378 ? 5.641 34.062 15.398 1 98.5 378 VAL A C 1
ATOM 2879 O O . VAL A 1 378 ? 4.738 33.344 15.844 1 98.5 378 VAL A O 1
ATOM 2882 N N . LYS A 1 379 ? 6.18 35.062 16.047 1 98.5 379 LYS A N 1
ATOM 2883 C CA . LYS A 1 379 ? 5.535 35.594 17.234 1 98.5 379 LYS A CA 1
ATOM 2884 C C . LYS A 1 379 ? 4.32 36.438 16.875 1 98.5 379 LYS A C 1
ATOM 2886 O O . LYS A 1 379 ? 4.461 37.625 16.484 1 98.5 379 LYS A O 1
ATOM 2891 N N . VAL A 1 380 ? 3.217 35.906 17.109 1 98.38 380 VAL A N 1
ATOM 2892 C CA . VAL A 1 380 ? 1.985 36.5 16.594 1 98.38 380 VAL A CA 1
ATOM 2893 C C . VAL A 1 380 ? 1.446 37.531 17.594 1 98.38 380 VAL A C 1
ATOM 2895 O O . VAL A 1 380 ? 1.013 38.625 17.203 1 98.38 380 VAL A O 1
ATOM 2898 N N . SER A 1 381 ? 1.423 37.094 18.875 1 95.31 381 SER A N 1
ATOM 2899 C CA . SER A 1 381 ? 0.972 37.969 19.938 1 95.31 381 SER A CA 1
ATOM 2900 C C . SER A 1 381 ? 1.86 37.844 21.172 1 95.31 381 SER A C 1
ATOM 2902 O O . SER A 1 381 ? 2.705 36.969 21.25 1 95.31 381 SER A O 1
ATOM 2904 N N . LYS A 1 382 ? 1.778 38.906 22.016 1 87.25 382 LYS A N 1
ATOM 2905 C CA . LYS A 1 382 ? 2.432 38.844 23.328 1 87.25 382 LYS A CA 1
ATOM 2906 C C . LYS A 1 382 ? 1.466 38.375 24.406 1 87.25 382 LYS A C 1
ATOM 2908 O O . LYS A 1 382 ? 0.252 38.562 24.281 1 87.25 382 LYS A O 1
ATOM 2913 N N . ILE A 1 383 ? 2.008 37.688 25.359 1 72.75 383 ILE A N 1
ATOM 2914 C CA . ILE A 1 383 ? 1.182 37.25 26.484 1 72.75 383 ILE A CA 1
ATOM 2915 C C . ILE A 1 383 ? 0.684 38.469 27.25 1 72.75 383 ILE A C 1
ATOM 2917 O O . ILE A 1 383 ? 1.442 39.406 27.484 1 72.75 383 ILE A O 1
ATOM 2921 N N . MET B 1 1 ? 12.242 -49.312 -10.172 1 50.09 1 MET B N 1
ATOM 2922 C CA . MET B 1 1 ? 11.492 -49.594 -11.391 1 50.09 1 MET B CA 1
ATOM 2923 C C . MET B 1 1 ? 12.305 -49.25 -12.633 1 50.09 1 MET B C 1
ATOM 2925 O O . MET B 1 1 ? 13.312 -48.531 -12.539 1 50.09 1 MET B O 1
ATOM 2929 N N . ALA B 1 2 ? 12.047 -49.812 -13.789 1 62.94 2 ALA B N 1
ATOM 2930 C CA . ALA B 1 2 ? 12.734 -49.812 -15.078 1 62.94 2 ALA B CA 1
ATOM 2931 C C . ALA B 1 2 ? 13.078 -48.406 -15.531 1 62.94 2 ALA B C 1
ATOM 2933 O O . ALA B 1 2 ? 13.977 -48.219 -16.359 1 62.94 2 ALA B O 1
ATOM 2934 N N . THR B 1 3 ? 12.609 -47.438 -14.844 1 72.19 3 THR B N 1
ATOM 2935 C CA . THR B 1 3 ? 12.781 -46.062 -15.344 1 72.19 3 THR B CA 1
ATOM 2936 C C . THR B 1 3 ? 13.781 -45.312 -14.477 1 72.19 3 THR B C 1
ATOM 2938 O O . THR B 1 3 ? 14.242 -44.219 -14.867 1 72.19 3 THR B O 1
ATOM 2941 N N . ILE B 1 4 ? 14.352 -45.906 -13.43 1 76.44 4 ILE B N 1
ATOM 2942 C CA . ILE B 1 4 ? 15.188 -45.188 -12.477 1 76.44 4 ILE B CA 1
ATOM 2943 C C . ILE B 1 4 ? 16.578 -44.969 -13.07 1 76.44 4 ILE B C 1
ATOM 2945 O O . ILE B 1 4 ? 17.172 -45.875 -13.633 1 76.44 4 ILE B O 1
ATOM 2949 N N . CYS B 1 5 ? 16.953 -43.75 -13.023 1 78.62 5 CYS B N 1
ATOM 2950 C CA . CYS B 1 5 ? 18.281 -43.281 -13.445 1 78.62 5 CYS B CA 1
ATOM 2951 C C . CYS B 1 5 ? 18.453 -43.406 -14.953 1 78.62 5 CYS B C 1
ATOM 2953 O O . CYS B 1 5 ? 19.562 -43.5 -15.453 1 78.62 5 CYS B O 1
ATOM 2955 N N . LYS B 1 6 ? 17.344 -43.531 -15.664 1 91.94 6 LYS B N 1
ATOM 2956 C CA . LYS B 1 6 ? 17.391 -43.625 -17.125 1 91.94 6 LYS B CA 1
ATOM 2957 C C . LYS B 1 6 ? 16.516 -42.531 -17.766 1 91.94 6 LYS B C 1
ATOM 2959 O O . LYS B 1 6 ? 15.609 -42 -17.125 1 91.94 6 LYS B O 1
ATOM 2964 N N . THR B 1 7 ? 16.922 -42.281 -18.969 1 96.69 7 THR B N 1
ATOM 2965 C CA . THR B 1 7 ? 16.047 -41.406 -19.766 1 96.69 7 THR B CA 1
ATOM 2966 C C . THR B 1 7 ? 14.734 -42.125 -20.094 1 96.69 7 THR B C 1
ATOM 2968 O O . THR B 1 7 ? 14.742 -43.312 -20.469 1 96.69 7 THR B O 1
ATOM 2971 N N . ILE B 1 8 ? 13.664 -41.406 -19.969 1 96.81 8 ILE B N 1
ATOM 2972 C CA . ILE B 1 8 ? 12.344 -41.969 -20.234 1 96.81 8 ILE B CA 1
ATOM 2973 C C . ILE B 1 8 ? 11.758 -41.344 -21.5 1 96.81 8 ILE B C 1
ATOM 2975 O O . ILE B 1 8 ? 11.867 -40.125 -21.703 1 96.81 8 ILE B O 1
ATOM 2979 N N . LYS B 1 9 ? 11.273 -42.219 -22.359 1 97.25 9 LYS B N 1
ATOM 2980 C CA . LYS B 1 9 ? 10.453 -41.719 -23.453 1 97.25 9 LYS B CA 1
ATOM 2981 C C . LYS B 1 9 ? 8.977 -41.688 -23.078 1 97.25 9 LYS B C 1
ATOM 2983 O O . LYS B 1 9 ? 8.445 -42.656 -22.562 1 97.25 9 LYS B O 1
ATOM 2988 N N . CYS B 1 10 ? 8.391 -40.562 -23.281 1 97.12 10 CYS B N 1
ATOM 2989 C CA . CYS B 1 10 ? 6.98 -40.469 -22.922 1 97.12 10 CYS B CA 1
ATOM 2990 C C . CYS B 1 10 ? 6.285 -39.375 -23.734 1 97.12 10 CYS B C 1
ATOM 2992 O O . CYS B 1 10 ? 6.926 -38.688 -24.531 1 97.12 10 CYS B O 1
ATOM 2994 N N . ARG B 1 11 ? 4.938 -39.25 -23.531 1 98.06 11 ARG B N 1
ATOM 2995 C CA . ARG B 1 11 ? 4.141 -38.25 -24.234 1 98.06 11 ARG B CA 1
ATOM 2996 C C . ARG B 1 11 ? 4.164 -36.938 -23.5 1 98.06 11 ARG B C 1
ATOM 2998 O O . ARG B 1 11 ? 4.145 -36.875 -22.266 1 98.06 11 ARG B O 1
ATOM 3005 N N . ALA B 1 12 ? 4.25 -35.875 -24.25 1 98.69 12 ALA B N 1
ATOM 3006 C CA . ALA B 1 12 ? 4.098 -34.531 -23.75 1 98.69 12 ALA B CA 1
ATOM 3007 C C . ALA B 1 12 ? 3.408 -33.625 -24.766 1 98.69 12 ALA B C 1
ATOM 3009 O O . ALA B 1 12 ? 3.416 -33.938 -25.969 1 98.69 12 ALA B O 1
ATOM 3010 N N . ALA B 1 13 ? 2.697 -32.688 -24.312 1 98.81 13 ALA B N 1
ATOM 3011 C CA . ALA B 1 13 ? 2.213 -31.594 -25.172 1 98.81 13 ALA B CA 1
ATOM 3012 C C . ALA B 1 13 ? 3.25 -30.484 -25.281 1 98.81 13 ALA B C 1
ATOM 3014 O O . ALA B 1 13 ? 3.475 -29.734 -24.328 1 98.81 13 ALA B O 1
ATOM 3015 N N . VAL B 1 14 ? 3.865 -30.328 -26.406 1 98.81 14 VAL B N 1
ATOM 3016 C CA . VAL B 1 14 ? 4.992 -29.406 -26.594 1 98.81 14 VAL B CA 1
ATOM 3017 C C . VAL B 1 14 ? 4.527 -28.156 -27.312 1 98.81 14 VAL B C 1
ATOM 3019 O O . VAL B 1 14 ? 3.814 -28.234 -28.312 1 98.81 14 VAL B O 1
ATOM 3022 N N . ALA B 1 15 ? 4.82 -27.016 -26.75 1 98.69 15 ALA B N 1
ATOM 3023 C CA . ALA B 1 15 ? 4.699 -25.75 -27.453 1 98.69 15 ALA B CA 1
ATOM 3024 C C . ALA B 1 15 ? 5.965 -25.438 -28.25 1 98.69 15 ALA B C 1
ATOM 3026 O O . ALA B 1 15 ? 6.953 -24.953 -27.703 1 98.69 15 ALA B O 1
ATOM 3027 N N . TRP B 1 16 ? 5.93 -25.594 -29.469 1 98.19 16 TRP B N 1
ATOM 3028 C CA . TRP B 1 16 ? 7.113 -25.422 -30.312 1 98.19 16 TRP B CA 1
ATOM 3029 C C . TRP B 1 16 ? 7.34 -23.938 -30.609 1 98.19 16 TRP B C 1
ATOM 3031 O O . TRP B 1 16 ? 8.484 -23.5 -30.734 1 98.19 16 TRP B O 1
ATOM 3041 N N . GLU B 1 17 ? 6.305 -23.219 -30.766 1 96.81 17 GLU B N 1
ATOM 3042 C CA . GLU B 1 17 ? 6.328 -21.766 -30.984 1 96.81 17 GLU B CA 1
ATOM 3043 C C . GLU B 1 17 ? 5.078 -21.109 -30.406 1 96.81 17 GLU B C 1
ATOM 3045 O O . GLU B 1 17 ? 4.082 -21.781 -30.125 1 96.81 17 GLU B O 1
ATOM 3050 N N . SER B 1 18 ? 5.188 -19.844 -30.172 1 96.25 18 SER B N 1
ATOM 3051 C CA . SER B 1 18 ? 4.035 -19.094 -29.672 1 96.25 18 SER B CA 1
ATOM 3052 C C . SER B 1 18 ? 2.922 -19.047 -30.719 1 96.25 18 SER B C 1
ATOM 3054 O O . SER B 1 18 ? 3.178 -19.156 -31.922 1 96.25 18 SER B O 1
ATOM 3056 N N . LYS B 1 19 ? 1.683 -18.938 -30.297 1 95.88 19 LYS B N 1
ATOM 3057 C CA . LYS B 1 19 ? 0.492 -18.719 -31.109 1 95.88 19 LYS B CA 1
ATOM 3058 C C . LYS B 1 19 ? 0.185 -19.938 -31.984 1 95.88 19 LYS B C 1
ATOM 3060 O O . LYS B 1 19 ? -0.504 -19.812 -33 1 95.88 19 LYS B O 1
ATOM 3065 N N . LYS B 1 20 ? 0.725 -21.047 -31.703 1 97.31 20 LYS B N 1
ATOM 3066 C CA . LYS B 1 20 ? 0.409 -22.328 -32.344 1 97.31 20 LYS B CA 1
ATOM 3067 C C . LYS B 1 20 ? -0.101 -23.344 -31.344 1 97.31 20 LYS B C 1
ATOM 3069 O O . LYS B 1 20 ? 0.264 -23.297 -30.172 1 97.31 20 LYS B O 1
ATOM 3074 N N . PRO B 1 21 ? -0.941 -24.234 -31.812 1 97.44 21 PRO B N 1
ATOM 3075 C CA . PRO B 1 21 ? -1.416 -25.266 -30.891 1 97.44 21 PRO B CA 1
ATOM 3076 C C . PRO B 1 21 ? -0.286 -26.141 -30.359 1 97.44 21 PRO B C 1
ATOM 3078 O O . PRO B 1 21 ? 0.762 -26.266 -31 1 97.44 21 PRO B O 1
ATOM 3081 N N . LEU B 1 22 ? -0.508 -26.719 -29.234 1 98.62 22 LEU B N 1
ATOM 3082 C CA . LEU B 1 22 ? 0.431 -27.688 -28.703 1 98.62 22 LEU B CA 1
ATOM 3083 C C . LEU B 1 22 ? 0.466 -28.953 -29.562 1 98.62 22 LEU B C 1
ATOM 3085 O O . LEU B 1 22 ? -0.546 -29.328 -30.156 1 98.62 22 LEU B O 1
ATOM 3089 N N . LYS B 1 23 ? 1.565 -29.547 -29.625 1 98.62 23 LYS B N 1
ATOM 3090 C CA . LYS B 1 23 ? 1.698 -30.812 -30.344 1 98.62 23 LYS B CA 1
ATOM 3091 C C . LYS B 1 23 ? 2 -31.969 -29.391 1 98.62 23 LYS B C 1
ATOM 3093 O O . LYS B 1 23 ? 2.9 -31.859 -28.547 1 98.62 23 LYS B O 1
ATOM 3098 N N . ILE B 1 24 ? 1.205 -33.031 -29.516 1 98.44 24 ILE B N 1
ATOM 3099 C CA . ILE B 1 24 ? 1.494 -34.25 -28.734 1 98.44 24 ILE B CA 1
ATOM 3100 C C . ILE B 1 24 ? 2.689 -34.969 -29.328 1 98.44 24 ILE B C 1
ATOM 3102 O O . ILE B 1 24 ? 2.639 -35.406 -30.484 1 98.44 24 ILE B O 1
ATOM 3106 N N . GLU B 1 25 ? 3.744 -35 -28.5 1 98.06 25 GLU B N 1
ATOM 3107 C CA . GLU B 1 25 ? 5.016 -35.562 -28.938 1 98.06 25 GLU B CA 1
ATOM 3108 C C . GLU B 1 25 ? 5.488 -36.688 -28.016 1 98.06 25 GLU B C 1
ATOM 3110 O O . GLU B 1 25 ? 5.113 -36.719 -26.844 1 98.06 25 GLU B O 1
ATOM 3115 N N . GLU B 1 26 ? 6.184 -37.594 -28.609 1 98.44 26 GLU B N 1
ATOM 3116 C CA . GLU B 1 26 ? 7.055 -38.406 -27.766 1 98.44 26 GLU B CA 1
ATOM 3117 C C . GLU B 1 26 ? 8.375 -37.688 -27.5 1 98.44 26 GLU B C 1
ATOM 3119 O O . GLU B 1 26 ? 9.078 -37.281 -28.438 1 98.44 26 GLU B O 1
ATOM 3124 N N . ILE B 1 27 ? 8.688 -37.469 -26.266 1 98.62 27 ILE B N 1
ATOM 3125 C CA . ILE B 1 27 ? 9.914 -36.75 -25.906 1 98.62 27 ILE B CA 1
ATOM 3126 C C . ILE B 1 27 ? 10.758 -37.625 -24.969 1 98.62 27 ILE B C 1
ATOM 3128 O O . ILE B 1 27 ? 10.32 -38.688 -24.547 1 98.62 27 ILE B O 1
ATOM 3132 N N . GLU B 1 28 ? 11.938 -37.156 -24.75 1 98.5 28 GLU B N 1
ATOM 3133 C CA . GLU B 1 28 ? 12.82 -37.75 -23.75 1 98.5 28 GLU B CA 1
ATOM 3134 C C . GLU B 1 28 ? 12.898 -36.906 -22.484 1 98.5 28 GLU B C 1
ATOM 3136 O O . GLU B 1 28 ? 13.031 -35.688 -22.547 1 98.5 28 GLU B O 1
ATOM 3141 N N . VAL B 1 29 ? 12.758 -37.562 -21.359 1 98.56 29 VAL B N 1
ATOM 3142 C CA . VAL B 1 29 ? 12.914 -36.906 -20.062 1 98.56 29 VAL B CA 1
ATOM 3143 C C . VAL B 1 29 ? 14.109 -37.531 -19.328 1 98.56 29 VAL B C 1
ATOM 3145 O O . VAL B 1 29 ? 14.141 -38.719 -19.062 1 98.56 29 VAL B O 1
ATOM 3148 N N . ALA B 1 30 ? 15.055 -36.75 -19.047 1 98.19 30 ALA B N 1
ATOM 3149 C CA . ALA B 1 30 ? 16.281 -37.156 -18.391 1 98.19 30 ALA B CA 1
ATOM 3150 C C . ALA B 1 30 ? 16.031 -37.531 -16.922 1 98.19 30 ALA B C 1
ATOM 3152 O O . ALA B 1 30 ? 15.047 -37.094 -16.328 1 98.19 30 ALA B O 1
ATOM 3153 N N . PRO B 1 31 ? 16.875 -38.469 -16.406 1 97.69 31 PRO B N 1
ATOM 3154 C CA . PRO B 1 31 ? 16.781 -38.719 -14.969 1 97.69 31 PRO B CA 1
ATOM 3155 C C . PRO B 1 31 ? 17.109 -37.469 -14.141 1 97.69 31 PRO B C 1
ATOM 3157 O O . PRO B 1 31 ? 17.812 -36.594 -14.617 1 97.69 31 PRO B O 1
ATOM 3160 N N . PRO B 1 32 ? 16.547 -37.406 -12.93 1 98.19 32 PRO B N 1
ATOM 3161 C CA . PRO B 1 32 ? 16.844 -36.25 -12.078 1 98.19 32 PRO B CA 1
ATOM 3162 C C . PRO B 1 32 ? 18.312 -36.188 -11.664 1 98.19 32 PRO B C 1
ATOM 3164 O O . PRO B 1 32 ? 18.922 -37.219 -11.359 1 98.19 32 PRO B O 1
ATOM 3167 N N . ARG B 1 33 ? 18.875 -35.062 -11.742 1 97.44 33 ARG B N 1
ATOM 3168 C CA . ARG B 1 33 ? 20.234 -34.812 -11.25 1 97.44 33 ARG B CA 1
ATOM 3169 C C . ARG B 1 33 ? 20.203 -34.438 -9.773 1 97.44 33 ARG B C 1
ATOM 3171 O O . ARG B 1 33 ? 19.234 -34.688 -9.07 1 97.44 33 ARG B O 1
ATOM 3178 N N . GLU B 1 34 ? 21.406 -33.906 -9.297 1 97.06 34 GLU B N 1
ATOM 3179 C CA . GLU B 1 34 ? 21.531 -33.531 -7.898 1 97.06 34 GLU B CA 1
ATOM 3180 C C . GLU B 1 34 ? 20.453 -32.531 -7.496 1 97.06 34 GLU B C 1
ATOM 3182 O O . GLU B 1 34 ? 20.219 -31.547 -8.188 1 97.06 34 GLU B O 1
ATOM 3187 N N . TYR B 1 35 ? 19.672 -32.875 -6.422 1 97.75 35 TYR B N 1
ATOM 3188 C CA . TYR B 1 35 ? 18.656 -32.031 -5.809 1 97.75 35 TYR B CA 1
ATOM 3189 C C . TYR B 1 35 ? 17.469 -31.844 -6.742 1 97.75 35 TYR B C 1
ATOM 3191 O O . TYR B 1 35 ? 16.797 -30.797 -6.715 1 97.75 35 TYR B O 1
ATOM 3199 N N . GLU B 1 36 ? 17.234 -32.844 -7.547 1 98.31 36 GLU B N 1
ATOM 3200 C CA . GLU B 1 36 ? 16.094 -32.812 -8.461 1 98.31 36 GLU B CA 1
ATOM 3201 C C . GLU B 1 36 ? 15.156 -34 -8.203 1 98.31 36 GLU B C 1
ATOM 3203 O O . GLU B 1 36 ? 15.562 -35 -7.598 1 98.31 36 GLU B O 1
ATOM 3208 N N . VAL B 1 37 ? 13.945 -33.844 -8.586 1 98.62 37 VAL B N 1
ATOM 3209 C CA . VAL B 1 37 ? 12.898 -34.875 -8.414 1 98.62 37 VAL B CA 1
ATOM 3210 C C . VAL B 1 37 ? 12.188 -35.094 -9.75 1 98.62 37 VAL B C 1
ATOM 3212 O O . VAL B 1 37 ? 11.75 -34.156 -10.398 1 98.62 37 VAL B O 1
ATOM 3215 N N . ARG B 1 38 ? 12.156 -36.25 -10.18 1 98.75 38 ARG B N 1
ATOM 3216 C CA . ARG B 1 38 ? 11.336 -36.594 -11.336 1 98.75 38 ARG B CA 1
ATOM 3217 C C . ARG B 1 38 ? 9.961 -37.125 -10.906 1 98.75 38 ARG B C 1
ATOM 3219 O O . ARG B 1 38 ? 9.867 -38 -10.062 1 98.75 38 ARG B O 1
ATOM 3226 N N . ILE B 1 39 ? 8.977 -36.594 -11.469 1 98.56 39 ILE B N 1
ATOM 3227 C CA . ILE B 1 39 ? 7.594 -36.844 -11.094 1 98.56 39 ILE B CA 1
ATOM 3228 C C . ILE B 1 39 ? 6.852 -37.5 -12.273 1 98.56 39 ILE B C 1
ATOM 3230 O O . ILE B 1 39 ? 6.98 -37.031 -13.406 1 98.56 39 ILE B O 1
ATOM 3234 N N . LYS B 1 40 ? 6.168 -38.594 -12.031 1 98.38 40 LYS B N 1
ATOM 3235 C CA . LYS B 1 40 ? 5.121 -39.031 -12.953 1 98.38 40 LYS B CA 1
ATOM 3236 C C . LYS B 1 40 ? 3.85 -38.188 -12.773 1 98.38 40 LYS B C 1
ATOM 3238 O O . LYS B 1 40 ? 3.141 -38.344 -11.781 1 98.38 40 LYS B O 1
ATOM 3243 N N . VAL B 1 41 ? 3.57 -37.375 -13.734 1 98.81 41 VAL B N 1
ATOM 3244 C CA . VAL B 1 41 ? 2.434 -36.469 -13.633 1 98.81 41 VAL B CA 1
ATOM 3245 C C . VAL B 1 41 ? 1.144 -37.219 -13.961 1 98.81 41 VAL B C 1
ATOM 3247 O O . VAL B 1 41 ? 1.023 -37.844 -15.023 1 98.81 41 VAL B O 1
ATOM 3250 N N . LEU B 1 42 ? 0.225 -37.188 -13.055 1 98.69 42 LEU B N 1
ATOM 3251 C CA . LEU B 1 42 ? -1.04 -37.875 -13.289 1 98.69 42 LEU B CA 1
ATOM 3252 C C . LEU B 1 42 ? -2.107 -36.875 -13.773 1 98.69 42 LEU B C 1
ATOM 3254 O O . LEU B 1 42 ? -2.867 -37.219 -14.695 1 98.69 42 LEU B O 1
ATOM 3258 N N . TYR B 1 43 ? -2.156 -35.75 -13.172 1 98.69 43 TYR B N 1
ATOM 3259 C CA . TYR B 1 43 ? -3.156 -34.75 -13.523 1 98.69 43 TYR B CA 1
ATOM 3260 C C . TYR B 1 43 ? -2.531 -33.375 -13.609 1 98.69 43 TYR B C 1
ATOM 3262 O O . TYR B 1 43 ? -1.607 -33.031 -12.859 1 98.69 43 TYR B O 1
ATOM 3270 N N . ALA B 1 44 ? -3.006 -32.562 -14.5 1 98.5 44 ALA B N 1
ATOM 3271 C CA . ALA B 1 44 ? -2.648 -31.156 -14.648 1 98.5 44 ALA B CA 1
ATOM 3272 C C . ALA B 1 44 ? -3.885 -30.297 -14.906 1 98.5 44 ALA B C 1
ATOM 3274 O O . ALA B 1 44 ? -4.867 -30.781 -15.477 1 98.5 44 ALA B O 1
ATOM 3275 N N . ALA B 1 45 ? -3.869 -29.125 -14.422 1 97.75 45 ALA B N 1
ATOM 3276 C CA . ALA B 1 45 ? -4.934 -28.172 -14.727 1 97.75 45 ALA B CA 1
ATOM 3277 C C . ALA B 1 45 ? -4.445 -27.094 -15.695 1 97.75 45 ALA B C 1
ATOM 3279 O O . ALA B 1 45 ? -3.283 -26.688 -15.641 1 97.75 45 ALA B O 1
ATOM 3280 N N . ILE B 1 46 ? -5.316 -26.656 -16.516 1 96.56 46 ILE B N 1
ATOM 3281 C CA . ILE B 1 46 ? -4.984 -25.609 -17.469 1 96.56 46 ILE B CA 1
ATOM 3282 C C . ILE B 1 46 ? -5.281 -24.234 -16.844 1 96.56 46 ILE B C 1
ATOM 3284 O O . ILE B 1 46 ? -6.359 -24.031 -16.297 1 96.56 46 ILE B O 1
ATOM 3288 N N . CYS B 1 47 ? -4.375 -23.375 -16.938 1 94.19 47 CYS B N 1
ATOM 3289 C CA . CYS B 1 47 ? -4.477 -22.031 -16.359 1 94.19 47 CYS B CA 1
ATOM 3290 C C . CYS B 1 47 ? -4.32 -20.969 -17.438 1 94.19 47 CYS B C 1
ATOM 3292 O O . CYS B 1 47 ? -3.729 -21.219 -18.5 1 94.19 47 CYS B O 1
ATOM 3294 N N . HIS B 1 48 ? -4.863 -19.797 -17.219 1 91.75 48 HIS B N 1
ATOM 3295 C CA . HIS B 1 48 ? -4.711 -18.688 -18.141 1 91.75 48 HIS B CA 1
ATOM 3296 C C . HIS B 1 48 ? -3.242 -18.328 -18.328 1 91.75 48 HIS B C 1
ATOM 3298 O O . HIS B 1 48 ? -2.848 -17.844 -19.406 1 91.75 48 HIS B O 1
ATOM 3304 N N . THR B 1 49 ? -2.418 -18.484 -17.344 1 92.25 49 THR B N 1
ATOM 3305 C CA . THR B 1 49 ? -0.98 -18.266 -17.453 1 92.25 49 THR B CA 1
ATOM 3306 C C . THR B 1 49 ? -0.387 -19.109 -18.578 1 92.25 49 THR B C 1
ATOM 3308 O O . THR B 1 49 ? 0.464 -18.625 -19.328 1 92.25 49 THR B O 1
ATOM 3311 N N . ASP B 1 50 ? -0.834 -20.297 -18.688 1 95.12 50 ASP B N 1
ATOM 3312 C CA . ASP B 1 50 ? -0.404 -21.156 -19.797 1 95.12 50 ASP B CA 1
ATOM 3313 C C . ASP B 1 50 ? -0.805 -20.547 -21.141 1 95.12 50 ASP B C 1
ATOM 3315 O O . ASP B 1 50 ? 0.013 -20.469 -22.062 1 95.12 50 ASP B O 1
ATOM 3319 N N . ALA B 1 51 ? -2.061 -20.172 -21.188 1 93.5 51 ALA B N 1
ATOM 3320 C CA . ALA B 1 51 ? -2.592 -19.594 -22.406 1 93.5 51 ALA B CA 1
ATOM 3321 C C . ALA B 1 51 ? -1.882 -18.281 -22.75 1 93.5 51 ALA B C 1
ATOM 3323 O O . ALA B 1 51 ? -1.622 -17.984 -23.922 1 93.5 51 ALA B O 1
ATOM 3324 N N . TYR B 1 52 ? -1.628 -17.547 -21.719 1 90.75 52 TYR B N 1
ATOM 3325 C CA . TYR B 1 52 ? -0.95 -16.266 -21.891 1 90.75 52 TYR B CA 1
ATOM 3326 C C . TYR B 1 52 ? 0.427 -16.453 -22.516 1 90.75 52 TYR B C 1
ATOM 3328 O O 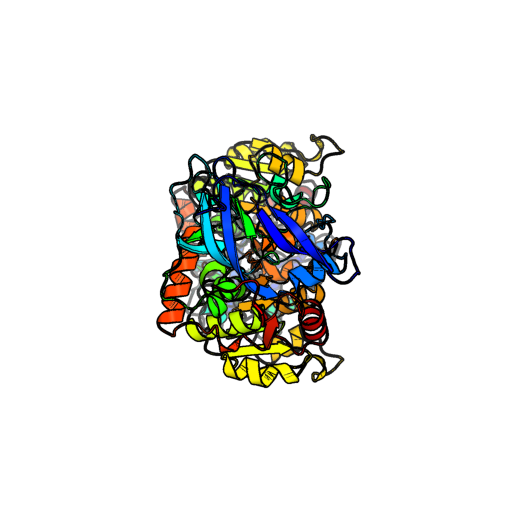. TYR B 1 52 ? 0.792 -15.727 -23.438 1 90.75 52 TYR B O 1
ATOM 3336 N N . THR B 1 53 ? 1.195 -17.344 -22.016 1 93 53 THR B N 1
ATOM 3337 C CA . THR B 1 53 ? 2.518 -17.641 -22.562 1 93 53 THR B CA 1
ATOM 3338 C C . THR B 1 53 ? 2.41 -18.234 -23.969 1 93 53 THR B C 1
ATOM 3340 O O . THR B 1 53 ? 3.102 -17.781 -24.891 1 93 53 THR B O 1
ATOM 3343 N N . LEU B 1 54 ? 1.521 -19.141 -24.109 1 95.88 54 LEU B N 1
ATOM 3344 C CA . LEU B 1 54 ? 1.333 -19.766 -25.406 1 95.88 54 LEU B CA 1
ATOM 3345 C C . LEU B 1 54 ? 0.944 -18.734 -26.469 1 95.88 54 LEU B C 1
ATOM 3347 O O . LEU B 1 54 ? 1.345 -18.844 -27.625 1 95.88 54 LEU B O 1
ATOM 3351 N N . GLY B 1 55 ? 0.223 -17.766 -26.031 1 93.31 55 GLY B N 1
ATOM 3352 C CA . GLY B 1 55 ? -0.263 -16.734 -26.938 1 93.31 55 GLY B CA 1
ATOM 3353 C C . GLY B 1 55 ? 0.804 -15.734 -27.328 1 93.31 55 GLY B C 1
ATOM 3354 O O . GLY B 1 55 ? 0.584 -14.898 -28.203 1 93.31 55 GLY B O 1
ATOM 3355 N N . GLY B 1 56 ? 1.964 -15.758 -26.656 1 89.25 56 GLY B N 1
ATOM 3356 C CA . GLY B 1 56 ? 3.068 -14.883 -27.031 1 89.25 56 GLY B CA 1
ATOM 3357 C C . GLY B 1 56 ? 3.094 -13.586 -26.234 1 89.25 56 GLY B C 1
ATOM 3358 O O . GLY B 1 56 ? 3.896 -12.695 -26.516 1 89.25 56 GLY B O 1
ATOM 3359 N N . ASP B 1 57 ? 2.271 -13.43 -25.266 1 83 57 ASP B N 1
ATOM 3360 C CA . ASP B 1 57 ? 2.154 -12.18 -24.531 1 83 57 ASP B CA 1
ATOM 3361 C C . ASP B 1 57 ? 3.086 -12.172 -23.312 1 83 57 ASP B C 1
ATOM 3363 O O . ASP B 1 57 ? 3.309 -11.125 -22.703 1 83 57 ASP B O 1
ATOM 3367 N N . ASP B 1 58 ? 3.611 -13.305 -22.938 1 84.62 58 ASP B N 1
ATOM 3368 C CA . ASP B 1 58 ? 4.555 -13.43 -21.828 1 84.62 58 ASP B CA 1
ATOM 3369 C C . ASP B 1 58 ? 5.969 -13.055 -22.266 1 84.62 58 ASP B C 1
ATOM 3371 O O . ASP B 1 58 ? 6.594 -13.773 -23.047 1 84.62 58 ASP B O 1
ATOM 3375 N N . PRO B 1 59 ? 6.516 -11.992 -21.75 1 79.06 59 PRO B N 1
ATOM 3376 C CA . PRO B 1 59 ? 7.852 -11.578 -22.172 1 79.06 59 PRO B CA 1
ATOM 3377 C C . PRO B 1 59 ? 8.93 -12.594 -21.797 1 79.06 59 PRO B C 1
ATOM 3379 O O . PRO B 1 59 ? 10.016 -12.594 -22.375 1 79.06 59 PRO B O 1
ATOM 3382 N N . GLU B 1 60 ? 8.656 -13.484 -20.922 1 81.25 60 GLU B N 1
ATOM 3383 C CA . GLU B 1 60 ? 9.641 -14.461 -20.484 1 81.25 60 GLU B CA 1
ATOM 3384 C C . GLU B 1 60 ? 9.43 -15.812 -21.156 1 81.25 60 GLU B C 1
ATOM 3386 O O . GLU B 1 60 ? 10.109 -16.781 -20.844 1 81.25 60 GLU B O 1
ATOM 3391 N N . GLY B 1 61 ? 8.484 -15.766 -22.062 1 90.12 61 GLY B N 1
ATOM 3392 C CA . GLY B 1 61 ? 8.211 -17.031 -22.719 1 90.12 61 GLY B CA 1
ATOM 3393 C C . GLY B 1 61 ? 9.367 -17.516 -23.578 1 90.12 61 GLY B C 1
ATOM 3394 O O . GLY B 1 61 ? 9.953 -16.75 -24.344 1 90.12 61 GLY B O 1
ATOM 3395 N N . VAL B 1 62 ? 9.742 -18.75 -23.344 1 95.75 62 VAL B N 1
ATOM 3396 C CA . VAL B 1 62 ? 10.805 -19.391 -24.109 1 95.75 62 VAL B CA 1
ATOM 3397 C C . VAL B 1 62 ? 10.266 -20.641 -24.812 1 95.75 62 VAL B C 1
ATOM 3399 O O . VAL B 1 62 ? 9.516 -21.422 -24.219 1 95.75 62 VAL B O 1
ATOM 3402 N N . PHE B 1 63 ? 10.633 -20.781 -26.047 1 97.38 63 PHE B N 1
ATOM 3403 C CA . PHE B 1 63 ? 10.18 -21.922 -26.844 1 97.38 63 PHE B CA 1
ATOM 3404 C C . PHE B 1 63 ? 11.367 -22.609 -27.5 1 97.38 63 PHE B C 1
ATOM 3406 O O . PHE B 1 63 ? 12.398 -21.984 -27.766 1 97.38 63 PHE B O 1
ATOM 3413 N N . PRO B 1 64 ? 11.234 -23.984 -27.859 1 98.38 64 PRO B N 1
ATOM 3414 C CA . PRO B 1 64 ? 10.117 -24.844 -27.484 1 98.38 64 PRO B CA 1
ATOM 3415 C C . PRO B 1 64 ? 10.078 -25.156 -25.984 1 98.38 64 PRO B C 1
ATOM 3417 O O . PRO B 1 64 ? 11.133 -25.281 -25.359 1 98.38 64 PRO B O 1
ATOM 3420 N N . CYS B 1 65 ? 8.922 -25.281 -25.438 1 98.75 65 CYS B N 1
ATOM 3421 C CA . CYS B 1 65 ? 8.82 -25.625 -24.016 1 98.75 65 CYS B CA 1
ATOM 3422 C C . CYS B 1 65 ? 7.617 -26.531 -23.766 1 98.75 65 CYS B C 1
ATOM 3424 O O . CYS B 1 65 ? 6.801 -26.75 -24.656 1 98.75 65 CYS B O 1
ATOM 3426 N N . ILE B 1 66 ? 7.574 -27.156 -22.656 1 98.75 66 ILE B N 1
ATOM 3427 C CA . ILE B 1 66 ? 6.406 -27.859 -22.141 1 98.75 66 ILE B CA 1
ATOM 3428 C C . ILE B 1 66 ? 5.711 -27 -21.078 1 98.75 66 ILE B C 1
ATOM 3430 O O . ILE B 1 66 ? 6.277 -26.734 -20.016 1 98.75 66 ILE B O 1
ATOM 3434 N N . LEU B 1 67 ? 4.488 -26.562 -21.375 1 98.44 67 LEU B N 1
ATOM 3435 C CA . LEU B 1 67 ? 3.736 -25.703 -20.469 1 98.44 67 LEU B CA 1
ATOM 3436 C C . LEU B 1 67 ? 3.152 -26.5 -19.312 1 98.44 67 LEU B C 1
ATOM 3438 O O . LEU B 1 67 ? 3.541 -27.656 -19.078 1 98.44 67 LEU B O 1
ATOM 3442 N N . GLY B 1 68 ? 2.354 -25.859 -18.531 1 98.19 68 GLY B N 1
ATOM 3443 C CA . GLY B 1 68 ? 1.727 -26.453 -17.359 1 98.19 68 GLY B CA 1
ATOM 3444 C C . GLY B 1 68 ? 2.457 -26.125 -16.078 1 98.19 68 GLY B C 1
ATOM 3445 O O . GLY B 1 68 ? 3.67 -26.328 -15.977 1 98.19 68 GLY B O 1
ATOM 3446 N N . HIS B 1 69 ? 1.736 -25.625 -15.094 1 97.88 69 HIS B N 1
ATOM 3447 C CA . HIS B 1 69 ? 2.371 -25.328 -13.812 1 97.88 69 HIS B CA 1
ATOM 3448 C C . HIS B 1 69 ? 1.483 -25.75 -12.648 1 97.88 69 HIS B C 1
ATOM 3450 O O . HIS B 1 69 ? 1.88 -25.625 -11.484 1 97.88 69 HIS B O 1
ATOM 3456 N N . GLU B 1 70 ? 0.292 -26.188 -12.93 1 97.94 70 GLU B N 1
ATOM 3457 C CA . GLU B 1 70 ? -0.611 -26.797 -11.961 1 97.94 70 GLU B CA 1
ATOM 3458 C C . GLU B 1 70 ? -0.717 -28.297 -12.18 1 97.94 70 GLU B C 1
ATOM 3460 O O . GLU B 1 70 ? -1.462 -28.75 -13.047 1 97.94 70 GLU B O 1
ATOM 3465 N N . GLY B 1 71 ? -0.051 -29.047 -11.367 1 98.31 71 GLY B N 1
ATOM 3466 C CA . GLY B 1 71 ? -0.046 -30.5 -11.555 1 98.31 71 GLY B CA 1
ATOM 3467 C C . GLY B 1 71 ? 0.039 -31.266 -10.258 1 98.31 71 GLY B C 1
ATOM 3468 O O . GLY B 1 71 ? 0.261 -30.688 -9.195 1 98.31 71 GLY B O 1
ATOM 3469 N N . ALA B 1 72 ? -0.234 -32.5 -10.336 1 98.69 72 ALA B N 1
ATOM 3470 C CA . ALA B 1 72 ? -0.079 -33.469 -9.242 1 98.69 72 ALA B CA 1
ATOM 3471 C C . ALA B 1 72 ? 0.314 -34.844 -9.766 1 98.69 72 ALA B C 1
ATOM 3473 O O . ALA B 1 72 ? -0.117 -35.25 -10.844 1 98.69 72 ALA B O 1
ATOM 3474 N N . GLY B 1 73 ? 1.116 -35.469 -9 1 98.5 73 GLY B N 1
ATOM 3475 C CA . GLY B 1 73 ? 1.596 -36.781 -9.438 1 98.5 73 GLY B CA 1
ATOM 3476 C C . GLY B 1 73 ? 2.338 -37.531 -8.352 1 98.5 73 GLY B C 1
ATOM 3477 O O . GLY B 1 73 ? 2.072 -37.344 -7.164 1 98.5 73 GLY B O 1
ATOM 3478 N N . ILE B 1 74 ? 3.123 -38.469 -8.836 1 98.25 74 ILE B N 1
ATOM 3479 C CA . ILE B 1 74 ? 3.852 -39.375 -7.945 1 98.25 74 ILE B CA 1
ATOM 3480 C C . ILE B 1 74 ? 5.348 -39.281 -8.25 1 98.25 74 ILE B C 1
ATOM 3482 O O . ILE B 1 74 ? 5.754 -39.281 -9.414 1 98.25 74 ILE B O 1
ATOM 3486 N N . VAL B 1 75 ? 6.113 -39.219 -7.148 1 98.25 75 VAL B N 1
ATOM 3487 C CA . VAL B 1 75 ? 7.559 -39.188 -7.328 1 98.25 75 VAL B CA 1
ATOM 3488 C C . VAL B 1 75 ? 8.008 -40.531 -7.961 1 98.25 75 VAL B C 1
ATOM 3490 O O . VAL B 1 75 ? 7.746 -41.594 -7.418 1 98.25 75 VAL B O 1
ATOM 3493 N N . GLU B 1 76 ? 8.633 -40.375 -9.086 1 97.81 76 GLU B N 1
ATOM 3494 C CA . GLU B 1 76 ? 9.172 -41.562 -9.758 1 97.81 76 GLU B CA 1
ATOM 3495 C C . GLU B 1 76 ? 10.594 -41.844 -9.289 1 97.81 76 GLU B C 1
ATOM 3497 O O . GLU B 1 76 ? 10.922 -43 -9 1 97.81 76 GLU B O 1
ATOM 3502 N N . SER B 1 77 ? 11.414 -40.906 -9.203 1 97.88 77 SER B N 1
ATOM 3503 C CA . SER B 1 77 ? 12.797 -41.031 -8.75 1 97.88 77 SER B CA 1
ATOM 3504 C C . SER B 1 77 ? 13.32 -39.719 -8.211 1 97.88 77 SER B C 1
ATOM 3506 O O . SER B 1 77 ? 12.695 -38.656 -8.414 1 97.88 77 SER B O 1
ATOM 3508 N N . VAL B 1 78 ? 14.398 -39.781 -7.461 1 97.88 78 VAL B N 1
ATOM 3509 C CA . VAL B 1 78 ? 15.016 -38.594 -6.898 1 97.88 78 VAL B CA 1
ATOM 3510 C C . VAL B 1 78 ? 16.516 -38.594 -7.168 1 97.88 78 VAL B C 1
ATOM 3512 O O . VAL B 1 78 ? 17.125 -39.688 -7.285 1 97.88 78 VAL B O 1
ATOM 3515 N N . GLY B 1 79 ? 17.047 -37.406 -7.348 1 96.88 79 GLY B N 1
ATOM 3516 C CA . GLY B 1 79 ? 18.484 -37.281 -7.492 1 96.88 79 GLY B CA 1
ATOM 3517 C C . GLY B 1 79 ? 19.219 -37.281 -6.164 1 96.88 79 GLY B C 1
ATOM 3518 O O . GLY B 1 79 ? 18.594 -37.281 -5.102 1 96.88 79 GLY B O 1
ATOM 3519 N N . ASN B 1 80 ? 20.594 -37.281 -6.289 1 96.06 80 ASN B N 1
ATOM 3520 C CA . ASN B 1 80 ? 21.438 -37.219 -5.098 1 96.06 80 ASN B CA 1
ATOM 3521 C C . ASN B 1 80 ? 21.125 -36 -4.25 1 96.06 80 ASN B C 1
ATOM 3523 O O . ASN B 1 80 ? 20.922 -34.906 -4.785 1 96.06 80 ASN B O 1
ATOM 3527 N N . GLY B 1 81 ? 21 -36.188 -2.945 1 96.69 81 GLY B N 1
ATOM 3528 C CA . GLY B 1 81 ? 20.859 -35.062 -2.025 1 96.69 81 GLY B CA 1
ATOM 3529 C C . GLY B 1 81 ? 19.406 -34.781 -1.676 1 96.69 81 GLY B C 1
ATOM 3530 O O . GLY B 1 81 ? 19.141 -34.031 -0.744 1 96.69 81 GLY B O 1
ATOM 3531 N N . VAL B 1 82 ? 18.484 -35.375 -2.383 1 97.75 82 VAL B N 1
ATOM 3532 C CA . VAL B 1 82 ? 17.078 -35.125 -2.1 1 97.75 82 VAL B CA 1
ATOM 3533 C C . VAL B 1 82 ? 16.656 -35.938 -0.873 1 97.75 82 VAL B C 1
ATOM 3535 O O . VAL B 1 82 ? 16.859 -37.156 -0.819 1 97.75 82 VAL B O 1
ATOM 3538 N N . THR B 1 83 ? 16.125 -35.219 0.111 1 96.44 83 THR B N 1
ATOM 3539 C CA . THR B 1 83 ? 15.68 -35.906 1.324 1 96.44 83 THR B CA 1
ATOM 3540 C C . THR B 1 83 ? 14.219 -35.562 1.634 1 96.44 83 THR B C 1
ATOM 3542 O O . THR B 1 83 ? 13.594 -36.219 2.475 1 96.44 83 THR B O 1
ATOM 3545 N N . CYS B 1 84 ? 13.656 -34.656 0.929 1 96.56 84 CYS B N 1
ATOM 3546 C CA . CYS B 1 84 ? 12.344 -34.125 1.271 1 96.56 84 CYS B CA 1
ATOM 3547 C C . CYS B 1 84 ? 11.242 -35.031 0.756 1 96.56 84 CYS B C 1
ATOM 3549 O O . CYS B 1 84 ? 10.109 -34.969 1.243 1 96.56 84 CYS B O 1
ATOM 3551 N N . VAL B 1 85 ? 11.508 -35.844 -0.245 1 98.25 85 VAL B N 1
ATOM 3552 C CA . VAL B 1 85 ? 10.555 -36.812 -0.809 1 98.25 85 VAL B CA 1
ATOM 3553 C C . VAL B 1 85 ? 11.273 -38.094 -1.214 1 98.25 85 VAL B C 1
ATOM 3555 O O . VAL B 1 85 ? 12.508 -38.125 -1.249 1 98.25 85 VAL B O 1
ATOM 3558 N N . LYS B 1 86 ? 10.484 -39.094 -1.486 1 97.88 86 LYS B N 1
ATOM 3559 C CA . LYS B 1 86 ? 10.984 -40.375 -1.98 1 97.88 86 LYS B CA 1
ATOM 3560 C C . LYS B 1 86 ? 10.039 -40.969 -3.029 1 97.88 86 LYS B C 1
ATOM 3562 O O . LYS B 1 86 ? 8.883 -40.562 -3.121 1 97.88 86 LYS B O 1
ATOM 3567 N N . PRO B 1 87 ? 10.586 -41.938 -3.871 1 97.56 87 PRO B N 1
ATOM 3568 C CA . PRO B 1 87 ? 9.711 -42.562 -4.855 1 97.56 87 PRO B CA 1
ATOM 3569 C C . PRO B 1 87 ? 8.414 -43.094 -4.234 1 97.56 87 PRO B C 1
ATOM 3571 O O . PRO B 1 87 ? 8.445 -43.688 -3.16 1 97.56 87 PRO B O 1
ATOM 3574 N N . GLY B 1 88 ? 7.34 -42.781 -4.863 1 97.56 88 GLY B N 1
ATOM 3575 C CA . GLY B 1 88 ? 6.051 -43.25 -4.367 1 97.56 88 GLY B CA 1
ATOM 3576 C C . GLY B 1 88 ? 5.262 -42.156 -3.67 1 97.56 88 GLY B C 1
ATOM 3577 O O . GLY B 1 88 ? 4.047 -42.25 -3.512 1 97.56 88 GLY B O 1
ATOM 3578 N N . ASP B 1 89 ? 5.934 -41.125 -3.256 1 98.38 89 ASP B N 1
ATOM 3579 C CA . ASP B 1 89 ? 5.25 -40.031 -2.594 1 98.38 89 ASP B CA 1
ATOM 3580 C C . ASP B 1 89 ? 4.344 -39.281 -3.568 1 98.38 89 ASP B C 1
ATOM 3582 O O . ASP B 1 89 ? 4.711 -39.062 -4.723 1 98.38 89 ASP B O 1
ATOM 3586 N N . HIS B 1 90 ? 3.098 -38.906 -3.127 1 98.5 90 HIS B N 1
ATOM 3587 C CA . HIS B 1 90 ? 2.242 -37.969 -3.869 1 98.5 90 HIS B CA 1
ATOM 3588 C C . HIS B 1 90 ? 2.709 -36.531 -3.705 1 98.5 90 HIS B C 1
ATOM 3590 O O . HIS B 1 90 ? 3.053 -36.094 -2.598 1 98.5 90 HIS B O 1
ATOM 3596 N N . VAL B 1 91 ? 2.77 -35.812 -4.812 1 98.75 91 VAL B N 1
ATOM 3597 C CA . VAL B 1 91 ? 3.373 -34.469 -4.727 1 98.75 91 VAL B CA 1
ATOM 3598 C C . VAL B 1 91 ? 2.637 -33.5 -5.652 1 98.75 91 VAL B C 1
ATOM 3600 O O . VAL B 1 91 ? 1.933 -33.938 -6.57 1 98.75 91 VAL B O 1
ATOM 3603 N N . ILE B 1 92 ? 2.742 -32.25 -5.348 1 98.56 92 ILE B N 1
ATOM 3604 C CA . ILE B 1 92 ? 2.373 -31.109 -6.191 1 98.56 92 ILE B CA 1
ATOM 3605 C C . ILE B 1 92 ? 3.619 -30.312 -6.551 1 98.56 92 ILE B C 1
ATOM 3607 O O . ILE B 1 92 ? 4.332 -29.828 -5.664 1 98.56 92 ILE B O 1
ATOM 3611 N N . PRO B 1 93 ? 3.992 -30.219 -7.867 1 98.5 93 PRO B N 1
ATOM 3612 C CA . PRO B 1 93 ? 5.051 -29.281 -8.25 1 98.5 93 PRO B CA 1
ATOM 3613 C C . PRO B 1 93 ? 4.637 -27.828 -8.055 1 98.5 93 PRO B C 1
ATOM 3615 O O . PRO B 1 93 ? 3.48 -27.469 -8.289 1 98.5 93 PRO B O 1
ATOM 3618 N N . LEU B 1 94 ? 5.559 -27 -7.664 1 97.5 94 LEU B N 1
ATOM 3619 C CA . LEU B 1 94 ? 5.27 -25.594 -7.355 1 97.5 94 LEU B CA 1
ATOM 3620 C C . LEU B 1 94 ? 6.191 -24.672 -8.133 1 97.5 94 LEU B C 1
ATOM 3622 O O . LEU B 1 94 ? 7.398 -24.906 -8.211 1 97.5 94 LEU B O 1
ATOM 3626 N N . TYR B 1 95 ? 5.637 -23.609 -8.664 1 95.56 95 TYR B N 1
ATOM 3627 C CA . TYR B 1 95 ? 6.457 -22.656 -9.414 1 95.56 95 TYR B CA 1
ATOM 3628 C C . TYR B 1 95 ? 7.152 -21.688 -8.477 1 95.56 95 TYR B C 1
ATOM 3630 O O . TYR B 1 95 ? 8.148 -21.062 -8.852 1 95.56 95 TYR B O 1
ATOM 3638 N N . THR B 1 96 ? 6.621 -21.469 -7.273 1 95.62 96 THR B N 1
ATOM 3639 C CA . THR B 1 96 ? 7.312 -20.734 -6.227 1 95.62 96 THR B CA 1
ATOM 3640 C C . THR B 1 96 ? 8.086 -21.672 -5.312 1 95.62 96 THR B C 1
ATOM 3642 O O . THR B 1 96 ? 7.492 -22.531 -4.641 1 95.62 96 THR B O 1
ATOM 3645 N N . ALA B 1 97 ? 9.422 -21.484 -5.281 1 96.69 97 ALA B N 1
ATOM 3646 C CA . ALA B 1 97 ? 10.266 -22.391 -4.508 1 96.69 97 ALA B CA 1
ATOM 3647 C C . ALA B 1 97 ? 10.281 -22.016 -3.031 1 96.69 97 ALA B C 1
ATOM 3649 O O . ALA B 1 97 ? 9.797 -20.938 -2.66 1 96.69 97 ALA B O 1
ATOM 3650 N N . GLN B 1 98 ? 10.758 -22.875 -2.211 1 97.19 98 GLN B N 1
ATOM 3651 C CA . GLN B 1 98 ? 11.062 -22.641 -0.802 1 97.19 98 GLN B CA 1
ATOM 3652 C C . GLN B 1 98 ? 12.328 -23.391 -0.383 1 97.19 98 GLN B C 1
ATOM 3654 O O . GLN B 1 98 ? 12.312 -24.609 -0.194 1 97.19 98 GLN B O 1
ATOM 3659 N N . CYS B 1 99 ? 13.406 -22.656 -0.224 1 96.75 99 CYS B N 1
ATOM 3660 C CA . CYS B 1 99 ? 14.688 -23.297 0.07 1 96.75 99 CYS B CA 1
ATOM 3661 C C . CYS B 1 99 ? 14.977 -23.281 1.566 1 96.75 99 CYS B C 1
ATOM 3663 O O . CYS B 1 99 ? 15.875 -23.969 2.039 1 96.75 99 CYS B O 1
ATOM 3665 N N . LYS B 1 100 ? 14.273 -22.422 2.285 1 96.19 100 LYS B N 1
ATOM 3666 C CA . LYS B 1 100 ? 14.312 -22.312 3.742 1 96.19 100 LYS B CA 1
ATOM 3667 C C . LYS B 1 100 ? 15.617 -21.672 4.215 1 96.19 100 LYS B C 1
ATOM 3669 O O . LYS B 1 100 ? 15.859 -21.578 5.418 1 96.19 100 LYS B O 1
ATOM 3674 N N . GLU B 1 101 ? 16.453 -21.188 3.314 1 96.56 101 GLU B N 1
ATOM 3675 C CA . GLU B 1 101 ? 17.781 -20.703 3.697 1 96.56 101 GLU B CA 1
ATOM 3676 C C . GLU B 1 101 ? 17.984 -19.266 3.254 1 96.56 101 GLU B C 1
ATOM 3678 O O . GLU B 1 101 ? 18.688 -18.5 3.924 1 96.56 101 GLU B O 1
ATOM 3683 N N . CYS B 1 102 ? 17.453 -18.891 2.15 1 95.5 102 CYS B N 1
ATOM 3684 C CA . CYS B 1 102 ? 17.719 -17.562 1.617 1 95.5 102 CYS B CA 1
ATOM 3685 C C . CYS B 1 102 ? 17.016 -16.5 2.449 1 95.5 102 CYS B C 1
ATOM 3687 O O . CYS B 1 102 ? 16.172 -16.812 3.287 1 95.5 102 CYS B O 1
ATOM 3689 N N . LYS B 1 103 ? 17.375 -15.242 2.271 1 95.25 103 LYS B N 1
ATOM 3690 C CA . LYS B 1 103 ? 16.844 -14.156 3.09 1 95.25 103 LYS B CA 1
ATOM 3691 C C . LYS B 1 103 ? 15.336 -14.031 2.926 1 95.25 103 LYS B C 1
ATOM 3693 O O . LYS B 1 103 ? 14.633 -13.664 3.867 1 95.25 103 LYS B O 1
ATOM 3698 N N . PHE B 1 104 ? 14.789 -14.398 1.773 1 96.06 104 PHE B N 1
ATOM 3699 C CA . PHE B 1 104 ? 13.344 -14.375 1.558 1 96.06 104 PHE B CA 1
ATOM 3700 C C . PHE B 1 104 ? 12.656 -15.469 2.365 1 96.06 104 PHE B C 1
ATOM 3702 O O . PHE B 1 104 ? 11.664 -15.211 3.047 1 96.06 104 PHE B O 1
ATOM 3709 N N . CYS B 1 105 ? 13.164 -16.656 2.297 1 96.31 105 CYS B N 1
ATOM 3710 C CA . CYS B 1 105 ? 12.57 -17.75 3.041 1 96.31 105 CYS B CA 1
ATOM 3711 C C . CYS B 1 105 ? 12.648 -17.5 4.543 1 96.31 105 CYS B C 1
ATOM 3713 O O . CYS B 1 105 ? 11.75 -17.906 5.289 1 96.31 105 CYS B O 1
ATOM 3715 N N . ARG B 1 106 ? 13.656 -16.828 4.93 1 95.62 106 ARG B N 1
ATOM 3716 C CA . ARG B 1 106 ? 13.836 -16.562 6.352 1 95.62 106 ARG B CA 1
ATOM 3717 C C . ARG B 1 106 ? 12.953 -15.406 6.812 1 95.62 106 ARG B C 1
ATOM 3719 O O . ARG B 1 106 ? 12.727 -15.227 8.008 1 95.62 106 ARG B O 1
ATOM 3726 N N . ASN B 1 107 ? 12.523 -14.547 5.941 1 95 107 ASN B N 1
ATOM 3727 C CA . ASN B 1 107 ? 11.625 -13.453 6.273 1 95 107 ASN B CA 1
ATOM 3728 C C . ASN B 1 107 ? 10.164 -13.906 6.309 1 95 107 ASN B C 1
ATOM 3730 O O . ASN B 1 107 ? 9.672 -14.492 5.344 1 95 107 ASN B O 1
ATOM 3734 N N . PRO B 1 108 ? 9.453 -13.664 7.363 1 93.69 108 PRO B N 1
ATOM 3735 C CA . PRO B 1 108 ? 8.086 -14.148 7.5 1 93.69 108 PRO B CA 1
ATOM 3736 C C . PRO B 1 108 ? 7.086 -13.367 6.652 1 93.69 108 PRO B C 1
ATOM 3738 O O . PRO B 1 108 ? 5.914 -13.734 6.57 1 93.69 108 PRO B O 1
ATOM 3741 N N . LYS B 1 109 ? 7.578 -12.328 5.926 1 94.56 109 LYS B N 1
ATOM 3742 C CA . LYS B 1 109 ? 6.645 -11.422 5.262 1 94.56 109 LYS B CA 1
ATOM 3743 C C . LYS B 1 109 ? 6.582 -11.695 3.764 1 94.56 109 LYS B C 1
ATOM 3745 O O . LYS B 1 109 ? 5.996 -10.922 3.008 1 94.56 109 LYS B O 1
ATOM 3750 N N . THR B 1 110 ? 7.234 -12.797 3.326 1 95.88 110 THR B N 1
ATOM 3751 C CA . THR B 1 110 ? 7.215 -13.094 1.899 1 95.88 110 THR B CA 1
ATOM 3752 C C . THR B 1 110 ? 7.379 -14.594 1.659 1 95.88 110 THR B C 1
ATOM 3754 O O . THR B 1 110 ? 7.859 -15.312 2.533 1 95.88 110 THR B O 1
ATOM 3757 N N . ASN B 1 111 ? 6.871 -15.016 0.514 1 95.75 111 ASN B N 1
ATOM 3758 C CA . ASN B 1 111 ? 7.051 -16.406 0.094 1 95.75 111 ASN B CA 1
ATOM 3759 C C . ASN B 1 111 ? 7.902 -16.5 -1.168 1 95.75 111 ASN B C 1
ATOM 3761 O O . ASN B 1 111 ? 7.961 -17.562 -1.805 1 95.75 111 ASN B O 1
ATOM 3765 N N . LEU B 1 112 ? 8.586 -15.445 -1.517 1 95.31 112 LEU B N 1
ATOM 3766 C CA . LEU B 1 112 ? 9.234 -15.32 -2.82 1 95.31 112 LEU B CA 1
ATOM 3767 C C . LEU B 1 112 ? 10.68 -15.781 -2.754 1 95.31 112 LEU B C 1
ATOM 3769 O O . LEU B 1 112 ? 11.602 -15 -3.02 1 95.31 112 LEU B O 1
ATOM 3773 N N . CYS B 1 113 ? 10.883 -17.047 -2.613 1 96.12 113 CYS B N 1
ATOM 3774 C CA . CYS B 1 113 ? 12.219 -17.641 -2.592 1 96.12 113 CYS B CA 1
ATOM 3775 C C . CYS B 1 113 ? 12.977 -17.312 -3.871 1 96.12 113 CYS B C 1
ATOM 3777 O O . CYS B 1 113 ? 12.406 -17.344 -4.961 1 96.12 113 CYS B O 1
ATOM 3779 N N . GLN B 1 114 ? 14.273 -17.062 -3.73 1 94.5 114 GLN B N 1
ATOM 3780 C CA . GLN B 1 114 ? 15.07 -16.625 -4.875 1 94.5 114 GLN B CA 1
ATOM 3781 C C . GLN B 1 114 ? 16 -17.734 -5.348 1 94.5 114 GLN B C 1
ATOM 3783 O O . GLN B 1 114 ? 16.719 -17.578 -6.34 1 94.5 114 GLN B O 1
ATOM 3788 N N . ARG B 1 115 ? 15.961 -18.859 -4.801 1 95.25 115 ARG B N 1
ATOM 3789 C CA . ARG B 1 115 ? 16.969 -19.922 -4.965 1 95.25 115 ARG B CA 1
ATOM 3790 C C . ARG B 1 115 ? 17.078 -20.344 -6.426 1 95.25 115 ARG B C 1
ATOM 3792 O O . ARG B 1 115 ? 18.156 -20.641 -6.91 1 95.25 115 ARG B O 1
ATOM 3799 N N . ILE B 1 116 ? 15.906 -20.406 -7.078 1 95.62 116 ILE B N 1
ATOM 3800 C CA . ILE B 1 116 ? 15.961 -20.953 -8.43 1 95.62 116 ILE B CA 1
ATOM 3801 C C . ILE B 1 116 ? 15.344 -19.969 -9.414 1 95.62 116 ILE B C 1
ATOM 3803 O O . ILE B 1 116 ? 15.109 -20.297 -10.578 1 95.62 116 ILE B O 1
ATOM 3807 N N . ARG B 1 117 ? 15.078 -18.766 -8.992 1 93.12 117 ARG B N 1
ATOM 3808 C CA . ARG B 1 117 ? 14.266 -17.828 -9.758 1 93.12 117 ARG B CA 1
ATOM 3809 C C . ARG B 1 117 ? 14.945 -17.453 -11.062 1 93.12 117 ARG B C 1
ATOM 3811 O O . ARG B 1 117 ? 14.312 -17.438 -12.125 1 93.12 117 ARG B O 1
ATOM 3818 N N . VAL B 1 118 ? 16.234 -17.172 -11.078 1 92.94 118 VAL B N 1
ATOM 3819 C CA . VAL B 1 118 ? 16.969 -16.656 -12.234 1 92.94 118 VAL B CA 1
ATOM 3820 C C . VAL B 1 118 ? 16.938 -17.688 -13.367 1 92.94 118 VAL B C 1
ATOM 3822 O O . VAL B 1 118 ? 16.547 -17.359 -14.492 1 92.94 118 VAL B O 1
ATOM 3825 N N . THR B 1 119 ? 17.266 -18.922 -13.117 1 96.44 119 THR B N 1
ATOM 3826 C CA . THR B 1 119 ? 17.281 -19.938 -14.156 1 96.44 119 THR B CA 1
ATOM 3827 C C . THR B 1 119 ? 15.867 -20.359 -14.531 1 96.44 119 THR B C 1
ATOM 3829 O O . THR B 1 119 ? 15.594 -20.656 -15.695 1 96.44 119 THR B O 1
ATOM 3832 N N . GLN B 1 120 ? 14.992 -20.344 -13.547 1 96.25 120 GLN B N 1
ATOM 3833 C CA . GLN B 1 120 ? 13.602 -20.719 -13.805 1 96.25 120 GLN B CA 1
ATOM 3834 C C . GLN B 1 120 ? 12.977 -19.812 -14.852 1 96.25 120 GLN B C 1
ATOM 3836 O O . GLN B 1 120 ? 12.273 -20.281 -15.758 1 96.25 120 GLN B O 1
ATOM 3841 N N . GLY B 1 121 ? 13.297 -18.531 -14.75 1 93.31 121 GLY B N 1
ATOM 3842 C CA . GLY B 1 121 ? 12.773 -17.578 -15.703 1 93.31 121 GLY B CA 1
ATOM 3843 C C . GLY B 1 121 ? 13.336 -17.75 -17.109 1 93.31 121 GLY B C 1
ATOM 3844 O O . GLY B 1 121 ? 12.75 -17.281 -18.078 1 93.31 121 GLY B O 1
ATOM 3845 N N . GLN B 1 122 ? 14.406 -18.469 -17.172 1 96.06 122 GLN B N 1
ATOM 3846 C CA . GLN B 1 122 ? 15.055 -18.719 -18.469 1 96.06 122 GLN B CA 1
ATOM 3847 C C . GLN B 1 122 ? 14.648 -20.078 -19.016 1 96.06 122 GLN B C 1
ATOM 3849 O O . GLN B 1 122 ? 15.18 -20.516 -20.047 1 96.06 122 GLN B O 1
ATOM 3854 N N . GLY B 1 123 ? 13.711 -20.75 -18.328 1 97.62 123 GLY B N 1
ATOM 3855 C CA . GLY B 1 123 ? 13.281 -22.078 -18.734 1 97.62 123 GLY B CA 1
ATOM 3856 C C . GLY B 1 123 ? 14.312 -23.156 -18.484 1 97.62 123 GLY B C 1
ATOM 3857 O O . GLY B 1 123 ? 14.359 -24.156 -19.203 1 97.62 123 GLY B O 1
ATOM 3858 N N . LEU B 1 124 ? 15.172 -22.891 -17.516 1 98.38 124 LEU B N 1
ATOM 3859 C CA . LEU B 1 124 ? 16.281 -23.797 -17.266 1 98.38 124 LEU B CA 1
ATOM 3860 C C . LEU B 1 124 ? 16.25 -24.312 -15.828 1 98.38 124 LEU B C 1
ATOM 3862 O O . LEU B 1 124 ? 15.664 -23.656 -14.953 1 98.38 124 LEU B O 1
ATOM 3866 N N . MET B 1 125 ? 16.859 -25.484 -15.609 1 98.25 125 MET B N 1
ATOM 3867 C CA . MET B 1 125 ? 17.141 -25.969 -14.258 1 98.25 125 MET B CA 1
ATOM 3868 C C . MET B 1 125 ? 18.266 -25.172 -13.625 1 98.25 125 MET B C 1
ATOM 3870 O O . MET B 1 125 ? 18.984 -24.438 -14.312 1 98.25 125 MET B O 1
ATOM 3874 N N . PRO B 1 126 ? 18.453 -25.312 -12.344 1 96.5 126 PRO B N 1
ATOM 3875 C CA . PRO B 1 126 ? 19.484 -24.531 -11.672 1 96.5 126 PRO B CA 1
ATOM 3876 C C . PRO B 1 126 ? 20.875 -24.719 -12.273 1 96.5 126 PRO B C 1
ATOM 3878 O O . PRO B 1 126 ? 21.719 -23.828 -12.211 1 96.5 126 PRO B O 1
ATOM 3881 N N . ASP B 1 127 ? 21.156 -25.844 -12.914 1 97.25 127 ASP B N 1
ATOM 3882 C CA . ASP B 1 127 ? 22.453 -26.109 -13.523 1 97.25 127 ASP B CA 1
ATOM 3883 C C . ASP B 1 127 ? 22.516 -25.547 -14.945 1 97.25 127 ASP B C 1
ATOM 3885 O O . ASP B 1 127 ? 23.438 -25.875 -15.703 1 97.25 127 ASP B O 1
ATOM 3889 N N . LYS B 1 128 ? 21.5 -24.828 -15.367 1 97.81 128 LYS B N 1
ATOM 3890 C CA . LYS B 1 128 ? 21.422 -24.078 -16.625 1 97.81 128 LYS B CA 1
ATOM 3891 C C . LYS B 1 128 ? 21.234 -25.016 -17.812 1 97.81 128 LYS B C 1
ATOM 3893 O O . LYS B 1 128 ? 21.656 -24.703 -18.922 1 97.81 128 LYS B O 1
ATOM 3898 N N . THR B 1 129 ? 20.719 -26.172 -17.562 1 97.94 129 THR B N 1
ATOM 3899 C CA . THR B 1 129 ? 20.344 -27.109 -18.609 1 97.94 129 THR B CA 1
ATOM 3900 C C . THR B 1 129 ? 18.859 -27.469 -18.516 1 97.94 129 THR B C 1
ATOM 3902 O O . THR B 1 129 ? 18.156 -26.984 -17.609 1 97.94 129 THR B O 1
ATOM 3905 N N . THR B 1 130 ? 18.359 -28.203 -19.469 1 98.44 130 THR B N 1
ATOM 3906 C CA . THR B 1 130 ? 17 -28.719 -19.469 1 98.44 130 THR B CA 1
ATOM 3907 C C . THR B 1 130 ? 16.984 -30.219 -19.219 1 98.44 130 THR B C 1
ATOM 3909 O O . THR B 1 130 ? 18.031 -30.875 -19.25 1 98.44 130 THR B O 1
ATOM 3912 N N . ARG B 1 131 ? 15.875 -30.719 -18.906 1 98.75 131 ARG B N 1
ATOM 3913 C CA . ARG B 1 131 ? 15.703 -32.156 -18.703 1 98.75 131 ARG B CA 1
ATOM 3914 C C . ARG B 1 131 ? 14.82 -32.75 -19.781 1 98.75 131 ARG B C 1
ATOM 3916 O O . ARG B 1 131 ? 14.523 -33.969 -19.75 1 98.75 131 ARG B O 1
ATOM 3923 N N . PHE B 1 132 ? 14.359 -31.922 -20.719 1 98.81 132 PHE B N 1
ATOM 3924 C CA . PHE B 1 132 ? 13.523 -32.375 -21.828 1 98.81 132 PHE B CA 1
ATOM 3925 C C . PHE B 1 132 ? 14.266 -32.25 -23.156 1 98.81 132 PHE B C 1
ATOM 3927 O O . PHE B 1 132 ? 14.984 -31.297 -23.375 1 98.81 132 PHE B O 1
ATOM 3934 N N . SER B 1 133 ? 14.07 -33.219 -24 1 98.5 133 SER B N 1
ATOM 3935 C CA . SER B 1 133 ? 14.617 -33.156 -25.344 1 98.5 133 SER B CA 1
ATOM 3936 C C . SER B 1 133 ? 13.82 -34 -26.312 1 98.5 133 SER B C 1
ATOM 3938 O O . SER B 1 133 ? 13.062 -34.906 -25.891 1 98.5 133 SER B O 1
ATOM 3940 N N . GLN B 1 134 ? 13.906 -33.719 -27.5 1 98.19 134 GLN B N 1
ATOM 3941 C CA . GLN B 1 134 ? 13.414 -34.562 -28.594 1 98.19 134 GLN B CA 1
ATOM 3942 C C . GLN B 1 134 ? 14.422 -34.594 -29.75 1 98.19 134 GLN B C 1
ATOM 3944 O O . GLN B 1 134 ? 14.789 -33.531 -30.281 1 98.19 134 GLN B O 1
ATOM 3949 N N . HIS B 1 135 ? 14.859 -35.781 -30.156 1 96.06 135 HIS B N 1
ATOM 3950 C CA . HIS B 1 135 ? 15.828 -36 -31.234 1 96.06 135 HIS B CA 1
ATOM 3951 C C . HIS B 1 135 ? 17.078 -35.156 -31.016 1 96.06 135 HIS B C 1
ATOM 3953 O O . HIS B 1 135 ? 17.562 -34.5 -31.953 1 96.06 135 HIS B O 1
ATOM 3959 N N . GLY B 1 136 ? 17.453 -34.969 -29.797 1 94.81 136 GLY B N 1
ATOM 3960 C CA . GLY B 1 136 ? 18.688 -34.281 -29.484 1 94.81 136 GLY B CA 1
ATOM 3961 C C . GLY B 1 136 ? 18.484 -32.781 -29.266 1 94.81 136 GLY B C 1
ATOM 3962 O O . GLY B 1 136 ? 19.406 -32.094 -28.812 1 94.81 136 GLY B O 1
ATOM 3963 N N . ASN B 1 137 ? 17.344 -32.344 -29.578 1 97.12 137 ASN B N 1
ATOM 3964 C CA . ASN B 1 137 ? 17.062 -30.922 -29.391 1 97.12 137 ASN B CA 1
ATOM 3965 C C . ASN B 1 137 ? 16.422 -30.656 -28.031 1 97.12 137 ASN B C 1
ATOM 3967 O O . ASN B 1 137 ? 15.477 -31.344 -27.641 1 97.12 137 ASN B O 1
ATOM 3971 N N . ALA B 1 138 ? 16.906 -29.656 -27.391 1 98.12 138 ALA B N 1
ATOM 3972 C CA . ALA B 1 138 ? 16.453 -29.312 -26.047 1 98.12 138 ALA B CA 1
ATOM 3973 C C . ALA B 1 138 ? 15.047 -28.719 -26.078 1 98.12 138 ALA B C 1
ATOM 3975 O O . ALA B 1 138 ? 14.719 -27.953 -26.984 1 98.12 138 ALA B O 1
ATOM 3976 N N . ILE B 1 139 ? 14.242 -29.031 -25.141 1 98.75 139 ILE B N 1
ATOM 3977 C CA . ILE B 1 139 ? 12.945 -28.422 -24.859 1 98.75 139 ILE B CA 1
ATOM 3978 C C . ILE B 1 139 ? 12.984 -27.766 -23.484 1 98.75 139 ILE B C 1
ATOM 3980 O O . ILE B 1 139 ? 13.43 -28.375 -22.5 1 98.75 139 ILE B O 1
ATOM 3984 N N . TYR B 1 140 ? 12.547 -26.547 -23.359 1 98.75 140 TYR B N 1
ATOM 3985 C CA . TYR B 1 140 ? 12.711 -25.734 -22.156 1 98.75 140 TYR B CA 1
ATOM 3986 C C . TYR B 1 140 ? 11.609 -26.047 -21.141 1 98.75 140 TYR B C 1
ATOM 3988 O O . TYR B 1 140 ? 10.555 -26.562 -21.5 1 98.75 140 TYR B O 1
ATOM 3996 N N . HIS B 1 141 ? 11.961 -25.781 -19.875 1 98.5 141 HIS B N 1
ATOM 3997 C CA . HIS B 1 141 ? 11 -25.875 -18.797 1 98.5 141 HIS B CA 1
ATOM 3998 C C . HIS B 1 141 ? 10.094 -24.656 -18.734 1 98.5 141 HIS B C 1
ATOM 4000 O O . HIS B 1 141 ? 10.5 -23.562 -19.156 1 98.5 141 HIS B O 1
ATOM 4006 N N . PHE B 1 142 ? 8.922 -24.844 -18.25 1 97.75 142 PHE B N 1
ATOM 4007 C CA . PHE B 1 142 ? 7.996 -23.734 -18 1 97.75 142 PHE B CA 1
ATOM 4008 C C . PHE B 1 142 ? 7.699 -23.594 -16.516 1 97.75 142 PHE B C 1
ATOM 4010 O O . PHE B 1 142 ? 7.191 -24.531 -15.883 1 97.75 142 PHE B O 1
ATOM 4017 N N . MET B 1 143 ? 8.062 -22.438 -15.922 1 96.56 143 MET B N 1
ATOM 4018 C CA . MET B 1 143 ? 7.828 -22.062 -14.531 1 96.56 143 MET B CA 1
ATOM 4019 C C . MET B 1 143 ? 8.383 -23.109 -13.586 1 96.56 143 MET B C 1
ATOM 4021 O O . MET B 1 143 ? 7.867 -23.297 -12.484 1 96.56 143 MET B O 1
ATOM 4025 N N . GLY B 1 144 ? 9.305 -23.922 -14.117 1 97.06 144 GLY B N 1
ATOM 4026 C CA . GLY B 1 144 ? 9.961 -24.922 -13.297 1 97.06 144 GLY B CA 1
ATOM 4027 C C . GLY B 1 144 ? 9.078 -26.141 -13.031 1 97.06 144 GLY B C 1
ATOM 4028 O O . GLY B 1 144 ? 9.43 -26.984 -12.203 1 97.06 144 GLY B O 1
ATOM 4029 N N . CYS B 1 145 ? 7.961 -26.281 -13.688 1 98.31 145 CYS B N 1
ATOM 4030 C CA . CYS B 1 145 ? 7.012 -27.375 -13.445 1 98.31 145 CYS B CA 1
ATOM 4031 C C . CYS B 1 145 ? 6.82 -28.219 -14.695 1 98.31 145 CYS B C 1
ATOM 4033 O O . CYS B 1 145 ? 7.242 -29.375 -14.742 1 98.31 145 CYS B O 1
ATOM 4035 N N . SER B 1 146 ? 6.32 -27.688 -15.727 1 98.69 146 SER B N 1
ATOM 4036 C CA . SER B 1 146 ? 6.129 -28.375 -17 1 98.69 146 SER B CA 1
ATOM 4037 C C . SER B 1 146 ? 5.285 -29.641 -16.844 1 98.69 146 SER B C 1
ATOM 4039 O O . SER B 1 146 ? 5.719 -30.734 -17.188 1 98.69 146 SER B O 1
ATOM 4041 N N . THR B 1 147 ? 4.027 -29.406 -16.5 1 98.81 147 THR B N 1
ATOM 4042 C CA . THR B 1 147 ? 3.207 -30.547 -16.078 1 98.81 147 THR B CA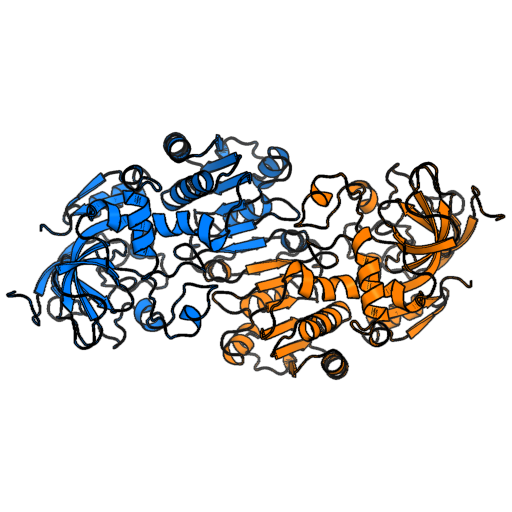 1
ATOM 4043 C C . THR B 1 147 ? 2.406 -31.094 -17.25 1 98.81 147 THR B C 1
ATOM 4045 O O . THR B 1 147 ? 1.674 -32.094 -17.094 1 98.81 147 THR B O 1
ATOM 4048 N N . PHE B 1 148 ? 2.529 -30.5 -18.469 1 98.81 148 PHE B N 1
ATOM 4049 C CA . PHE B 1 148 ? 1.886 -31.078 -19.641 1 98.81 148 PHE B CA 1
ATOM 4050 C C . PHE B 1 148 ? 2.76 -32.156 -20.25 1 98.81 148 PHE B C 1
ATOM 4052 O O . PHE B 1 148 ? 2.926 -32.219 -21.469 1 98.81 148 PHE B O 1
ATOM 4059 N N . SER B 1 149 ? 3.385 -32.906 -19.438 1 98.75 149 SER B N 1
ATOM 4060 C CA . SER B 1 149 ? 4.23 -34.062 -19.766 1 98.75 149 SER B CA 1
ATOM 4061 C C . SER B 1 149 ? 4.008 -35.219 -18.797 1 98.75 149 SER B C 1
ATOM 4063 O O . SER B 1 149 ? 3.816 -35 -17.594 1 98.75 149 SER B O 1
ATOM 4065 N N . GLU B 1 150 ? 4.039 -36.438 -19.281 1 98.62 150 GLU B N 1
ATOM 4066 C CA . GLU B 1 150 ? 3.799 -37.594 -18.422 1 98.62 150 GLU B CA 1
ATOM 4067 C C . GLU B 1 150 ? 4.844 -37.688 -17.312 1 98.62 150 GLU B C 1
ATOM 4069 O O . GLU B 1 150 ? 4.555 -38.188 -16.219 1 98.62 150 GLU B O 1
ATOM 4074 N N . TYR B 1 151 ? 6.039 -37.25 -17.625 1 98.25 151 TYR B N 1
ATOM 4075 C CA . TYR B 1 151 ? 7.086 -37.125 -16.625 1 98.25 151 TYR B CA 1
ATOM 4076 C C . TYR B 1 151 ? 7.703 -35.719 -16.656 1 98.25 151 TYR B C 1
ATOM 4078 O O . TYR B 1 151 ? 7.883 -35.156 -17.734 1 98.25 151 TYR B O 1
ATOM 4086 N N . THR B 1 152 ? 8.047 -35.219 -15.547 1 98.62 152 THR B N 1
ATOM 4087 C CA . THR B 1 152 ? 8.766 -33.969 -15.445 1 98.62 152 THR B CA 1
ATOM 4088 C C . THR B 1 152 ? 9.875 -34.062 -14.398 1 98.62 152 THR B C 1
ATOM 4090 O O . THR B 1 152 ? 9.93 -35.031 -13.633 1 98.62 152 THR B O 1
ATOM 4093 N N . VAL B 1 153 ? 10.797 -33.156 -14.484 1 98.75 153 VAL B N 1
ATOM 4094 C CA . VAL B 1 153 ? 11.852 -33.031 -13.484 1 98.75 153 VAL B CA 1
ATOM 4095 C C . VAL B 1 153 ? 11.82 -31.625 -12.883 1 98.75 153 VAL B C 1
ATOM 4097 O O . VAL B 1 153 ? 11.797 -30.625 -13.609 1 98.75 153 VAL B O 1
ATOM 4100 N N . VAL B 1 154 ? 11.766 -31.547 -11.562 1 98.62 154 VAL B N 1
ATOM 4101 C CA . VAL B 1 154 ? 11.703 -30.266 -10.867 1 98.62 154 VAL B CA 1
ATOM 4102 C C . VAL B 1 154 ? 12.805 -30.188 -9.812 1 98.62 154 VAL B C 1
ATOM 4104 O O . VAL B 1 154 ? 13.414 -31.203 -9.477 1 98.62 154 VAL B O 1
ATOM 4107 N N . SER B 1 155 ? 13.055 -28.984 -9.344 1 98.38 155 SER B N 1
ATOM 4108 C CA . SER B 1 155 ? 13.969 -28.797 -8.227 1 98.38 155 SER B CA 1
ATOM 4109 C C . SER B 1 155 ? 13.375 -29.328 -6.926 1 98.38 155 SER B C 1
ATOM 4111 O O . SER B 1 155 ? 12.164 -29.25 -6.711 1 98.38 155 SER B O 1
ATOM 4113 N N . GLN B 1 156 ? 14.227 -29.797 -6.023 1 97.94 156 GLN B N 1
ATOM 4114 C CA . GLN 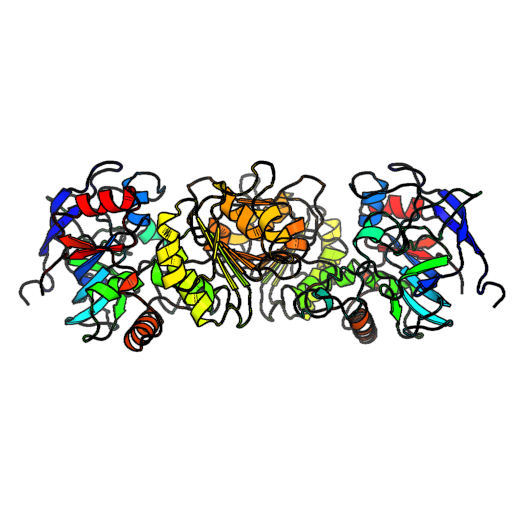B 1 156 ? 13.75 -30.266 -4.723 1 97.94 156 GLN B CA 1
ATOM 4115 C C . GLN B 1 156 ? 13.039 -29.141 -3.965 1 97.94 156 GLN B C 1
ATOM 4117 O O . GLN B 1 156 ? 12.227 -29.406 -3.078 1 97.94 156 GLN B O 1
ATOM 4122 N N . TYR B 1 157 ? 13.312 -27.875 -4.285 1 97.88 157 TYR B N 1
ATOM 4123 C CA . TYR B 1 157 ? 12.75 -26.719 -3.596 1 97.88 157 TYR B CA 1
ATOM 4124 C C . TYR B 1 157 ? 11.352 -26.406 -4.121 1 97.88 157 TYR B C 1
ATOM 4126 O O . TYR B 1 157 ? 10.68 -25.5 -3.602 1 97.88 157 TYR B O 1
ATOM 4134 N N . SER B 1 158 ? 10.867 -27.125 -5.105 1 97.69 158 SER B N 1
ATOM 4135 C CA . SER B 1 158 ? 9.633 -26.812 -5.82 1 97.69 158 SER B CA 1
ATOM 4136 C C . SER B 1 158 ? 8.648 -27.969 -5.773 1 97.69 158 SER B C 1
ATOM 4138 O O . SER B 1 158 ? 7.918 -28.203 -6.738 1 97.69 158 SER B O 1
ATOM 4140 N N . VAL B 1 159 ? 8.688 -28.703 -4.723 1 98.12 159 VAL B N 1
ATOM 4141 C CA . VAL B 1 159 ? 7.812 -29.859 -4.633 1 98.12 159 VAL B CA 1
ATOM 4142 C C . VAL B 1 159 ? 7.211 -29.953 -3.23 1 98.12 159 VAL B C 1
ATOM 4144 O O . VAL B 1 159 ? 7.93 -29.859 -2.232 1 98.12 159 VAL B O 1
ATOM 4147 N N . ALA B 1 160 ? 5.938 -30.078 -3.158 1 97.94 160 ALA B N 1
ATOM 4148 C CA . ALA B 1 160 ? 5.25 -30.266 -1.886 1 97.94 160 ALA B CA 1
ATOM 4149 C C . ALA B 1 160 ? 4.691 -31.688 -1.775 1 97.94 160 ALA B C 1
ATOM 4151 O O . ALA B 1 160 ? 3.945 -32.125 -2.65 1 97.94 160 ALA B O 1
ATOM 4152 N N . LYS B 1 161 ? 5.066 -32.344 -0.73 1 98.38 161 LYS B N 1
ATOM 4153 C CA . LYS B 1 161 ? 4.484 -33.656 -0.444 1 98.38 161 LYS B CA 1
ATOM 4154 C C . LYS B 1 161 ? 3.061 -33.531 0.085 1 98.38 161 LYS B C 1
ATOM 4156 O O . LYS B 1 161 ? 2.777 -32.656 0.909 1 98.38 161 LYS B O 1
ATOM 4161 N N . VAL B 1 162 ? 2.133 -34.375 -0.42 1 98.25 162 VAL B N 1
ATOM 4162 C CA . VAL B 1 162 ? 0.739 -34.312 0.01 1 98.25 162 VAL B CA 1
ATOM 4163 C C . VAL B 1 162 ? 0.281 -35.719 0.416 1 98.25 162 VAL B C 1
ATOM 4165 O O . VAL B 1 162 ? 0.935 -36.719 0.089 1 98.25 162 VAL B O 1
ATOM 4168 N N . PRO B 1 163 ? -0.797 -35.844 1.158 1 97 163 PRO B N 1
ATOM 4169 C CA . PRO B 1 163 ? -1.283 -37.156 1.585 1 97 163 PRO B CA 1
ATOM 4170 C C . PRO B 1 163 ? -1.689 -38.062 0.411 1 97 163 PRO B C 1
ATOM 4172 O O . PRO B 1 163 ? -2.33 -37.594 -0.532 1 97 163 PRO B O 1
ATOM 4175 N N . SER B 1 164 ? -1.367 -39.281 0.515 1 95.19 164 SER B N 1
ATOM 4176 C CA . SER B 1 164 ? -1.589 -40.25 -0.574 1 95.19 164 SER B CA 1
ATOM 4177 C C . SER B 1 164 ? -3.074 -40.531 -0.762 1 95.19 164 SER B C 1
ATOM 4179 O O . SER B 1 164 ? -3.49 -41 -1.821 1 95.19 164 SER B O 1
ATOM 4181 N N . ASN B 1 165 ? -3.83 -40.25 0.224 1 94.94 165 ASN B N 1
ATOM 4182 C CA . ASN B 1 165 ? -5.254 -40.562 0.141 1 94.94 165 ASN B CA 1
ATOM 4183 C C . ASN B 1 165 ? -6.047 -39.406 -0.464 1 94.94 165 ASN B C 1
ATOM 4185 O O . ASN B 1 165 ? -7.258 -39.5 -0.666 1 94.94 165 ASN B O 1
ATOM 4189 N N . ALA B 1 166 ? -5.43 -38.281 -0.717 1 95.25 166 ALA B N 1
ATOM 4190 C CA . ALA B 1 166 ? -6.113 -37.125 -1.294 1 95.25 166 ALA B CA 1
ATOM 4191 C C . ALA B 1 166 ? -6.188 -37.25 -2.814 1 95.25 166 ALA B C 1
ATOM 4193 O O . ALA B 1 166 ? -5.25 -37.719 -3.455 1 95.25 166 ALA B O 1
ATOM 4194 N N . PRO B 1 167 ? -7.344 -36.844 -3.371 1 97.44 167 PRO B N 1
ATOM 4195 C CA . PRO B 1 167 ? -7.523 -36.969 -4.82 1 97.44 167 PRO B CA 1
ATOM 4196 C C . PRO B 1 167 ? -6.645 -36.031 -5.617 1 97.44 167 PRO B C 1
ATOM 4198 O O . PRO B 1 167 ? -6.891 -34.812 -5.625 1 97.44 167 PRO B O 1
ATOM 4201 N N . LEU B 1 168 ? -5.766 -36.531 -6.379 1 97.62 168 LEU B N 1
ATOM 4202 C CA . LEU B 1 168 ? -4.754 -35.75 -7.07 1 97.62 168 LEU B CA 1
ATOM 4203 C C . LEU B 1 168 ? -5.379 -34.906 -8.18 1 97.62 168 LEU B C 1
ATOM 4205 O O . LEU B 1 168 ? -4.848 -33.875 -8.547 1 97.62 168 LEU B O 1
ATOM 4209 N N . ASP B 1 169 ? -6.527 -35.375 -8.758 1 97.19 169 ASP B N 1
ATOM 4210 C CA . ASP B 1 169 ? -7.184 -34.625 -9.828 1 97.19 169 ASP B CA 1
ATOM 4211 C C . ASP B 1 169 ? -7.762 -33.312 -9.297 1 97.19 169 ASP B C 1
ATOM 4213 O O . ASP B 1 169 ? -8.031 -32.375 -10.07 1 97.19 169 ASP B O 1
ATOM 4217 N N . LYS B 1 170 ? -7.969 -33.219 -7.98 1 97.62 170 LYS B N 1
ATOM 4218 C CA . LYS B 1 170 ? -8.398 -31.984 -7.34 1 97.62 170 LYS B CA 1
ATOM 4219 C C . LYS B 1 170 ? -7.199 -31.188 -6.836 1 97.62 170 LYS B C 1
ATOM 4221 O O . LYS B 1 170 ? -7.148 -29.969 -7.008 1 97.62 170 LYS B O 1
ATOM 4226 N N . LEU B 1 171 ? -6.223 -31.891 -6.348 1 97.88 171 LEU B N 1
ATOM 4227 C CA . LEU B 1 171 ? -5.109 -31.25 -5.656 1 97.88 171 LEU B CA 1
ATOM 4228 C C . LEU B 1 171 ? -4.25 -30.453 -6.633 1 97.88 171 LEU B C 1
ATOM 4230 O O . LEU B 1 171 ? -3.535 -29.531 -6.23 1 97.88 171 LEU B O 1
ATOM 4234 N N . CYS B 1 172 ? -4.273 -30.828 -7.902 1 97.25 172 CYS B N 1
ATOM 4235 C CA . CYS B 1 172 ? -3.455 -30.125 -8.883 1 97.25 172 CYS B CA 1
ATOM 4236 C C . CYS B 1 172 ? -3.855 -28.656 -8.969 1 97.25 172 CYS B C 1
ATOM 4238 O O . CYS B 1 172 ? -3.061 -27.812 -9.398 1 97.25 172 CYS B O 1
ATOM 4240 N N . LEU B 1 173 ? -5.094 -28.312 -8.461 1 97.44 173 LEU B N 1
ATOM 4241 C CA . LEU B 1 173 ? -5.59 -26.938 -8.492 1 97.44 173 LEU B CA 1
ATOM 4242 C C . LEU B 1 173 ? -4.887 -26.078 -7.445 1 97.44 173 LEU B C 1
ATOM 4244 O O . LEU B 1 173 ? -4.98 -24.859 -7.477 1 97.44 173 LEU B O 1
ATOM 4248 N N . LEU B 1 174 ? -4.203 -26.672 -6.504 1 97.06 174 LEU B N 1
ATOM 4249 C CA . LEU B 1 174 ? -3.572 -25.938 -5.406 1 97.06 174 LEU B CA 1
ATOM 4250 C C . LEU B 1 174 ? -2.203 -25.422 -5.82 1 97.06 174 LEU B C 1
ATOM 4252 O O . LEU B 1 174 ? -1.557 -24.688 -5.059 1 97.06 174 LEU B O 1
ATOM 4256 N N . GLY B 1 175 ? -1.811 -25.703 -7.035 1 95.38 175 GLY B N 1
ATOM 4257 C CA . GLY B 1 175 ? -0.501 -25.297 -7.512 1 95.38 175 GLY B CA 1
ATOM 4258 C C . GLY B 1 175 ? -0.452 -23.828 -7.922 1 95.38 175 GLY B C 1
ATOM 4259 O O . GLY B 1 175 ? 0.626 -23.297 -8.172 1 95.38 175 GLY B O 1
ATOM 4260 N N . CYS B 1 176 ? -1.62 -23.188 -8.016 1 93.94 176 CYS B N 1
ATOM 4261 C CA . CYS B 1 176 ? -1.566 -21.781 -8.406 1 93.94 176 CYS B CA 1
ATOM 4262 C C . CYS B 1 176 ? -2.871 -21.062 -8.062 1 93.94 176 CYS B C 1
ATOM 4264 O O . CYS B 1 176 ? -3.018 -20.516 -6.965 1 93.94 176 CYS B O 1
ATOM 4266 N N . GLY B 1 177 ? -3.941 -21.188 -8.898 1 91.75 177 GLY B N 1
ATOM 4267 C CA . GLY B 1 177 ? -5.125 -20.344 -8.93 1 91.75 177 GLY B CA 1
ATOM 4268 C C . GLY B 1 177 ? -5.828 -20.266 -7.586 1 91.75 177 GLY B C 1
ATOM 4269 O O . GLY B 1 177 ? -5.973 -19.172 -7.023 1 91.75 177 GLY B O 1
ATOM 4270 N N . VAL B 1 178 ? -6.23 -21.406 -7.09 1 96 178 VAL B N 1
ATOM 4271 C CA . VAL B 1 178 ? -7.016 -21.438 -5.859 1 96 178 VAL B CA 1
ATOM 4272 C C . VAL B 1 178 ? -6.172 -20.938 -4.691 1 96 178 VAL B C 1
ATOM 4274 O O . VAL B 1 178 ? -6.621 -20.109 -3.91 1 96 178 VAL B O 1
ATOM 4277 N N . SER B 1 179 ? -4.906 -21.406 -4.637 1 96.19 179 SER B N 1
ATOM 4278 C CA . SER B 1 179 ? -4.016 -20.984 -3.564 1 96.19 179 SER B CA 1
ATOM 4279 C C . SER B 1 179 ? -3.74 -19.484 -3.637 1 96.19 179 SER B C 1
ATOM 4281 O O . SER B 1 179 ? -3.66 -18.812 -2.607 1 96.19 179 SER B O 1
ATOM 4283 N N . THR B 1 180 ? -3.623 -18.984 -4.84 1 96.06 180 THR B N 1
ATOM 4284 C CA . THR B 1 180 ? -3.344 -17.562 -5.055 1 96.06 180 THR B CA 1
ATOM 4285 C C . THR B 1 180 ? -4.496 -16.703 -4.547 1 96.06 180 THR B C 1
ATOM 4287 O O . THR B 1 180 ? -4.289 -15.797 -3.738 1 96.06 180 THR B O 1
ATOM 4290 N N . GLY B 1 181 ? -5.719 -17 -4.988 1 97.44 181 GLY B N 1
ATOM 4291 C CA . GLY B 1 181 ? -6.879 -16.219 -4.594 1 97.44 181 GLY B CA 1
ATOM 4292 C C . GLY B 1 181 ? -7.203 -16.328 -3.119 1 97.44 181 GLY B C 1
ATOM 4293 O O . GLY B 1 181 ? -7.387 -15.328 -2.436 1 97.44 181 GLY B O 1
ATOM 4294 N N . TYR B 1 182 ? -7.273 -17.594 -2.627 1 97.88 182 TYR B N 1
ATOM 4295 C CA . TYR B 1 182 ? -7.586 -17.844 -1.226 1 97.88 182 TYR B CA 1
ATOM 4296 C C . TYR B 1 182 ? -6.543 -17.219 -0.31 1 97.88 182 TYR B C 1
ATOM 4298 O O . TYR B 1 182 ? -6.891 -16.547 0.666 1 97.88 182 TYR B O 1
ATOM 4306 N N . GLY B 1 183 ? -5.309 -17.406 -0.669 1 96.44 183 GLY B N 1
ATOM 4307 C CA . GLY B 1 183 ? -4.211 -16.891 0.141 1 96.44 183 GLY B CA 1
ATOM 4308 C C . GLY B 1 183 ? -4.148 -15.383 0.18 1 96.44 183 GLY B C 1
ATOM 4309 O O . GLY B 1 183 ? -3.777 -14.797 1.199 1 96.44 183 GLY B O 1
ATOM 4310 N N . ALA B 1 184 ? -4.492 -14.703 -0.917 1 97.62 184 ALA B N 1
ATOM 4311 C CA . ALA B 1 184 ? -4.508 -13.242 -0.937 1 97.62 184 ALA B CA 1
ATOM 4312 C C . ALA B 1 184 ? -5.402 -12.688 0.168 1 97.62 184 ALA B C 1
ATOM 4314 O O . ALA B 1 184 ? -5.086 -11.664 0.774 1 97.62 184 ALA B O 1
ATOM 4315 N N . VAL B 1 185 ? -6.496 -13.398 0.45 1 98.06 185 VAL B N 1
ATOM 4316 C CA . VAL B 1 185 ? -7.465 -12.961 1.448 1 98.06 185 VAL B CA 1
ATOM 4317 C C . VAL B 1 185 ? -6.93 -13.25 2.85 1 98.06 185 VAL B C 1
ATOM 4319 O O . VAL B 1 185 ? -6.852 -12.344 3.686 1 98.06 185 VAL B O 1
ATOM 4322 N N . VAL B 1 186 ? -6.457 -14.469 3.049 1 96 186 VAL B N 1
ATOM 4323 C CA . VAL B 1 186 ? -6.242 -14.914 4.422 1 96 186 VAL B CA 1
ATOM 4324 C C . VAL B 1 186 ? -4.812 -14.594 4.852 1 96 186 VAL B C 1
ATOM 4326 O O . VAL B 1 186 ? -4.551 -14.352 6.031 1 96 186 VAL B O 1
ATOM 4329 N N . ASN B 1 187 ? -3.879 -14.57 3.863 1 94.69 187 ASN B N 1
ATOM 4330 C CA . ASN B 1 187 ? -2.473 -14.43 4.227 1 94.69 187 ASN B CA 1
ATOM 4331 C C . ASN B 1 187 ? -1.948 -13.031 3.916 1 94.69 187 ASN B C 1
ATOM 4333 O O . ASN B 1 187 ? -1.22 -12.445 4.715 1 94.69 187 ASN B O 1
ATOM 4337 N N . ASN B 1 188 ? -2.268 -12.492 2.787 1 95.06 188 ASN B N 1
ATOM 4338 C CA . ASN B 1 188 ? -1.723 -11.203 2.371 1 95.06 188 ASN B CA 1
ATOM 4339 C C . ASN B 1 188 ? -2.482 -10.039 3.008 1 95.06 188 ASN B C 1
ATOM 4341 O O . ASN B 1 188 ? -1.876 -9.148 3.6 1 95.06 188 ASN B O 1
ATOM 4345 N N . CYS B 1 189 ? -3.812 -10.062 2.816 1 97.06 189 CYS B N 1
ATOM 4346 C CA . CYS B 1 189 ? -4.625 -8.953 3.291 1 97.06 189 CYS B CA 1
ATOM 4347 C C . CYS B 1 189 ? -5.152 -9.219 4.695 1 97.06 189 CYS B C 1
ATOM 4349 O O . CYS B 1 189 ? -5.602 -8.297 5.379 1 97.06 189 CYS B O 1
ATOM 4351 N N . LYS B 1 190 ? -5.086 -10.562 5.133 1 96.69 190 LYS B N 1
ATOM 4352 C CA . LYS B 1 190 ? -5.605 -10.922 6.445 1 96.69 190 LYS B CA 1
ATOM 4353 C C . LYS B 1 190 ? -6.977 -10.289 6.688 1 96.69 190 LYS B C 1
ATOM 4355 O O . LYS B 1 190 ? -7.188 -9.617 7.695 1 96.69 190 LYS B O 1
ATOM 4360 N N . VAL B 1 191 ? -7.883 -10.531 5.789 1 98.25 191 VAL B N 1
ATOM 4361 C CA . VAL B 1 191 ? -9.227 -9.969 5.812 1 98.25 191 VAL B CA 1
ATOM 4362 C C . VAL B 1 191 ? -9.898 -10.281 7.148 1 98.25 191 VAL B C 1
ATOM 4364 O O . VAL B 1 191 ? -9.844 -11.422 7.625 1 98.25 191 VAL B O 1
ATOM 4367 N N . GLU B 1 192 ? -10.477 -9.297 7.746 1 98.31 192 GLU B N 1
ATOM 4368 C CA . GLU B 1 192 ? -11.07 -9.422 9.078 1 98.31 192 GLU B CA 1
ATOM 4369 C C . GLU B 1 192 ? -12.555 -9.758 8.992 1 98.31 192 GLU B C 1
ATOM 4371 O O . GLU B 1 192 ? -13.234 -9.336 8.055 1 98.31 192 GLU B O 1
ATOM 4376 N N . PRO B 1 193 ? -13 -10.562 10.031 1 98.62 193 PRO B N 1
ATOM 4377 C CA . PRO B 1 193 ? -14.453 -10.773 10.078 1 98.62 193 PRO B CA 1
ATOM 4378 C C . PRO B 1 193 ? -15.242 -9.469 10.125 1 98.62 193 PRO B C 1
ATOM 4380 O O . PRO B 1 193 ? -14.805 -8.5 10.758 1 98.62 193 PRO B O 1
ATOM 4383 N N . GLY B 1 194 ? -16.375 -9.453 9.438 1 98.5 194 GLY B N 1
ATOM 4384 C CA . GLY B 1 194 ? -17.234 -8.281 9.445 1 98.5 194 GLY B CA 1
ATOM 4385 C C . GLY B 1 194 ? -16.875 -7.27 8.375 1 98.5 194 GLY B C 1
ATOM 4386 O O . GLY B 1 194 ? -17.578 -6.27 8.195 1 98.5 194 GLY B O 1
ATOM 4387 N N . SER B 1 195 ? -15.883 -7.477 7.566 1 98.44 195 SER B N 1
ATOM 4388 C CA . SER B 1 195 ? -15.422 -6.535 6.551 1 98.44 195 SER B CA 1
ATOM 4389 C C . SER B 1 195 ? -16.281 -6.602 5.297 1 98.44 195 SER B C 1
ATOM 4391 O O . SER B 1 195 ? -17.062 -7.543 5.121 1 98.44 195 SER B O 1
ATOM 4393 N N . THR B 1 196 ? -16.203 -5.59 4.496 1 98.88 196 THR B N 1
ATOM 4394 C CA . THR B 1 196 ? -16.781 -5.574 3.156 1 98.88 196 THR B CA 1
ATOM 4395 C C . THR B 1 196 ? -15.703 -5.797 2.104 1 98.88 196 THR B C 1
ATOM 4397 O O . THR B 1 196 ? -14.578 -5.293 2.236 1 98.88 196 THR B O 1
ATOM 4400 N N . VAL B 1 197 ? -16.047 -6.629 1.102 1 98.94 197 VAL B N 1
ATOM 4401 C CA . VAL B 1 197 ? -15.055 -7.039 0.11 1 98.94 197 VAL B CA 1
ATOM 4402 C C . VAL B 1 197 ? -15.633 -6.887 -1.294 1 98.94 197 VAL B C 1
ATOM 4404 O O . VAL B 1 197 ? -16.797 -7.211 -1.528 1 98.94 197 VAL B O 1
ATOM 4407 N N . ALA B 1 198 ? -14.891 -6.348 -2.207 1 99 198 ALA B N 1
ATOM 4408 C CA . ALA B 1 198 ? -15.234 -6.34 -3.625 1 99 198 ALA B CA 1
ATOM 4409 C C . ALA B 1 198 ? -14.172 -7.055 -4.453 1 99 198 ALA B C 1
ATOM 4411 O O . ALA B 1 198 ? -12.977 -6.922 -4.184 1 99 198 ALA B O 1
ATOM 4412 N N . VAL B 1 199 ? -14.578 -7.789 -5.438 1 98.94 199 VAL B N 1
ATOM 4413 C CA . VAL B 1 199 ? -13.68 -8.625 -6.23 1 98.94 199 VAL B CA 1
ATOM 4414 C C . VAL B 1 199 ? -13.906 -8.359 -7.719 1 98.94 199 VAL B C 1
ATOM 4416 O O . VAL B 1 199 ? -15.008 -8.562 -8.227 1 98.94 199 VAL B O 1
ATOM 4419 N N . TRP B 1 200 ? -12.891 -7.848 -8.375 1 98.88 200 TRP B N 1
ATOM 4420 C CA . TRP B 1 200 ? -12.914 -7.668 -9.82 1 98.88 200 TRP B CA 1
ATOM 4421 C C . TRP B 1 200 ? -12.438 -8.93 -10.539 1 98.88 200 TRP B C 1
ATOM 4423 O O . TRP B 1 200 ? -11.273 -9.32 -10.414 1 98.88 200 TRP B O 1
ATOM 4433 N N . GLY B 1 201 ? -13.219 -9.5 -11.398 1 97.88 201 GLY B N 1
ATOM 4434 C CA . GLY B 1 201 ? -12.898 -10.734 -12.086 1 97.88 201 GLY B CA 1
ATOM 4435 C C . GLY B 1 201 ? -13.391 -11.977 -11.359 1 97.88 201 GLY B C 1
ATOM 4436 O O . GLY B 1 201 ? -12.961 -12.258 -10.234 1 97.88 201 GLY B O 1
ATOM 4437 N N . LEU B 1 202 ? -14.273 -12.672 -12.07 1 97.69 202 LEU B N 1
ATOM 4438 C CA . LEU B 1 202 ? -14.906 -13.812 -11.414 1 97.69 202 LEU B CA 1
ATOM 4439 C C . LEU B 1 202 ? -14.492 -15.125 -12.078 1 97.69 202 LEU B C 1
ATOM 4441 O O . LEU B 1 202 ? -15.328 -15.992 -12.32 1 97.69 202 LEU B O 1
ATOM 4445 N N . GLY B 1 203 ? -13.211 -15.188 -12.484 1 95.44 203 GLY B N 1
ATOM 4446 C CA . GLY B 1 203 ? -12.586 -16.453 -12.812 1 95.44 203 GLY B CA 1
ATOM 4447 C C . GLY B 1 203 ? -12.164 -17.25 -11.594 1 95.44 203 GLY B C 1
ATOM 4448 O O . GLY B 1 203 ? -12.648 -17 -10.484 1 95.44 203 GLY B O 1
ATOM 4449 N N . THR B 1 204 ? -11.266 -18.172 -11.812 1 96.31 204 THR B N 1
ATOM 4450 C CA . THR B 1 204 ? -10.859 -19.078 -10.734 1 96.31 204 THR B CA 1
ATOM 4451 C C . THR B 1 204 ? -10.258 -18.281 -9.57 1 96.31 204 THR B C 1
ATOM 4453 O O . THR B 1 204 ? -10.633 -18.5 -8.414 1 96.31 204 THR B O 1
ATOM 4456 N N . VAL B 1 205 ? -9.352 -17.375 -9.875 1 97 205 VAL B N 1
ATOM 4457 C CA . VAL B 1 205 ? -8.688 -16.594 -8.828 1 97 205 VAL B CA 1
ATOM 4458 C C . VAL B 1 205 ? -9.719 -15.758 -8.07 1 97 205 VAL B C 1
ATOM 4460 O O . VAL B 1 205 ? -9.742 -15.742 -6.84 1 97 205 VAL B O 1
ATOM 4463 N N . GLY B 1 206 ? -10.586 -15.094 -8.789 1 98.38 206 GLY B N 1
ATOM 4464 C CA . GLY B 1 206 ? -11.625 -14.297 -8.164 1 98.38 206 GLY B CA 1
ATOM 4465 C C . GLY B 1 206 ? -12.562 -15.109 -7.293 1 98.38 206 GLY B C 1
ATOM 4466 O O . GLY B 1 206 ? -12.914 -14.688 -6.191 1 98.38 206 GLY B O 1
ATOM 4467 N N . LEU B 1 207 ? -13.008 -16.234 -7.809 1 98.62 207 LEU B N 1
ATOM 4468 C CA . LEU B 1 207 ? -13.883 -17.109 -7.035 1 98.62 207 LEU B CA 1
ATOM 4469 C C . LEU B 1 207 ? -13.18 -17.625 -5.781 1 98.62 207 LEU B C 1
ATOM 4471 O O . LEU B 1 207 ? -13.805 -17.766 -4.73 1 98.62 207 LEU B O 1
ATOM 4475 N N . ALA B 1 208 ? -11.883 -17.891 -5.922 1 98.56 208 ALA B N 1
ATOM 4476 C CA . ALA B 1 208 ? -11.109 -18.297 -4.754 1 98.56 208 ALA B CA 1
ATOM 4477 C C . ALA B 1 208 ? -11.039 -17.172 -3.721 1 98.56 208 ALA B C 1
ATOM 4479 O O . ALA B 1 208 ? -11.078 -17.438 -2.516 1 98.56 208 ALA B O 1
ATOM 4480 N N . VAL B 1 209 ? -10.93 -15.922 -4.148 1 98.81 209 VAL B N 1
ATOM 4481 C CA . VAL B 1 209 ? -10.961 -14.773 -3.258 1 98.81 209 VAL B CA 1
ATOM 4482 C C . VAL B 1 209 ? -12.312 -14.719 -2.541 1 98.81 209 VAL B C 1
ATOM 4484 O O . VAL B 1 209 ? -12.367 -14.539 -1.321 1 98.81 209 VAL B O 1
ATOM 4487 N N . ILE B 1 210 ? -13.383 -14.883 -3.324 1 98.94 210 ILE B N 1
ATOM 4488 C CA . ILE B 1 210 ? -14.719 -14.844 -2.754 1 98.94 210 ILE B CA 1
ATOM 4489 C C . ILE B 1 210 ? -14.867 -15.938 -1.699 1 98.94 210 ILE B C 1
ATOM 4491 O O . ILE B 1 210 ? -15.352 -15.688 -0.594 1 98.94 210 ILE B O 1
ATOM 4495 N N . MET B 1 211 ? -14.406 -17.141 -2.016 1 98.81 211 MET B N 1
ATOM 4496 C CA . MET B 1 211 ? -14.43 -18.234 -1.059 1 98.81 211 MET B CA 1
ATOM 4497 C C . MET B 1 211 ? -13.656 -17.875 0.203 1 98.81 211 MET B C 1
ATOM 4499 O O . MET B 1 211 ? -14.141 -18.078 1.316 1 98.81 211 MET B O 1
ATOM 4503 N N . GLY B 1 212 ? -12.453 -17.328 0.044 1 98.62 212 GLY B N 1
ATOM 4504 C CA . GLY B 1 212 ? -11.641 -16.922 1.18 1 98.62 212 GLY B CA 1
ATOM 4505 C C . GLY B 1 212 ? -12.297 -15.852 2.025 1 98.62 212 GLY B C 1
ATOM 4506 O O . GLY B 1 212 ? -12.266 -15.914 3.256 1 98.62 212 GLY B O 1
ATOM 4507 N N . ALA B 1 213 ? -12.883 -14.844 1.361 1 98.88 213 ALA B N 1
ATOM 4508 C CA . ALA B 1 213 ? -13.555 -13.758 2.072 1 98.88 213 ALA B CA 1
ATOM 4509 C C . ALA B 1 213 ? -14.727 -14.289 2.893 1 98.88 213 ALA B C 1
ATOM 4511 O O . ALA B 1 213 ? -14.953 -13.844 4.023 1 98.88 213 ALA B O 1
ATOM 4512 N N . ARG B 1 214 ? -15.477 -15.211 2.27 1 98.81 214 ARG B N 1
ATOM 4513 C CA . ARG B 1 214 ? -16.594 -15.812 2.986 1 98.81 214 ARG B CA 1
ATOM 4514 C C . ARG B 1 214 ? -16.125 -16.578 4.215 1 98.81 214 ARG B C 1
ATOM 4516 O O . ARG B 1 214 ? -16.688 -16.438 5.301 1 98.81 214 ARG B O 1
ATOM 4523 N N . ILE B 1 215 ? -15.094 -17.359 4.059 1 98.44 215 ILE B N 1
ATOM 4524 C CA . ILE B 1 215 ? -14.523 -18.141 5.148 1 98.44 215 ILE B CA 1
ATOM 4525 C C . ILE B 1 215 ? -14.008 -17.203 6.238 1 98.44 215 ILE B C 1
ATOM 4527 O O . ILE B 1 215 ? -14.125 -17.516 7.43 1 98.44 215 ILE B O 1
ATOM 4531 N N . ALA B 1 216 ? -13.469 -16.031 5.855 1 98.38 216 ALA B N 1
ATOM 4532 C CA . ALA B 1 216 ? -12.922 -15.062 6.793 1 98.38 216 ALA B CA 1
ATOM 4533 C C . ALA B 1 216 ? -14.031 -14.359 7.57 1 98.38 216 ALA B C 1
ATOM 4535 O O . ALA B 1 216 ? -13.766 -13.695 8.57 1 98.38 216 ALA B O 1
ATOM 4536 N N . GLY B 1 217 ? -15.219 -14.469 7.113 1 98.75 217 GLY B N 1
ATOM 4537 C CA . GLY B 1 217 ? -16.344 -13.906 7.848 1 98.75 217 GLY B CA 1
ATOM 4538 C C . GLY B 1 217 ? -16.719 -12.516 7.383 1 98.75 217 GLY B C 1
ATOM 4539 O O . GLY B 1 217 ? -17.234 -11.711 8.172 1 98.75 217 GLY B O 1
ATOM 4540 N N . SER B 1 218 ? -16.469 -12.195 6.121 1 98.75 218 SER B N 1
ATOM 4541 C CA . SER B 1 218 ? -16.875 -10.898 5.586 1 98.75 218 SER B CA 1
ATOM 4542 C C . SER B 1 218 ? -18.375 -10.727 5.625 1 98.75 218 SER B C 1
ATOM 4544 O O . SER B 1 218 ? -19.125 -11.664 5.34 1 98.75 218 SER B O 1
ATOM 4546 N N . ARG B 1 219 ? -18.812 -9.523 5.953 1 98.56 219 ARG B N 1
ATOM 4547 C CA . ARG B 1 219 ? -20.25 -9.242 6.07 1 98.56 219 ARG B CA 1
ATOM 4548 C C . ARG B 1 219 ? -20.875 -9.039 4.695 1 98.56 219 ARG B C 1
ATOM 4550 O O . ARG B 1 219 ? -22.062 -9.328 4.5 1 98.56 219 ARG B O 1
ATOM 4557 N N . LEU B 1 220 ? -20.141 -8.508 3.771 1 98.88 220 LEU B N 1
ATOM 4558 C CA . LEU B 1 220 ? -20.609 -8.219 2.416 1 98.88 220 LEU B CA 1
ATOM 4559 C C . LEU B 1 220 ? -19.516 -8.516 1.396 1 98.88 220 LEU B C 1
ATOM 4561 O O . LEU B 1 220 ? -18.375 -8.062 1.547 1 98.88 220 LEU B O 1
ATOM 4565 N N . ILE B 1 221 ? -19.859 -9.305 0.429 1 98.94 221 ILE B N 1
ATOM 4566 C CA . ILE B 1 221 ? -18.953 -9.641 -0.661 1 98.94 221 ILE B CA 1
ATOM 4567 C C . ILE B 1 221 ? -19.609 -9.336 -2.002 1 98.94 221 ILE B C 1
ATOM 4569 O O . ILE B 1 221 ? -20.656 -9.898 -2.326 1 98.94 221 ILE B O 1
ATOM 4573 N N . VAL B 1 222 ? -19.016 -8.469 -2.795 1 98.94 222 VAL B N 1
ATOM 4574 C CA . VAL B 1 222 ? -19.562 -8.047 -4.078 1 98.94 222 VAL B CA 1
ATOM 4575 C C . VAL B 1 222 ? -18.625 -8.492 -5.207 1 98.94 222 VAL B C 1
ATOM 4577 O O . VAL B 1 222 ? -17.453 -8.133 -5.223 1 98.94 222 VAL B O 1
ATOM 4580 N N . GLY B 1 223 ? -19.141 -9.297 -6.133 1 98.94 223 GLY B N 1
ATOM 4581 C CA . GLY B 1 223 ? -18.391 -9.672 -7.32 1 98.94 223 GLY B CA 1
ATOM 4582 C C . GLY B 1 223 ? -18.625 -8.75 -8.5 1 98.94 223 GLY B C 1
ATOM 4583 O O . GLY B 1 223 ? -19.766 -8.32 -8.734 1 98.94 223 GLY B O 1
ATOM 4584 N N . ILE B 1 224 ? -17.609 -8.352 -9.18 1 98.88 224 ILE B N 1
ATOM 4585 C CA . ILE B 1 224 ? -17.703 -7.453 -10.328 1 98.88 224 ILE B CA 1
ATOM 4586 C C . ILE B 1 224 ? -17.172 -8.148 -11.578 1 98.88 224 ILE B C 1
ATOM 4588 O O . ILE B 1 224 ? -16.016 -8.594 -11.602 1 98.88 224 ILE B O 1
ATOM 4592 N N . ASP B 1 225 ? -17.953 -8.266 -12.594 1 98.25 225 ASP B N 1
ATOM 4593 C CA . ASP B 1 225 ? -17.594 -8.891 -13.859 1 98.25 225 ASP B CA 1
ATOM 4594 C C . ASP B 1 225 ? -18.516 -8.422 -14.984 1 98.25 225 ASP B C 1
ATOM 4596 O O . ASP B 1 225 ? -19.688 -8.156 -14.758 1 98.25 225 ASP B O 1
ATOM 4600 N N . ARG B 1 226 ? -17.938 -8.375 -16.156 1 96.38 226 ARG B N 1
ATOM 4601 C CA . ARG B 1 226 ? -18.75 -7.98 -17.297 1 96.38 226 ARG B CA 1
ATOM 4602 C C . ARG B 1 226 ? -19.594 -9.156 -17.797 1 96.38 226 ARG B C 1
ATOM 4604 O O . ARG B 1 226 ? -20.562 -8.961 -18.531 1 96.38 226 ARG B O 1
ATOM 4611 N N . ASP B 1 227 ? -19.203 -10.398 -17.516 1 95.31 227 ASP B N 1
ATOM 4612 C CA . ASP B 1 227 ? -19.891 -11.609 -17.953 1 95.31 227 ASP B CA 1
ATOM 4613 C C . ASP B 1 227 ? -20.875 -12.094 -16.875 1 95.31 227 ASP B C 1
ATOM 4615 O O . ASP B 1 227 ? -20.484 -12.789 -15.938 1 95.31 227 ASP B O 1
ATOM 4619 N N . THR B 1 228 ? -22.109 -11.914 -17.125 1 95.88 228 THR B N 1
ATOM 4620 C CA . THR B 1 228 ? -23.141 -12.219 -16.125 1 95.88 228 THR B CA 1
ATOM 4621 C C . THR B 1 228 ? -23.297 -13.727 -15.961 1 95.88 228 THR B C 1
ATOM 4623 O O . THR B 1 228 ? -23.875 -14.188 -14.977 1 95.88 228 THR B O 1
ATOM 4626 N N . LYS B 1 229 ? -22.781 -14.5 -16.891 1 94.44 229 LYS B N 1
ATOM 4627 C CA . LYS B 1 229 ? -22.859 -15.953 -16.781 1 94.44 229 LYS B CA 1
ATOM 4628 C C . LYS B 1 229 ? -22.094 -16.453 -15.57 1 94.44 229 LYS B C 1
ATOM 4630 O O . LYS B 1 229 ? -22.328 -17.562 -15.078 1 94.44 229 LYS B O 1
ATOM 4635 N N . LYS B 1 230 ? -21.234 -15.625 -15.055 1 95.75 230 LYS B N 1
ATOM 4636 C CA . LYS B 1 230 ? -20.344 -16.031 -13.961 1 95.75 230 LYS B CA 1
ATOM 4637 C C . LYS B 1 230 ? -21 -15.75 -12.602 1 95.75 230 LYS B C 1
ATOM 4639 O O . LYS B 1 230 ? -20.5 -16.188 -11.57 1 95.75 230 LYS B O 1
ATOM 4644 N N . PHE B 1 231 ? -22.125 -15.039 -12.562 1 98.06 231 PHE B N 1
ATOM 4645 C CA . PHE B 1 231 ? -22.703 -14.531 -11.328 1 98.06 231 PHE B CA 1
ATOM 4646 C C . PHE B 1 231 ? -23.25 -15.672 -10.469 1 98.06 231 PHE B C 1
ATOM 4648 O O . PHE B 1 231 ? -23.094 -15.656 -9.25 1 98.06 231 PHE B O 1
ATOM 4655 N N . GLU B 1 232 ? -23.859 -16.625 -11.141 1 97.44 232 GLU B N 1
ATOM 4656 C CA . GLU B 1 232 ? -24.406 -17.75 -10.391 1 97.44 232 GLU B CA 1
ATOM 4657 C C . GLU B 1 232 ? -23.312 -18.484 -9.617 1 97.44 232 GLU B C 1
ATOM 4659 O O . GLU B 1 232 ? -23.469 -18.781 -8.438 1 97.44 232 GLU B O 1
ATOM 4664 N N . LYS B 1 233 ? -22.234 -18.734 -10.328 1 96.81 233 LYS B N 1
ATOM 4665 C CA . LYS B 1 233 ? -21.109 -19.422 -9.68 1 96.81 233 LYS B CA 1
ATOM 4666 C C . LYS B 1 233 ? -20.516 -18.562 -8.57 1 96.81 233 LYS B C 1
ATOM 4668 O O . LYS B 1 233 ? -20.125 -19.094 -7.516 1 96.81 233 LYS B O 1
ATOM 4673 N N . ALA B 1 234 ? -20.422 -17.297 -8.773 1 98.56 234 ALA B N 1
ATOM 4674 C CA . ALA B 1 234 ? -19.906 -16.391 -7.75 1 98.56 234 ALA B CA 1
ATOM 4675 C C . ALA B 1 234 ? -20.734 -16.453 -6.473 1 98.56 234 ALA B C 1
ATOM 4677 O O . ALA B 1 234 ? -20.203 -16.5 -5.367 1 98.56 234 ALA B O 1
ATOM 4678 N N . ILE B 1 235 ? -22.047 -16.453 -6.621 1 98.75 235 ILE B N 1
ATOM 4679 C CA . ILE B 1 235 ? -22.953 -16.547 -5.484 1 98.75 235 ILE B CA 1
ATOM 4680 C C . ILE B 1 235 ? -22.766 -17.906 -4.789 1 98.75 235 ILE B C 1
ATOM 4682 O O . ILE B 1 235 ? -22.734 -17.969 -3.559 1 98.75 235 ILE B O 1
ATOM 4686 N N . GLU B 1 236 ? -22.578 -18.953 -5.586 1 98.12 236 GLU B N 1
ATOM 4687 C CA . GLU B 1 236 ? -22.328 -20.281 -5.035 1 98.12 236 GLU B CA 1
ATOM 4688 C C . GLU B 1 236 ? -21.078 -20.281 -4.16 1 98.12 236 GLU B C 1
ATOM 4690 O O . GLU B 1 236 ? -21.031 -20.953 -3.133 1 98.12 236 GLU B O 1
ATOM 4695 N N . PHE B 1 237 ? -20.094 -19.516 -4.539 1 98.56 237 PHE B N 1
ATOM 4696 C CA . PHE B 1 237 ? -18.812 -19.516 -3.822 1 98.56 237 PHE B CA 1
ATOM 4697 C C . PHE B 1 237 ? -18.875 -18.578 -2.623 1 98.56 237 PHE B C 1
ATOM 4699 O O . PHE B 1 237 ? -17.984 -18.594 -1.767 1 98.56 237 PHE B O 1
ATOM 4706 N N . GLY B 1 238 ? -19.891 -17.641 -2.596 1 98.75 238 GLY B N 1
ATOM 4707 C CA . GLY B 1 238 ? -20.047 -16.891 -1.36 1 98.75 238 GLY B CA 1
ATOM 4708 C C . GLY B 1 238 ? -20.328 -15.414 -1.589 1 98.75 238 GLY B C 1
ATOM 4709 O O . GLY B 1 238 ? -20.531 -14.656 -0.635 1 98.75 238 GLY B O 1
ATOM 4710 N N . ALA B 1 239 ? -20.406 -14.961 -2.82 1 98.94 239 ALA B N 1
ATOM 4711 C CA . ALA B 1 239 ? -20.734 -13.562 -3.072 1 98.94 239 ALA B CA 1
ATOM 4712 C C . ALA B 1 239 ? -22.172 -13.258 -2.643 1 98.94 239 ALA B C 1
ATOM 4714 O O . ALA B 1 239 ? -23.062 -14.102 -2.775 1 98.94 239 ALA B O 1
ATOM 4715 N N . ASP B 1 240 ? -22.375 -12.086 -2.115 1 98.88 240 ASP B N 1
ATOM 4716 C CA . ASP B 1 240 ? -23.719 -11.656 -1.755 1 98.88 240 ASP B CA 1
ATOM 4717 C C . ASP B 1 240 ? -24.438 -11.039 -2.953 1 98.88 240 ASP B C 1
ATOM 4719 O O . ASP B 1 240 ? -25.656 -11.141 -3.068 1 98.88 240 ASP B O 1
ATOM 4723 N N . GLU B 1 241 ? -23.719 -10.352 -3.762 1 98.44 241 GLU B N 1
ATOM 4724 C CA . GLU B 1 241 ? -24.25 -9.766 -4.988 1 98.44 241 GLU B CA 1
ATOM 4725 C C . GLU B 1 241 ? -23.156 -9.57 -6.023 1 98.44 241 GLU B C 1
ATOM 4727 O O . GLU B 1 241 ? -21.969 -9.711 -5.715 1 98.44 241 GLU B O 1
ATOM 4732 N N . CYS B 1 242 ? -23.562 -9.406 -7.254 1 98.75 242 CYS B N 1
ATOM 4733 C CA . CYS B 1 242 ? -22.656 -9.18 -8.367 1 98.75 242 CYS B CA 1
ATOM 4734 C C . CYS B 1 242 ? -23.078 -7.965 -9.18 1 98.75 242 CYS B C 1
ATOM 4736 O O . CYS B 1 242 ? -24.266 -7.648 -9.266 1 98.75 242 CYS B O 1
ATOM 4738 N N . ILE B 1 243 ? -22.109 -7.277 -9.703 1 98.62 243 ILE B N 1
ATOM 4739 C CA . ILE B 1 243 ? -22.359 -6.074 -10.492 1 98.62 243 ILE B CA 1
ATOM 4740 C C . ILE B 1 243 ? -21.672 -6.203 -11.852 1 98.62 243 ILE B C 1
ATOM 4742 O O . ILE B 1 243 ? -20.516 -6.582 -11.938 1 98.62 243 ILE B O 1
ATOM 4746 N N . ASN B 1 244 ? -22.391 -5.938 -12.898 1 98.25 244 ASN B N 1
ATOM 4747 C CA . ASN B 1 244 ? -21.859 -5.738 -14.242 1 98.25 244 ASN B CA 1
ATOM 4748 C C . ASN B 1 244 ? -21.594 -4.262 -14.523 1 98.25 244 ASN B C 1
ATOM 4750 O O . ASN B 1 244 ? -22.531 -3.465 -14.602 1 98.25 244 ASN B O 1
ATOM 4754 N N . PRO B 1 245 ? -20.312 -3.924 -14.695 1 97.25 245 PRO B N 1
ATOM 4755 C CA . PRO B 1 245 ? -20 -2.512 -14.938 1 97.25 245 PRO B CA 1
ATOM 4756 C C . PRO B 1 245 ? -20.766 -1.935 -16.125 1 97.25 245 PRO B C 1
ATOM 4758 O O . PRO B 1 245 ? -20.984 -0.724 -16.188 1 97.25 245 PRO B O 1
ATOM 4761 N N . ASN B 1 246 ? -21.172 -2.748 -17.047 1 96 246 ASN B N 1
ATOM 4762 C CA . ASN B 1 246 ? -21.906 -2.289 -18.219 1 96 246 ASN B CA 1
ATOM 4763 C C . ASN B 1 246 ? -23.344 -1.915 -17.875 1 96 246 ASN B C 1
ATOM 4765 O O . ASN B 1 246 ? -24.031 -1.273 -18.672 1 96 246 ASN B O 1
ATOM 4769 N N . ASP B 1 247 ? -23.797 -2.281 -16.75 1 95.31 247 ASP B N 1
ATOM 4770 C CA . ASP B 1 247 ? -25.172 -2.045 -16.359 1 95.31 247 ASP B CA 1
ATOM 4771 C C . ASP B 1 247 ? -25.297 -0.791 -15.492 1 95.31 247 ASP B C 1
ATOM 4773 O O . ASP B 1 247 ? -26.391 -0.458 -15.023 1 95.31 247 ASP B O 1
ATOM 4777 N N . ILE B 1 248 ? -24.219 -0.091 -15.25 1 94.31 248 ILE B N 1
ATOM 4778 C CA . ILE B 1 248 ? -24.281 1.146 -14.484 1 94.31 248 ILE B CA 1
ATOM 4779 C C . ILE B 1 248 ? -24.312 2.342 -15.43 1 94.31 248 ILE B C 1
ATOM 4781 O O . ILE B 1 248 ? -23.953 2.223 -16.609 1 94.31 248 ILE B O 1
ATOM 4785 N N . PRO B 1 249 ? -24.766 3.533 -14.984 1 91.06 249 PRO B N 1
ATOM 4786 C CA . PRO B 1 249 ? -24.812 4.699 -15.867 1 91.06 249 PRO B CA 1
ATOM 4787 C C . PRO B 1 249 ? -23.453 5.027 -16.484 1 91.06 249 PRO B C 1
ATOM 4789 O O . PRO B 1 249 ? -22.438 5.027 -15.773 1 91.06 249 PRO B O 1
ATOM 4792 N N . LYS B 1 250 ? -23.438 5.277 -17.766 1 87.75 250 LYS B N 1
ATOM 4793 C CA . LYS B 1 250 ? -22.203 5.449 -18.516 1 87.75 250 LYS B CA 1
ATOM 4794 C C . LYS B 1 250 ? -21.453 6.707 -18.078 1 87.75 250 LYS B C 1
ATOM 4796 O O . LYS B 1 250 ? -20.234 6.789 -18.188 1 87.75 250 LYS B O 1
ATOM 4801 N N . ASN B 1 251 ? -22.094 7.676 -17.594 1 91.62 251 ASN B N 1
ATOM 4802 C CA . ASN B 1 251 ? -21.469 8.93 -17.203 1 91.62 251 ASN B CA 1
ATOM 4803 C C . ASN B 1 251 ? -20.984 8.875 -15.758 1 91.62 251 ASN B C 1
ATOM 4805 O O . ASN B 1 251 ? -20.516 9.883 -15.219 1 91.62 251 ASN B O 1
ATOM 4809 N N . LEU B 1 252 ? -20.984 7.719 -15.172 1 93.12 252 LEU B N 1
ATOM 4810 C CA . LEU B 1 252 ? -20.562 7.547 -13.789 1 93.12 252 LEU B CA 1
ATOM 4811 C C . LEU B 1 252 ? -19.438 6.527 -13.68 1 93.12 252 LEU B C 1
ATOM 4813 O O . LEU B 1 252 ? -19.641 5.336 -13.922 1 93.12 252 LEU B O 1
ATOM 4817 N N . PRO B 1 253 ? -18.234 7.027 -13.359 1 96.12 253 PRO B N 1
ATOM 4818 C CA . PRO B 1 253 ? -17.156 6.055 -13.164 1 96.12 253 PRO B CA 1
ATOM 4819 C C . PRO B 1 253 ? -17.531 4.953 -12.18 1 96.12 253 PRO B C 1
ATOM 4821 O O . PRO B 1 253 ? -18.203 5.219 -11.172 1 96.12 253 PRO B O 1
ATOM 4824 N N . LEU B 1 254 ? -17.156 3.719 -12.453 1 97.75 254 LEU B N 1
ATOM 4825 C CA . LEU B 1 254 ? -17.516 2.566 -11.641 1 97.75 254 LEU B CA 1
ATOM 4826 C C . LEU B 1 254 ? -17.156 2.787 -10.18 1 97.75 254 LEU B C 1
ATOM 4828 O O . LEU B 1 254 ? -17.938 2.488 -9.281 1 97.75 254 LEU B O 1
ATOM 4832 N N . GLN B 1 255 ? -15.914 3.232 -9.938 1 97.56 255 GLN B N 1
ATOM 4833 C CA . GLN B 1 255 ? -15.461 3.414 -8.57 1 97.56 255 GLN B CA 1
ATOM 4834 C C . GLN B 1 255 ? -16.312 4.438 -7.832 1 97.56 255 GLN B C 1
ATOM 4836 O O . GLN B 1 255 ? -16.578 4.289 -6.637 1 97.56 255 GLN B O 1
ATOM 4841 N N . THR B 1 256 ? -16.719 5.543 -8.516 1 97.25 256 THR B N 1
ATOM 4842 C CA . THR B 1 256 ? -17.609 6.523 -7.906 1 97.25 256 THR B CA 1
ATOM 4843 C C . THR B 1 256 ? -18.953 5.887 -7.559 1 97.25 256 THR B C 1
ATOM 4845 O O . THR B 1 256 ? -19.469 6.094 -6.461 1 97.25 256 THR B O 1
ATOM 4848 N N . PHE B 1 257 ? -19.516 5.113 -8.523 1 97.94 257 PHE B N 1
ATOM 4849 C CA . PHE B 1 257 ? -20.766 4.387 -8.297 1 97.94 257 PHE B CA 1
ATOM 4850 C C . PHE B 1 257 ? -20.656 3.496 -7.066 1 97.94 257 PHE B C 1
ATOM 4852 O O . PHE B 1 257 ? -21.562 3.49 -6.223 1 97.94 257 PHE B O 1
ATOM 4859 N N . LEU B 1 258 ? -19.594 2.752 -6.945 1 98.62 258 LEU B N 1
ATOM 4860 C CA . LEU B 1 258 ? -19.406 1.796 -5.863 1 98.62 258 LEU B CA 1
ATOM 4861 C C . LEU B 1 258 ? -19.234 2.512 -4.527 1 98.62 258 LEU B C 1
ATOM 4863 O O . LEU B 1 258 ? -19.812 2.09 -3.518 1 98.62 258 LEU B O 1
ATOM 4867 N N . VAL B 1 259 ? -18.438 3.568 -4.465 1 98.31 259 VAL B N 1
ATOM 4868 C CA . VAL B 1 259 ? -18.188 4.332 -3.244 1 98.31 259 VAL B CA 1
ATOM 4869 C C . VAL B 1 259 ? -19.5 4.91 -2.729 1 98.31 259 VAL B C 1
ATOM 4871 O O . VAL B 1 259 ? -19.781 4.871 -1.525 1 98.31 259 VAL B O 1
ATOM 4874 N N . ASP B 1 260 ? -20.328 5.434 -3.641 1 96.94 260 ASP B N 1
ATOM 4875 C CA . ASP B 1 260 ? -21.625 6.016 -3.27 1 96.94 260 ASP B CA 1
ATOM 4876 C C . ASP B 1 260 ? -22.594 4.941 -2.777 1 96.94 260 ASP B C 1
ATOM 4878 O O . ASP B 1 260 ? -23.297 5.141 -1.785 1 96.94 260 ASP B O 1
ATOM 4882 N N . ARG B 1 261 ? -22.594 3.836 -3.447 1 97.31 261 ARG B N 1
ATOM 4883 C CA . ARG B 1 261 ? -23.562 2.779 -3.172 1 97.31 261 ARG B CA 1
ATOM 4884 C C . ARG B 1 261 ? -23.203 2.037 -1.887 1 97.31 261 ARG B C 1
ATOM 4886 O O . ARG B 1 261 ? -24.094 1.568 -1.173 1 97.31 261 ARG B O 1
ATOM 4893 N N . TYR B 1 262 ? -21.969 1.897 -1.605 1 98.19 262 TYR B N 1
ATOM 4894 C CA . TYR B 1 262 ? -21.547 1.039 -0.502 1 98.19 262 TYR B CA 1
ATOM 4895 C C . TYR B 1 262 ? -20.859 1.849 0.591 1 98.19 262 TYR B C 1
ATOM 4897 O O . TYR B 1 262 ? -19.828 1.429 1.134 1 98.19 262 TYR B O 1
ATOM 4905 N N . ASP B 1 263 ? -21.375 2.939 0.869 1 96.69 263 ASP B N 1
ATOM 4906 C CA . ASP B 1 263 ? -21.031 3.752 2.035 1 96.69 263 ASP B CA 1
ATOM 4907 C C . ASP B 1 263 ? -19.531 4.035 2.096 1 96.69 263 ASP B C 1
ATOM 4909 O O . ASP B 1 263 ? -18.875 3.73 3.094 1 96.69 263 ASP B O 1
ATOM 4913 N N . GLY B 1 264 ? -18.953 4.559 1.036 1 97.44 264 GLY B N 1
ATOM 4914 C CA . GLY B 1 264 ? -17.578 5.02 1.051 1 97.44 264 GLY B CA 1
ATOM 4915 C C . GLY B 1 264 ? -16.609 4.004 0.478 1 97.44 264 GLY B C 1
ATOM 4916 O O . GLY B 1 264 ? -15.398 4.238 0.463 1 97.44 264 GLY B O 1
ATOM 4917 N N . GLY B 1 265 ? -17.141 2.873 0.018 1 98.44 265 GLY B N 1
ATOM 4918 C CA . GLY B 1 265 ? -16.297 1.862 -0.598 1 98.44 265 GLY B CA 1
ATOM 4919 C C . GLY B 1 265 ? -16.125 0.623 0.26 1 98.44 265 GLY B C 1
ATOM 4920 O O . GLY B 1 265 ? -16.953 0.342 1.126 1 98.44 265 GLY B O 1
ATOM 4921 N N . PHE B 1 266 ? -15.133 -0.131 -0.046 1 98.94 266 PHE B N 1
ATOM 4922 C CA . PHE B 1 266 ? -14.969 -1.442 0.569 1 98.94 266 PHE B CA 1
ATOM 4923 C C . PHE B 1 266 ? -13.727 -1.471 1.459 1 98.94 266 PHE B C 1
ATOM 4925 O O . PHE B 1 266 ? -12.734 -0.81 1.164 1 98.94 266 PHE B O 1
ATOM 4932 N N . ASP B 1 267 ? -13.781 -2.266 2.57 1 98.81 267 ASP B N 1
ATOM 4933 C CA . ASP B 1 267 ? -12.602 -2.463 3.41 1 98.81 267 ASP B CA 1
ATOM 4934 C C . ASP B 1 267 ? -11.461 -3.094 2.617 1 98.81 267 ASP B C 1
ATOM 4936 O O . ASP B 1 267 ? -10.297 -2.717 2.789 1 98.81 267 ASP B O 1
ATOM 4940 N N . TYR B 1 268 ? -11.82 -4.055 1.803 1 98.94 268 TYR B N 1
ATOM 4941 C CA . TYR B 1 268 ? -10.836 -4.73 0.958 1 98.94 268 TYR B CA 1
ATOM 4942 C C . TYR B 1 268 ? -11.336 -4.84 -0.478 1 98.94 268 TYR B C 1
ATOM 4944 O O . TYR B 1 268 ? -12.523 -5.105 -0.711 1 98.94 268 TYR B O 1
ATOM 4952 N N . THR B 1 269 ? -10.477 -4.598 -1.432 1 98.94 269 THR B N 1
ATOM 4953 C CA . THR B 1 269 ? -10.766 -4.859 -2.838 1 98.94 269 THR B CA 1
ATOM 4954 C C . THR B 1 269 ? -9.688 -5.754 -3.449 1 98.94 269 THR B C 1
ATOM 4956 O O . THR B 1 269 ? -8.516 -5.652 -3.09 1 98.94 269 THR B O 1
ATOM 4959 N N . PHE B 1 270 ? -10.07 -6.633 -4.32 1 98.94 270 PHE B N 1
ATOM 4960 C CA . PHE B 1 270 ? -9.164 -7.555 -4.992 1 98.94 270 PHE B CA 1
ATOM 4961 C C . PHE B 1 270 ? -9.336 -7.484 -6.504 1 98.94 270 PHE B C 1
ATOM 4963 O O . PHE B 1 270 ? -10.453 -7.641 -7.016 1 98.94 270 PHE B O 1
ATOM 4970 N N . GLU B 1 271 ? -8.32 -7.219 -7.211 1 98.81 271 GLU B N 1
ATOM 4971 C CA . GLU B 1 271 ? -8.336 -7.207 -8.672 1 98.81 271 GLU B CA 1
ATOM 4972 C C . GLU B 1 271 ? -7.73 -8.492 -9.234 1 98.81 271 GLU B C 1
ATOM 4974 O O . GLU B 1 271 ? -6.535 -8.742 -9.07 1 98.81 271 GLU B O 1
ATOM 4979 N N . CYS B 1 272 ? -8.508 -9.297 -9.906 1 97.81 272 CYS B N 1
ATOM 4980 C CA . CYS B 1 272 ? -8.094 -10.633 -10.336 1 97.81 272 CYS B CA 1
ATOM 4981 C C . CYS B 1 272 ? -8.094 -10.742 -11.852 1 97.81 272 CYS B C 1
ATOM 4983 O O . CYS B 1 272 ? -8.102 -11.844 -12.398 1 97.81 272 CYS B O 1
ATOM 4985 N N . ILE B 1 273 ? -8.156 -9.695 -12.547 1 95.5 273 ILE B N 1
ATOM 4986 C CA . ILE B 1 273 ? -8.25 -9.703 -14 1 95.5 273 ILE B CA 1
ATOM 4987 C C . ILE B 1 273 ? -6.879 -9.445 -14.617 1 95.5 273 ILE B C 1
ATOM 4989 O O . ILE B 1 273 ? -6.469 -10.133 -15.547 1 95.5 273 ILE B O 1
ATOM 4993 N N . GLY B 1 274 ? -6.172 -8.414 -14.148 1 94.88 274 GLY B N 1
ATOM 4994 C CA . GLY B 1 274 ? -4.867 -8.07 -14.688 1 94.88 274 GLY B CA 1
ATOM 4995 C C . GLY B 1 274 ? -4.91 -6.898 -15.648 1 94.88 274 GLY B C 1
ATOM 4996 O O . GLY B 1 274 ? -4.055 -6.781 -16.531 1 94.88 274 GLY B O 1
ATOM 4997 N N . LEU B 1 275 ? -5.93 -6.07 -15.531 1 96.38 275 LEU B N 1
ATOM 4998 C CA . LEU B 1 275 ? -6.008 -4.84 -16.312 1 96.38 275 LEU B CA 1
ATOM 4999 C C . LEU B 1 275 ? -5.711 -3.623 -15.438 1 96.38 275 LEU B C 1
ATOM 5001 O O . LEU B 1 275 ? -6.234 -3.506 -14.328 1 96.38 275 LEU B O 1
ATOM 5005 N N . VAL B 1 276 ? -4.871 -2.744 -15.953 1 97.44 276 VAL B N 1
ATOM 5006 C CA . VAL B 1 276 ? -4.438 -1.604 -15.156 1 97.44 276 VAL B CA 1
ATOM 5007 C C . VAL B 1 276 ? -5.633 -0.703 -14.844 1 97.44 276 VAL B C 1
ATOM 5009 O O . VAL B 1 276 ? -5.695 -0.085 -13.781 1 97.44 276 VAL B O 1
ATOM 5012 N N . GLU B 1 277 ? -6.617 -0.652 -15.727 1 97.38 277 GLU B N 1
ATOM 5013 C CA . GLU B 1 277 ? -7.824 0.135 -15.484 1 97.38 277 GLU B CA 1
ATOM 5014 C C . GLU B 1 277 ? -8.602 -0.407 -14.297 1 97.38 277 GLU B C 1
ATOM 5016 O O . GLU B 1 277 ? -9.062 0.36 -13.445 1 97.38 277 GLU B O 1
ATOM 5021 N N . THR B 1 278 ? -8.805 -1.689 -14.25 1 98.44 278 THR B N 1
ATOM 5022 C CA . THR B 1 278 ? -9.547 -2.287 -13.148 1 98.44 278 THR B CA 1
ATOM 5023 C C . THR B 1 278 ? -8.734 -2.213 -11.852 1 98.44 278 THR B C 1
ATOM 5025 O O . THR B 1 278 ? -9.312 -2.119 -10.766 1 98.44 278 THR B O 1
ATOM 5028 N N . MET B 1 279 ? -7.426 -2.291 -11.992 1 98.69 279 MET B N 1
ATOM 5029 C CA . MET B 1 279 ? -6.59 -2.115 -10.805 1 98.69 279 MET B CA 1
ATOM 5030 C C . MET B 1 279 ? -6.812 -0.742 -10.18 1 98.69 279 MET B C 1
ATOM 5032 O O . MET B 1 279 ? -6.938 -0.625 -8.961 1 98.69 279 MET B O 1
ATOM 5036 N N . ARG B 1 280 ? -6.855 0.268 -11.008 1 98.44 280 ARG B N 1
ATOM 5037 C CA . ARG B 1 280 ? -7.141 1.615 -10.523 1 98.44 280 ARG B CA 1
ATOM 5038 C C . ARG B 1 280 ? -8.531 1.69 -9.898 1 98.44 280 ARG B C 1
ATOM 5040 O O . ARG B 1 280 ? -8.703 2.266 -8.828 1 98.44 280 ARG B O 1
ATOM 5047 N N . GLN B 1 281 ? -9.523 1.113 -10.586 1 98.62 281 GLN B N 1
ATOM 5048 C CA . GLN B 1 281 ? -10.891 1.108 -10.086 1 98.62 281 GLN B CA 1
ATOM 5049 C C . GLN B 1 281 ? -10.961 0.48 -8.695 1 98.62 281 GLN B C 1
ATOM 5051 O O . GLN B 1 281 ? -11.633 1.011 -7.805 1 98.62 281 GLN B O 1
ATOM 5056 N N . ALA B 1 282 ? -10.289 -0.62 -8.57 1 98.94 282 ALA B N 1
ATOM 5057 C CA . ALA B 1 282 ? -10.32 -1.351 -7.309 1 98.94 282 ALA B CA 1
ATOM 5058 C C . ALA B 1 282 ? -9.742 -0.509 -6.176 1 98.94 282 ALA B C 1
ATOM 5060 O O . ALA B 1 282 ? -10.32 -0.438 -5.09 1 98.94 282 ALA B O 1
ATOM 5061 N N . LEU B 1 283 ? -8.617 0.114 -6.391 1 98.88 283 LEU B N 1
ATOM 5062 C CA . LEU B 1 283 ? -8.016 0.966 -5.371 1 98.88 283 LEU B CA 1
ATOM 5063 C C . LEU B 1 283 ? -8.953 2.109 -5 1 98.88 283 LEU B C 1
ATOM 5065 O O . LEU B 1 283 ? -9.188 2.367 -3.814 1 98.88 283 LEU B O 1
ATOM 5069 N N . GLU B 1 284 ? -9.484 2.744 -6.016 1 98.69 284 GLU B N 1
ATOM 5070 C CA . GLU B 1 284 ? -10.273 3.953 -5.797 1 98.69 284 GLU B CA 1
ATOM 5071 C C . GLU B 1 284 ? -11.656 3.619 -5.246 1 98.69 284 GLU B C 1
ATOM 5073 O O . GLU B 1 284 ? -12.375 4.508 -4.789 1 98.69 284 GLU B O 1
ATOM 5078 N N . ALA B 1 285 ? -12.023 2.33 -5.234 1 98.88 285 ALA B N 1
ATOM 5079 C CA . ALA B 1 285 ? -13.266 1.873 -4.629 1 98.88 285 ALA B CA 1
ATOM 5080 C C . ALA B 1 285 ? -13.039 1.393 -3.197 1 98.88 285 ALA B C 1
ATOM 5082 O O . ALA B 1 285 ? -13.992 1.051 -2.49 1 98.88 285 ALA B O 1
ATOM 5083 N N . ALA B 1 286 ? -11.812 1.259 -2.803 1 98.88 286 ALA B N 1
ATOM 5084 C CA . ALA B 1 286 ? -11.539 0.963 -1.397 1 98.88 286 ALA B CA 1
ATOM 5085 C C . ALA B 1 286 ? -11.898 2.15 -0.508 1 98.88 286 ALA B C 1
ATOM 5087 O O . ALA B 1 286 ? -11.93 3.293 -0.97 1 98.88 286 ALA B O 1
ATOM 5088 N N . HIS B 1 287 ? -12.109 1.865 0.696 1 98.44 287 HIS B N 1
ATOM 5089 C CA . HIS B 1 287 ? -12.617 2.893 1.602 1 98.44 287 HIS B CA 1
ATOM 5090 C C . HIS B 1 287 ? -11.539 3.926 1.912 1 98.44 287 HIS B C 1
ATOM 5092 O O . HIS B 1 287 ? -10.422 3.568 2.297 1 98.44 287 HIS B O 1
ATOM 5098 N N . LYS B 1 288 ? -11.867 5.195 1.741 1 96.94 288 LYS B N 1
ATOM 5099 C CA . LYS B 1 288 ? -10.977 6.246 2.225 1 96.94 288 LYS B CA 1
ATOM 5100 C C . LYS B 1 288 ? -10.656 6.062 3.707 1 96.94 288 LYS B C 1
ATOM 5102 O O . LYS B 1 288 ? -11.547 5.762 4.504 1 96.94 288 LYS B O 1
ATOM 5107 N N . GLY B 1 289 ? -9.398 6.191 4.047 1 96.5 289 GLY B N 1
ATOM 5108 C CA . GLY B 1 289 ? -9.016 6.09 5.445 1 96.5 289 GLY B CA 1
ATOM 5109 C C . GLY B 1 289 ? -8.359 4.77 5.793 1 96.5 289 GLY B C 1
ATOM 5110 O O . GLY B 1 289 ? -7.348 4.738 6.5 1 96.5 289 GLY B O 1
ATOM 5111 N N . TRP B 1 290 ? -8.984 3.65 5.242 1 97.25 290 TRP B N 1
ATOM 5112 C CA . TRP B 1 290 ? -8.406 2.408 5.746 1 97.25 290 TRP B CA 1
ATOM 5113 C C . TRP B 1 290 ? -8.492 1.305 4.699 1 97.25 290 TRP B C 1
ATOM 5115 O O . TRP B 1 290 ? -8.07 0.173 4.941 1 97.25 290 TRP B O 1
ATOM 5125 N N . GLY B 1 291 ? -9.047 1.529 3.525 1 98.31 291 GLY B N 1
ATOM 5126 C CA . GLY B 1 291 ? -9.242 0.493 2.523 1 98.31 291 GLY B CA 1
ATOM 5127 C C . GLY B 1 291 ? -7.938 -0.111 2.031 1 98.31 291 GLY B C 1
ATOM 5128 O O . GLY B 1 291 ? -6.945 0.597 1.864 1 98.31 291 GLY B O 1
ATOM 5129 N N . VAL B 1 292 ? -7.945 -1.438 1.771 1 98.75 292 VAL B N 1
ATOM 5130 C CA . VAL B 1 292 ? -6.797 -2.158 1.229 1 98.75 292 VAL B CA 1
ATOM 5131 C C . VAL B 1 292 ? -7.16 -2.762 -0.127 1 98.75 292 VAL B C 1
ATOM 5133 O O . VAL B 1 292 ? -8.148 -3.484 -0.247 1 98.75 292 VAL B O 1
ATOM 5136 N N . SER B 1 293 ? -6.414 -2.381 -1.088 1 98.88 293 SER B N 1
ATOM 5137 C CA . SER B 1 293 ? -6.609 -2.918 -2.432 1 98.88 293 SER B CA 1
ATOM 5138 C C . SER B 1 293 ? -5.469 -3.857 -2.818 1 98.88 293 SER B C 1
ATOM 5140 O O . SER B 1 293 ? -4.297 -3.482 -2.748 1 98.88 293 SER B O 1
ATOM 5142 N N . CYS B 1 294 ? -5.789 -5.02 -3.273 1 98.69 294 CYS B N 1
ATOM 5143 C CA . CYS B 1 294 ? -4.801 -6.047 -3.586 1 98.69 294 CYS B CA 1
ATOM 5144 C C . CYS B 1 294 ? -4.855 -6.426 -5.059 1 98.69 294 CYS B C 1
ATOM 5146 O O . CYS B 1 294 ? -5.879 -6.906 -5.543 1 98.69 294 CYS B O 1
ATOM 5148 N N . ILE B 1 295 ? -3.746 -6.242 -5.691 1 98.19 295 ILE B N 1
ATOM 5149 C CA . ILE B 1 295 ? -3.602 -6.641 -7.09 1 98.19 295 ILE B CA 1
ATOM 5150 C C . ILE B 1 295 ? -3.115 -8.086 -7.164 1 98.19 295 ILE B C 1
ATOM 5152 O O . ILE B 1 295 ? -2.035 -8.414 -6.668 1 98.19 295 ILE B O 1
ATOM 5156 N N . ILE B 1 296 ? -3.887 -8.914 -7.855 1 97.12 296 ILE B N 1
ATOM 5157 C CA . ILE B 1 296 ? -3.514 -10.312 -8.031 1 97.12 296 ILE B CA 1
ATOM 5158 C C . ILE B 1 296 ? -3.297 -10.609 -9.516 1 97.12 296 ILE B C 1
ATOM 5160 O O . ILE B 1 296 ? -2.361 -11.328 -9.883 1 97.12 296 ILE B O 1
ATOM 5164 N N . GLY B 1 297 ? -4.16 -10.039 -10.367 1 93.75 297 GLY B N 1
ATOM 5165 C CA . GLY B 1 297 ? -4.039 -10.25 -11.805 1 93.75 297 GLY B CA 1
ATOM 5166 C C . GLY B 1 297 ? -2.709 -9.781 -12.367 1 93.75 297 GLY B C 1
ATOM 5167 O O . GLY B 1 297 ? -2.131 -8.812 -11.875 1 93.75 297 GLY B O 1
ATOM 5168 N N . VAL B 1 298 ? -2.262 -10.438 -13.367 1 86.88 298 VAL B N 1
ATOM 5169 C CA . VAL B 1 298 ? -0.991 -10.117 -14.008 1 86.88 298 VAL B CA 1
ATOM 5170 C C . VAL B 1 298 ? -1.236 -9.219 -15.219 1 86.88 298 VAL B C 1
ATOM 5172 O O . VAL B 1 298 ? -1.976 -9.586 -16.125 1 86.88 298 VAL B O 1
ATOM 5175 N N . ALA B 1 299 ? -0.661 -8.094 -15.156 1 88.44 299 ALA B N 1
ATOM 5176 C CA . ALA B 1 299 ? -0.801 -7.145 -16.25 1 88.44 299 ALA B CA 1
ATOM 5177 C C . ALA B 1 299 ? 0.151 -7.484 -17.391 1 88.44 299 ALA B C 1
ATOM 5179 O O . ALA B 1 299 ? 1.179 -8.133 -17.188 1 88.44 299 ALA B O 1
ATOM 5180 N N . ALA B 1 300 ? -0.24 -7.02 -18.562 1 84.56 300 ALA B N 1
ATOM 5181 C CA . ALA B 1 300 ? 0.613 -7.191 -19.75 1 84.56 300 ALA B CA 1
ATOM 5182 C C . ALA B 1 300 ? 1.921 -6.422 -19.594 1 84.56 300 ALA B C 1
ATOM 5184 O O . ALA B 1 300 ? 1.992 -5.453 -18.828 1 84.56 300 ALA B O 1
ATOM 5185 N N . SER B 1 301 ? 2.916 -6.887 -20.328 1 82.5 301 SER B N 1
ATOM 5186 C CA . SER B 1 301 ? 4.238 -6.273 -20.266 1 82.5 301 SER B CA 1
ATOM 5187 C C . SER B 1 301 ? 4.176 -4.789 -20.625 1 82.5 301 SER B C 1
ATOM 5189 O O . SER B 1 301 ? 3.479 -4.395 -21.562 1 82.5 301 SER B O 1
ATOM 5191 N N . GLY B 1 302 ? 4.895 -4.031 -19.828 1 87.12 302 GLY B N 1
ATOM 5192 C CA . GLY B 1 302 ? 5.051 -2.619 -20.141 1 87.12 302 GLY B CA 1
ATOM 5193 C C . GLY B 1 302 ? 3.938 -1.756 -19.578 1 87.12 302 GLY B C 1
ATOM 5194 O O . GLY B 1 302 ? 4.047 -0.528 -19.547 1 87.12 302 GLY B O 1
ATOM 5195 N N . LYS B 1 303 ? 2.826 -2.383 -19.125 1 92.44 303 LYS B N 1
ATOM 5196 C CA . LYS B 1 303 ? 1.713 -1.609 -18.578 1 92.44 303 LYS B CA 1
ATOM 5197 C C . LYS B 1 303 ? 2.031 -1.096 -17.172 1 92.44 303 LYS B C 1
ATOM 5199 O O . LYS B 1 303 ? 2.727 -1.762 -16.406 1 92.44 303 LYS B O 1
ATOM 5204 N N . GLU B 1 304 ? 1.523 0.087 -16.891 1 96.81 304 GLU B N 1
ATOM 5205 C CA . GLU B 1 304 ? 1.717 0.682 -15.562 1 96.81 304 GLU B CA 1
ATOM 5206 C C . GLU B 1 304 ? 0.384 1.085 -14.938 1 96.81 304 GLU B C 1
ATOM 5208 O O . GLU B 1 304 ? -0.517 1.557 -15.633 1 96.81 304 GLU B O 1
ATOM 5213 N N . ILE B 1 305 ? 0.283 0.878 -13.672 1 97.62 305 ILE B N 1
ATOM 5214 C CA . ILE B 1 305 ? -0.865 1.389 -12.93 1 97.62 305 ILE B CA 1
ATOM 5215 C C . ILE B 1 305 ? -0.649 2.861 -12.594 1 97.62 305 ILE B C 1
ATOM 5217 O O . ILE B 1 305 ? 0.49 3.334 -12.539 1 97.62 305 ILE B O 1
ATOM 5221 N N . SER B 1 306 ? -1.727 3.543 -12.391 1 97.5 306 SER B N 1
ATOM 5222 C CA . SER B 1 306 ? -1.644 4.957 -12.039 1 97.5 306 SER B CA 1
ATOM 5223 C C . SER B 1 306 ? -2.834 5.387 -11.188 1 97.5 306 SER B C 1
ATOM 5225 O O . SER B 1 306 ? -3.922 4.82 -11.305 1 97.5 306 SER B O 1
ATOM 5227 N N . THR B 1 307 ? -2.635 6.266 -10.312 1 97.44 307 THR B N 1
ATOM 5228 C CA . THR B 1 307 ? -3.672 6.895 -9.5 1 97.44 307 THR B CA 1
ATOM 5229 C C . THR B 1 307 ? -3.186 8.227 -8.938 1 97.44 307 THR B C 1
ATOM 5231 O O . THR B 1 307 ? -2.014 8.578 -9.086 1 97.44 307 THR B O 1
ATOM 5234 N N . ARG B 1 308 ? -4.086 8.984 -8.383 1 96.06 308 ARG B N 1
ATOM 5235 C CA . ARG B 1 308 ? -3.688 10.18 -7.66 1 96.06 308 ARG B CA 1
ATOM 5236 C C . ARG B 1 308 ? -3.051 9.828 -6.32 1 96.06 308 ARG B C 1
ATOM 5238 O O . ARG B 1 308 ? -3.594 9.016 -5.566 1 96.06 308 ARG B O 1
ATOM 5245 N N . PRO B 1 309 ? -1.873 10.477 -6 1 96.25 309 PRO B N 1
ATOM 5246 C CA . PRO B 1 309 ? -1.211 10.164 -4.73 1 96.25 309 PRO B CA 1
ATOM 5247 C C . PRO B 1 309 ? -2.125 10.375 -3.525 1 96.25 309 PRO B C 1
ATOM 5249 O O . PRO B 1 309 ? -1.968 9.695 -2.508 1 96.25 309 PRO B O 1
ATOM 5252 N N . PHE B 1 310 ? -3.109 11.18 -3.682 1 94 310 PHE B N 1
ATOM 5253 C CA . PHE B 1 310 ? -4.047 11.516 -2.617 1 94 310 PHE B CA 1
ATOM 5254 C C . PHE B 1 310 ? -4.805 10.273 -2.154 1 94 310 PHE B C 1
ATOM 5256 O O . PHE B 1 310 ? -5.188 10.172 -0.986 1 94 310 PHE B O 1
ATOM 5263 N N . GLN B 1 311 ? -5.012 9.266 -3.066 1 96.94 311 GLN B N 1
ATOM 5264 C CA . GLN B 1 311 ? -5.695 8.023 -2.715 1 96.94 311 GLN B CA 1
ATOM 5265 C C . GLN B 1 311 ? -4.953 7.285 -1.603 1 96.94 311 GLN B C 1
ATOM 5267 O O . GLN B 1 311 ? -5.578 6.672 -0.733 1 96.94 311 GLN B O 1
ATOM 5272 N N . LEU B 1 312 ? -3.596 7.383 -1.636 1 97.56 312 LEU B N 1
ATOM 5273 C CA . LEU B 1 312 ? -2.773 6.703 -0.639 1 97.56 312 LEU B CA 1
ATOM 5274 C C . LEU B 1 312 ? -2.615 7.566 0.609 1 97.56 312 LEU B C 1
ATOM 5276 O O . LEU B 1 312 ? -2.721 7.066 1.731 1 97.56 312 LEU B O 1
ATOM 5280 N N . VAL B 1 313 ? -2.412 8.852 0.426 1 96 313 VAL B N 1
ATOM 5281 C CA . VAL B 1 313 ? -2.176 9.758 1.544 1 96 313 VAL B CA 1
ATOM 5282 C C . VAL B 1 313 ? -3.389 9.758 2.473 1 96 313 VAL B C 1
ATOM 5284 O O . VAL B 1 313 ? -3.244 9.867 3.693 1 96 313 VAL B O 1
ATOM 5287 N N . THR B 1 314 ? -4.586 9.539 1.884 1 94.88 314 THR B N 1
ATOM 5288 C CA . THR B 1 314 ? -5.809 9.578 2.676 1 94.88 314 THR B CA 1
ATOM 5289 C C . THR B 1 314 ? -6.16 8.188 3.207 1 94.88 314 THR B C 1
ATOM 5291 O O . THR B 1 314 ? -7.309 7.934 3.576 1 94.88 314 THR B O 1
ATOM 5294 N N . GLY B 1 315 ? -5.242 7.273 3.076 1 96.44 315 GLY B N 1
ATOM 5295 C CA . GLY B 1 315 ? -5.375 6.129 3.961 1 96.44 315 GLY B CA 1
ATOM 5296 C C . GLY B 1 315 ? -5.535 4.816 3.217 1 96.44 315 GLY B C 1
ATOM 5297 O O . GLY B 1 315 ? -5.449 3.742 3.816 1 96.44 315 GLY B O 1
ATOM 5298 N N . ARG B 1 316 ? -5.789 4.852 1.903 1 98.06 316 ARG B N 1
ATOM 5299 C CA . ARG B 1 316 ? -5.848 3.596 1.159 1 98.06 316 ARG B CA 1
ATOM 5300 C C . ARG B 1 316 ? -4.461 2.973 1.03 1 98.06 316 ARG B C 1
ATOM 5302 O O . ARG B 1 316 ? -3.465 3.684 0.883 1 98.06 316 ARG B O 1
ATOM 5309 N N . THR B 1 317 ? -4.414 1.674 1.075 1 98.5 317 THR B N 1
ATOM 5310 C CA . THR B 1 317 ? -3.186 0.913 0.885 1 98.5 317 THR B CA 1
ATOM 5311 C C . THR B 1 317 ? -3.26 0.071 -0.385 1 98.5 317 THR B C 1
ATOM 5313 O O . THR B 1 317 ? -4.285 -0.553 -0.662 1 98.5 317 THR B O 1
ATOM 5316 N N . TRP B 1 318 ? -2.24 0.153 -1.151 1 98.75 318 TRP B N 1
ATOM 5317 C CA . TRP B 1 318 ? -2.133 -0.644 -2.369 1 98.75 318 TRP B CA 1
ATOM 5318 C C . TRP B 1 318 ? -1.081 -1.738 -2.211 1 98.75 318 TRP B C 1
ATOM 5320 O O . TRP B 1 318 ? 0.069 -1.457 -1.865 1 98.75 318 TRP B O 1
ATOM 5330 N N . LYS B 1 319 ? -1.428 -2.973 -2.387 1 98.06 319 LYS B N 1
ATOM 5331 C CA . LYS B 1 319 ? -0.479 -4.078 -2.314 1 98.06 319 LYS B CA 1
ATOM 5332 C C . LYS B 1 319 ? -0.809 -5.156 -3.344 1 98.06 319 LYS B C 1
ATOM 5334 O O . LYS B 1 319 ? -1.647 -4.945 -4.223 1 98.06 319 LYS B O 1
ATOM 5339 N N . GLY B 1 320 ? -0.121 -6.223 -3.342 1 96.81 320 GLY B N 1
ATOM 5340 C CA . GLY B 1 320 ? -0.336 -7.34 -4.25 1 96.81 320 GLY B CA 1
ATOM 5341 C C . GLY B 1 320 ? -0.125 -8.688 -3.592 1 96.81 320 GLY B C 1
ATOM 5342 O O . GLY B 1 320 ? 0.089 -8.773 -2.379 1 96.81 320 GLY B O 1
ATOM 5343 N N . SER B 1 321 ? -0.32 -9.648 -4.418 1 95.75 321 SER B N 1
ATOM 5344 C CA . SER B 1 321 ? -0.164 -11.008 -3.918 1 95.75 321 SER B CA 1
ATOM 5345 C C . SER B 1 321 ? 0.392 -11.938 -4.992 1 95.75 321 SER B C 1
ATOM 5347 O O . SER B 1 321 ? -0.074 -11.922 -6.133 1 95.75 321 SER B O 1
ATOM 5349 N N . ALA B 1 322 ? 1.383 -12.641 -4.586 1 93.38 322 ALA B N 1
ATOM 5350 C CA . ALA B 1 322 ? 1.909 -13.727 -5.402 1 93.38 322 ALA B CA 1
ATOM 5351 C C . ALA B 1 322 ? 1.747 -15.07 -4.699 1 93.38 322 ALA B C 1
ATOM 5353 O O . ALA B 1 322 ? 2.217 -15.25 -3.572 1 93.38 322 ALA B O 1
ATOM 5354 N N . PHE B 1 323 ? 1.057 -15.969 -5.34 1 94.44 323 PHE B N 1
ATOM 5355 C CA . PHE B 1 323 ? 0.853 -17.344 -4.891 1 94.44 323 PHE B CA 1
ATOM 5356 C C . PHE B 1 323 ? 0.287 -17.375 -3.479 1 94.44 323 PHE B C 1
ATOM 5358 O O . PHE B 1 323 ? 0.706 -18.188 -2.652 1 94.44 323 PHE B O 1
ATOM 5365 N N . GLY B 1 324 ? -0.584 -16.312 -3.121 1 89.38 324 GLY B N 1
ATOM 5366 C CA . GLY B 1 324 ? -1.365 -16.344 -1.894 1 89.38 324 GLY B CA 1
ATOM 5367 C C . GLY B 1 324 ? -0.646 -15.727 -0.713 1 89.38 324 GLY B C 1
ATOM 5368 O O . GLY B 1 324 ? -1.186 -15.68 0.394 1 89.38 324 GLY B O 1
ATOM 5369 N N . GLY B 1 325 ? 0.513 -15.156 -0.882 1 77.94 325 GLY B N 1
ATOM 5370 C CA . GLY B 1 325 ? 0.868 -14.125 0.086 1 77.94 325 GLY B CA 1
ATOM 5371 C C . GLY B 1 325 ? 2.008 -14.539 1 1 77.94 325 GLY B C 1
ATOM 5372 O O . GLY B 1 325 ? 2.5 -15.664 0.919 1 77.94 325 GLY B O 1
ATOM 5373 N N . SER B 1 326 ? 2.426 -13.57 1.938 1 72.38 326 SER B N 1
ATOM 5374 C CA . SER B 1 326 ? 3.725 -13.383 2.576 1 72.38 326 SER B CA 1
ATOM 5375 C C . SER B 1 326 ? 3.926 -14.375 3.719 1 72.38 326 SER B C 1
ATOM 5377 O O . SER B 1 326 ? 5.02 -14.914 3.895 1 72.38 326 SER B O 1
ATOM 5379 N N . SER B 1 327 ? 2.867 -14.75 4.336 1 77.12 327 SER B N 1
ATOM 5380 C CA . SER B 1 327 ? 3.119 -15.578 5.512 1 77.12 327 SER B CA 1
ATOM 5381 C C . SER B 1 327 ? 3.008 -17.062 5.184 1 77.12 327 SER B C 1
ATOM 5383 O O . SER B 1 327 ? 3.295 -17.906 6.031 1 77.12 327 SER B O 1
ATOM 5385 N N . TRP B 1 328 ? 2.711 -17.312 3.943 1 85.5 328 TRP B N 1
ATOM 5386 C CA . TRP B 1 328 ? 2.541 -18.688 3.512 1 85.5 328 TRP B CA 1
ATOM 5387 C C . TRP B 1 328 ? 3.656 -19.109 2.557 1 85.5 328 TRP B C 1
ATOM 5389 O O . TRP B 1 328 ? 3.791 -18.547 1.47 1 85.5 328 TRP B O 1
ATOM 5399 N N . LYS B 1 329 ? 4.316 -20.062 3.051 1 92.81 329 LYS B N 1
ATOM 5400 C CA . LYS B 1 329 ? 5.402 -20.594 2.24 1 92.81 329 LYS B CA 1
ATOM 5401 C C . LYS B 1 329 ? 4.926 -21.781 1.396 1 92.81 329 LYS B C 1
ATOM 5403 O O . LYS B 1 329 ? 4.16 -22.625 1.869 1 92.81 329 LYS B O 1
ATOM 5408 N N . SER B 1 330 ? 5.328 -21.828 0.208 1 93.75 330 SER B N 1
ATOM 5409 C CA . SER B 1 330 ? 4.789 -22.734 -0.798 1 93.75 330 SER B CA 1
ATOM 5410 C C . SER B 1 330 ? 4.879 -24.188 -0.334 1 93.75 330 SER B C 1
ATOM 5412 O O . SER B 1 330 ? 3.859 -24.828 -0.063 1 93.75 330 SER B O 1
ATOM 5414 N N . VAL B 1 331 ? 6.074 -24.719 -0.057 1 95.94 331 VAL B N 1
ATOM 5415 C CA . VAL B 1 331 ? 6.305 -26.141 0.204 1 95.94 331 VAL B CA 1
ATOM 5416 C C . VAL B 1 331 ? 5.688 -26.531 1.546 1 95.94 331 VAL B C 1
ATOM 5418 O O . VAL B 1 331 ? 5.016 -27.562 1.654 1 95.94 331 VAL B O 1
ATOM 5421 N N . ASP B 1 332 ? 5.809 -25.656 2.535 1 94.75 332 ASP B N 1
ATOM 5422 C CA . ASP B 1 332 ? 5.328 -25.953 3.879 1 94.75 332 ASP B CA 1
ATOM 5423 C C . ASP B 1 332 ? 3.814 -25.797 3.973 1 94.75 332 ASP B C 1
ATOM 5425 O O . ASP B 1 332 ? 3.158 -26.469 4.762 1 94.75 332 ASP B O 1
ATOM 5429 N N . ASP B 1 333 ? 3.201 -24.984 3.15 1 93.5 333 ASP B N 1
ATOM 5430 C CA . ASP B 1 333 ? 1.836 -24.562 3.451 1 93.5 333 ASP B CA 1
ATOM 5431 C C . ASP B 1 333 ? 0.839 -25.203 2.494 1 93.5 333 ASP B C 1
ATOM 5433 O O . ASP B 1 333 ? -0.355 -25.281 2.791 1 93.5 333 ASP B O 1
ATOM 5437 N N . ILE B 1 334 ? 1.257 -25.75 1.384 1 95.44 334 ILE B N 1
ATOM 5438 C CA . ILE B 1 334 ? 0.348 -26.406 0.454 1 95.44 334 ILE B CA 1
ATOM 5439 C C . ILE B 1 334 ? -0.303 -27.609 1.134 1 95.44 334 ILE B C 1
ATOM 5441 O O . ILE B 1 334 ? -1.519 -27.797 1.044 1 95.44 334 ILE B O 1
ATOM 5445 N N . PRO B 1 335 ? 0.469 -28.438 1.877 1 95.44 335 PRO B N 1
ATOM 5446 C CA . PRO B 1 335 ? -0.182 -29.562 2.562 1 95.44 335 PRO B CA 1
ATOM 5447 C C . PRO B 1 335 ? -1.269 -29.109 3.535 1 95.44 335 PRO B C 1
ATOM 5449 O O . PRO B 1 335 ? -2.256 -29.812 3.738 1 95.44 335 PRO B O 1
ATOM 5452 N N . LYS B 1 336 ? -1.1 -27.938 4.07 1 94.44 336 LYS B N 1
ATOM 5453 C CA . LYS B 1 336 ? -2.125 -27.406 4.961 1 94.44 336 LYS B CA 1
ATOM 5454 C C . LYS B 1 336 ? -3.41 -27.094 4.199 1 94.44 336 LYS B C 1
ATOM 5456 O O . LYS B 1 336 ? -4.508 -27.281 4.727 1 94.44 336 LYS B O 1
ATOM 5461 N N . LEU B 1 337 ? -3.287 -26.656 3 1 95.38 337 LEU B N 1
ATOM 5462 C CA . LEU B 1 337 ? -4.461 -26.422 2.168 1 95.38 337 LEU B CA 1
ATOM 5463 C C . LEU B 1 337 ? -5.156 -27.734 1.815 1 95.38 337 LEU B C 1
ATOM 5465 O O . LEU B 1 337 ? -6.387 -27.781 1.722 1 95.38 337 LEU B O 1
ATOM 5469 N N . VAL B 1 338 ? -4.344 -28.75 1.605 1 97.12 338 VAL B N 1
ATOM 5470 C CA . VAL B 1 338 ? -4.918 -30.062 1.337 1 97.12 338 VAL B CA 1
ATOM 5471 C C . VAL B 1 338 ? -5.766 -30.516 2.527 1 97.12 338 VAL B C 1
ATOM 5473 O O . VAL B 1 338 ? -6.871 -31.031 2.35 1 97.12 338 VAL B O 1
ATOM 5476 N N . ASP B 1 339 ? -5.23 -30.281 3.693 1 96.62 339 ASP B N 1
ATOM 5477 C CA . ASP B 1 339 ? -5.965 -30.625 4.91 1 96.62 339 ASP B CA 1
ATOM 5478 C C . ASP B 1 339 ? -7.277 -29.844 4.988 1 96.62 339 ASP B C 1
ATOM 5480 O O . ASP B 1 339 ? -8.32 -30.406 5.328 1 96.62 339 ASP B O 1
ATOM 5484 N N . GLU B 1 340 ? -7.254 -28.594 4.656 1 96.38 340 GLU B N 1
ATOM 5485 C CA . GLU B 1 340 ? -8.453 -27.766 4.672 1 96.38 340 GLU B CA 1
ATOM 5486 C C . GLU B 1 340 ? -9.484 -28.266 3.664 1 96.38 340 GLU B C 1
ATOM 5488 O O . GLU B 1 340 ? -10.688 -28.234 3.936 1 96.38 340 GLU B O 1
ATOM 5493 N N . TYR B 1 341 ? -9.023 -28.625 2.557 1 97.69 341 TYR B N 1
ATOM 5494 C CA . TYR B 1 341 ? -9.914 -29.188 1.543 1 97.69 341 TYR B CA 1
ATOM 5495 C C . TYR B 1 341 ? -10.562 -30.484 2.039 1 97.69 341 TYR B C 1
ATOM 5497 O O . TYR B 1 341 ? -11.781 -30.641 1.956 1 97.69 341 TYR B O 1
ATOM 5505 N N . GLN B 1 342 ? -9.734 -31.344 2.545 1 97.25 342 GLN B N 1
ATOM 5506 C CA . GLN B 1 342 ? -10.234 -32.625 3.002 1 97.25 342 GLN B CA 1
ATOM 5507 C C . GLN B 1 342 ? -11.234 -32.469 4.145 1 97.25 342 GLN B C 1
ATOM 5509 O O . GLN B 1 342 ? -12.156 -33.281 4.293 1 97.25 342 GLN B O 1
ATOM 5514 N N . LYS B 1 343 ? -11.141 -31.422 4.895 1 97.25 343 LYS B N 1
ATOM 5515 C CA . LYS B 1 343 ? -12.047 -31.125 5.996 1 97.25 343 LYS B CA 1
ATOM 5516 C C . LYS B 1 343 ? -13.281 -30.375 5.504 1 97.25 343 LYS B C 1
ATOM 5518 O O . LYS B 1 343 ? -14.18 -30.062 6.289 1 97.25 343 LYS B O 1
ATOM 5523 N N . GLY B 1 344 ? -13.25 -29.953 4.289 1 97.06 344 GLY B N 1
ATOM 5524 C CA . GLY B 1 344 ? -14.422 -29.328 3.688 1 97.06 344 GLY B CA 1
ATOM 5525 C C . GLY B 1 344 ? -14.445 -27.812 3.834 1 97.06 344 GLY B C 1
ATOM 5526 O O . GLY B 1 344 ? -15.445 -27.172 3.523 1 97.06 344 GLY B O 1
ATOM 5527 N N . LYS B 1 345 ? -13.336 -27.328 4.297 1 97.31 345 LYS B N 1
ATOM 5528 C CA . LYS B 1 345 ? -13.281 -25.875 4.508 1 97.31 345 LYS B CA 1
ATOM 5529 C C . LYS B 1 345 ? -13.141 -25.125 3.184 1 97.31 345 LYS B C 1
ATOM 5531 O O . LYS B 1 345 ? -13.805 -24.109 2.967 1 97.31 345 LYS B O 1
ATOM 5536 N N . ILE B 1 346 ? -12.211 -25.625 2.299 1 96.69 346 ILE B N 1
ATOM 5537 C CA . ILE B 1 346 ? -12.102 -24.969 1.002 1 96.69 346 ILE B CA 1
ATOM 5538 C C . ILE B 1 346 ? -12.648 -25.875 -0.092 1 96.69 346 ILE B C 1
ATOM 5540 O O . ILE B 1 346 ? -12.594 -27.109 0.031 1 96.69 346 ILE B O 1
ATOM 5544 N N . LYS B 1 347 ? -13.172 -25.219 -1.12 1 96.81 347 LYS B N 1
ATOM 5545 C CA . LYS B 1 347 ? -13.719 -25.906 -2.283 1 96.81 347 LYS B CA 1
ATOM 5546 C C . LYS B 1 347 ? -12.656 -26.109 -3.355 1 96.81 347 LYS B C 1
ATOM 5548 O O . LYS B 1 347 ? -11.828 -25.234 -3.596 1 96.81 347 LYS B O 1
ATOM 5553 N N . LEU B 1 348 ? -12.656 -27.281 -3.945 1 97.81 348 LEU B N 1
ATOM 5554 C CA . LEU B 1 348 ? -11.844 -27.531 -5.129 1 97.81 348 LEU B CA 1
ATOM 5555 C C . LEU B 1 348 ? -12.688 -28.109 -6.258 1 97.81 348 LEU B C 1
ATOM 5557 O O . LEU B 1 348 ? -12.555 -27.688 -7.414 1 97.81 348 LEU B O 1
ATOM 5561 N N . ASP B 1 349 ? -13.586 -28.969 -5.91 1 97.69 349 ASP B N 1
ATOM 5562 C CA . ASP B 1 349 ? -14.414 -29.656 -6.895 1 97.69 349 ASP B CA 1
ATOM 5563 C C . ASP B 1 349 ? -15.211 -28.656 -7.734 1 97.69 349 ASP B C 1
ATOM 5565 O O . ASP B 1 349 ? -15.336 -28.812 -8.953 1 97.69 349 ASP B O 1
ATOM 5569 N N . GLU B 1 350 ? -15.688 -27.672 -7.051 1 97.19 350 GLU B N 1
ATOM 5570 C CA . GLU B 1 350 ? -16.609 -26.719 -7.656 1 97.19 350 GLU B CA 1
ATOM 5571 C C . GLU B 1 350 ? -15.906 -25.875 -8.719 1 97.19 350 GLU B C 1
ATOM 5573 O O . GLU B 1 350 ? -16.562 -25.25 -9.547 1 97.19 350 GLU B O 1
ATOM 5578 N N . PHE B 1 351 ? -14.547 -25.875 -8.703 1 97.69 351 PHE B N 1
ATOM 5579 C CA . PHE B 1 351 ? -13.781 -25.125 -9.688 1 97.69 351 PHE B CA 1
ATOM 5580 C C . PHE B 1 351 ? -13.656 -25.891 -10.992 1 97.69 351 PHE B C 1
ATOM 5582 O O . PHE B 1 351 ? -13.305 -25.328 -12.031 1 97.69 351 PHE B O 1
ATOM 5589 N N . ILE B 1 352 ? -13.828 -27.172 -10.977 1 97.44 352 ILE B N 1
ATOM 5590 C CA . ILE B 1 352 ? -13.547 -28.047 -12.117 1 97.44 352 ILE B CA 1
ATOM 5591 C C . ILE B 1 352 ? -14.727 -28.031 -13.078 1 97.44 352 ILE B C 1
ATOM 5593 O O . ILE B 1 352 ? -15.859 -28.312 -12.68 1 97.44 352 ILE B O 1
ATOM 5597 N N . THR B 1 353 ? -14.445 -27.719 -14.32 1 96.12 353 THR B N 1
ATOM 5598 C CA . THR B 1 353 ? -15.523 -27.609 -15.297 1 96.12 353 THR B CA 1
ATOM 5599 C C . THR B 1 353 ? -15.383 -28.672 -16.375 1 96.12 353 THR B C 1
ATOM 5601 O O . THR B 1 353 ? -16.25 -28.812 -17.25 1 96.12 353 THR B O 1
ATOM 5604 N N . GLY B 1 354 ? -14.266 -29.422 -16.391 1 96.56 354 GLY B N 1
ATOM 5605 C CA . GLY B 1 354 ? -14.109 -30.453 -17.406 1 96.56 354 GLY B CA 1
ATOM 5606 C C . GLY B 1 354 ? -12.891 -31.328 -17.188 1 96.56 354 GLY B C 1
ATOM 5607 O O . GLY B 1 354 ? -11.953 -30.938 -16.484 1 96.56 354 GLY B O 1
ATOM 5608 N N . TYR B 1 355 ? -12.977 -32.531 -17.719 1 97.81 355 TYR B N 1
ATOM 5609 C CA . TYR B 1 355 ? -11.867 -33.469 -17.766 1 97.81 355 TYR B CA 1
ATOM 5610 C C . TYR B 1 355 ? -11.492 -33.812 -19.203 1 97.81 355 TYR B C 1
ATOM 5612 O O . TYR B 1 355 ? -12.359 -34.031 -20.047 1 97.81 355 TYR B O 1
ATOM 5620 N N . TYR B 1 356 ? -10.242 -33.781 -19.438 1 98.06 356 TYR B N 1
ATOM 5621 C CA . TYR B 1 356 ? -9.703 -34.062 -20.75 1 98.06 356 TYR B CA 1
ATOM 5622 C C . TYR B 1 356 ? -8.492 -34.969 -20.672 1 98.06 356 TYR B C 1
ATOM 5624 O O . TYR B 1 356 ? -7.789 -35 -19.656 1 98.06 356 TYR B O 1
ATOM 5632 N N . ASP B 1 357 ? -8.266 -35.719 -21.75 1 97.81 357 ASP B N 1
ATOM 5633 C CA . ASP B 1 357 ? -7 -36.438 -21.891 1 97.81 357 ASP B CA 1
ATOM 5634 C C . ASP B 1 357 ? -5.902 -35.531 -22.438 1 97.81 357 ASP B C 1
ATOM 5636 O O . ASP B 1 357 ? -6.188 -34.5 -23.062 1 97.81 357 ASP B O 1
ATOM 5640 N N . LEU B 1 358 ? -4.715 -35.969 -22.25 1 98.12 358 LEU B N 1
ATOM 5641 C CA . LEU B 1 358 ? -3.574 -35.188 -22.734 1 98.12 358 LEU B CA 1
ATOM 5642 C C . LEU B 1 358 ? -3.715 -34.906 -24.219 1 98.12 358 LEU B C 1
ATOM 5644 O O . LEU B 1 358 ? -3.367 -33.812 -24.672 1 98.12 358 LEU B O 1
ATOM 5648 N N . THR B 1 359 ? -4.289 -35.812 -24.953 1 97.5 359 THR B N 1
ATOM 5649 C CA . THR B 1 359 ? -4.418 -35.688 -26.406 1 97.5 359 THR B CA 1
ATOM 5650 C C . THR B 1 359 ? -5.477 -34.656 -26.766 1 97.5 359 THR B C 1
ATOM 5652 O O . THR B 1 359 ? -5.547 -34.188 -27.906 1 97.5 359 THR B O 1
ATOM 5655 N N . GLU B 1 360 ? -6.262 -34.312 -25.797 1 98.06 360 GLU B N 1
ATOM 5656 C CA . GLU B 1 360 ? -7.34 -33.344 -26.016 1 98.06 360 GLU B CA 1
ATOM 5657 C C . GLU B 1 360 ? -6.977 -31.969 -25.469 1 98.06 360 GLU B C 1
ATOM 5659 O O . GLU B 1 360 ? -7.84 -31.094 -25.328 1 98.06 360 GLU B O 1
ATOM 5664 N N . ILE B 1 361 ? -5.773 -31.766 -25.156 1 98.12 361 ILE B N 1
ATOM 5665 C CA . ILE B 1 361 ? -5.359 -30.594 -24.406 1 98.12 361 ILE B CA 1
ATOM 5666 C C . ILE B 1 361 ? -5.66 -29.328 -25.219 1 98.12 361 ILE B C 1
ATOM 5668 O O . ILE B 1 361 ? -6 -28.281 -24.656 1 98.12 361 ILE B O 1
ATOM 5672 N N . ASN B 1 362 ? -5.57 -29.344 -26.531 1 98.19 362 ASN B N 1
ATOM 5673 C CA . ASN B 1 362 ? -5.887 -28.172 -27.344 1 98.19 362 ASN B CA 1
ATOM 5674 C C . ASN B 1 362 ? -7.367 -27.812 -27.266 1 98.19 362 ASN B C 1
ATOM 5676 O O . ASN B 1 362 ? -7.727 -26.641 -27.281 1 98.19 362 ASN B O 1
ATOM 5680 N N . THR B 1 363 ? -8.148 -28.844 -27.172 1 97.19 363 THR B N 1
ATOM 5681 C CA . THR B 1 363 ? -9.57 -28.609 -26.969 1 97.19 363 THR B CA 1
ATOM 5682 C C . THR B 1 363 ? -9.812 -27.906 -25.641 1 97.19 363 THR B C 1
ATOM 5684 O O . THR B 1 363 ? -10.625 -26.984 -25.547 1 97.19 363 THR B O 1
ATOM 5687 N N . ALA B 1 364 ? -9.133 -28.344 -24.625 1 96.94 364 ALA B N 1
ATOM 5688 C CA . ALA B 1 364 ? -9.25 -27.734 -23.297 1 96.94 364 ALA B CA 1
ATOM 5689 C C . ALA B 1 364 ? -8.844 -26.25 -23.359 1 96.94 364 ALA B C 1
ATOM 5691 O O . ALA B 1 364 ? -9.461 -25.406 -22.703 1 96.94 364 ALA B O 1
ATOM 5692 N N . PHE B 1 365 ? -7.805 -25.891 -24.125 1 96.69 365 PHE B N 1
ATOM 5693 C CA . PHE B 1 365 ? -7.375 -24.516 -24.297 1 96.69 365 PHE B CA 1
ATOM 5694 C C . PHE B 1 365 ? -8.445 -23.703 -25.016 1 96.69 365 PHE B C 1
ATOM 5696 O O . PHE B 1 365 ? -8.633 -22.516 -24.719 1 96.69 365 PHE B O 1
ATOM 5703 N N . GLU B 1 366 ? -9.109 -24.281 -25.969 1 95.25 366 GLU B N 1
ATOM 5704 C CA . GLU B 1 366 ? -10.188 -23.594 -26.688 1 95.25 366 GLU B CA 1
ATOM 5705 C C . GLU B 1 366 ? -11.344 -23.266 -25.75 1 95.25 366 GLU B C 1
ATOM 5707 O O . GLU B 1 366 ? -11.906 -22.156 -25.812 1 95.25 366 GLU B O 1
ATOM 5712 N N . VAL B 1 367 ? -11.617 -24.219 -24.906 1 94.19 367 VAL B N 1
ATOM 5713 C CA . VAL B 1 367 ? -12.703 -24.016 -23.969 1 94.19 367 VAL B CA 1
ATOM 5714 C C . VAL B 1 367 ? -12.336 -22.906 -22.984 1 94.19 367 VAL B C 1
ATOM 5716 O O . VAL B 1 367 ? -13.18 -22.094 -22.609 1 94.19 367 VAL B O 1
ATOM 5719 N N . LEU B 1 368 ? -11.125 -22.859 -22.547 1 92.69 368 LEU B N 1
ATOM 5720 C CA . LEU B 1 368 ? -10.648 -21.781 -21.672 1 92.69 368 LEU B CA 1
ATOM 5721 C C . LEU B 1 368 ? -10.812 -20.422 -22.344 1 92.69 368 LEU B C 1
ATOM 5723 O O . LEU B 1 368 ? -11.281 -19.469 -21.719 1 92.69 368 LEU B O 1
ATOM 5727 N N . ARG B 1 369 ? -10.469 -20.297 -23.578 1 88.75 369 ARG B N 1
ATOM 5728 C CA . ARG B 1 369 ? -10.508 -19.047 -24.328 1 88.75 369 ARG B CA 1
ATOM 5729 C C . ARG B 1 369 ? -11.938 -18.562 -24.531 1 88.75 369 ARG B C 1
ATOM 5731 O O . ARG B 1 369 ? -12.203 -17.359 -24.578 1 88.75 369 ARG B O 1
ATOM 5738 N N . SER B 1 370 ? -12.805 -19.516 -24.625 1 86.69 370 SER B N 1
ATOM 5739 C CA . SER B 1 370 ? -14.195 -19.156 -24.875 1 86.69 370 SER B CA 1
ATOM 5740 C C . SER B 1 370 ? -14.859 -18.625 -23.609 1 86.69 370 SER B C 1
ATOM 5742 O O . SER B 1 370 ? -15.938 -18.031 -23.672 1 86.69 370 SER B O 1
ATOM 5744 N N . GLY B 1 371 ? -14.188 -18.797 -22.469 1 82.5 371 GLY B N 1
ATOM 5745 C CA . GLY B 1 371 ? -14.727 -18.297 -21.219 1 82.5 371 GLY B CA 1
ATOM 5746 C C . GLY B 1 371 ? -15.648 -19.281 -20.531 1 82.5 371 GLY B C 1
ATOM 5747 O O . GLY B 1 371 ? -16.219 -18.969 -19.484 1 82.5 371 GLY B O 1
ATOM 5748 N N . ASP B 1 372 ? -15.758 -20.453 -20.969 1 81 372 ASP B N 1
ATOM 5749 C CA . ASP B 1 372 ? -16.703 -21.438 -20.453 1 81 372 ASP B CA 1
ATOM 5750 C C . ASP B 1 372 ? -16.031 -22.344 -19.422 1 81 372 ASP B C 1
ATOM 5752 O O . ASP B 1 372 ? -16.688 -23.234 -18.859 1 81 372 ASP B O 1
ATOM 5756 N N . SER B 1 373 ? -14.812 -22.125 -19.234 1 89.12 373 SER B N 1
ATOM 5757 C CA . SER B 1 373 ? -14.062 -23 -18.328 1 89.12 373 SER B CA 1
ATOM 5758 C C . SER B 1 373 ? -13.477 -22.203 -17.172 1 89.12 373 SER B C 1
ATOM 5760 O O . SER B 1 373 ? -12.992 -21.078 -17.359 1 89.12 373 SER B O 1
ATOM 5762 N N . LEU B 1 374 ? -13.727 -22.766 -15.93 1 92.19 374 LEU B N 1
ATOM 5763 C CA . LEU B 1 374 ? -12.93 -22.281 -14.805 1 92.19 374 LEU B CA 1
ATOM 5764 C C . LEU B 1 374 ? -11.586 -23 -14.75 1 92.19 374 LEU B C 1
ATOM 5766 O O . LEU B 1 374 ? -10.547 -22.406 -15 1 92.19 374 LEU B O 1
ATOM 5770 N N . ARG B 1 375 ? -11.703 -24.359 -14.539 1 95.25 375 ARG B N 1
ATOM 5771 C CA . ARG B 1 375 ? -10.5 -25.188 -14.617 1 95.25 375 ARG B CA 1
ATOM 5772 C C . ARG B 1 375 ? -10.781 -26.5 -15.32 1 95.25 375 ARG B C 1
ATOM 5774 O O . ARG B 1 375 ? -11.664 -27.25 -14.906 1 95.25 375 ARG B O 1
ATOM 5781 N N . SER B 1 376 ? -10.055 -26.688 -16.406 1 97.31 376 SER B N 1
ATOM 5782 C CA . SER B 1 376 ? -10.031 -27.969 -17.078 1 97.31 376 SER B CA 1
ATOM 5783 C C . SER B 1 376 ? -8.922 -28.859 -16.547 1 97.31 376 SER B C 1
ATOM 5785 O O . SER B 1 376 ? -7.766 -28.438 -16.453 1 97.31 376 SER B O 1
ATOM 5787 N N . ILE B 1 377 ? -9.312 -30.078 -16.172 1 98.19 377 ILE B N 1
ATOM 5788 C CA . ILE B 1 377 ? -8.328 -31.047 -15.703 1 98.19 377 ILE B CA 1
ATOM 5789 C C . ILE B 1 377 ? -7.887 -31.938 -16.859 1 98.19 377 ILE B C 1
ATOM 5791 O O . ILE B 1 377 ? -8.719 -32.469 -17.594 1 98.19 377 ILE B O 1
ATOM 5795 N N . VAL B 1 378 ? -6.613 -32.031 -17 1 98.5 378 VAL B N 1
ATOM 5796 C CA . VAL B 1 378 ? -6.031 -32.938 -18 1 98.5 378 VAL B CA 1
ATOM 5797 C C . VAL B 1 378 ? -5.5 -34.188 -17.328 1 98.5 378 VAL B C 1
ATOM 5799 O O . VAL B 1 378 ? -4.656 -34.125 -16.438 1 98.5 378 VAL B O 1
ATOM 5802 N N . LYS B 1 379 ? -6.051 -35.312 -17.734 1 98.44 379 LYS B N 1
ATOM 5803 C CA . LYS B 1 379 ? -5.473 -36.594 -17.344 1 98.44 379 LYS B CA 1
ATOM 5804 C C . LYS B 1 379 ? -4.211 -36.906 -18.141 1 98.44 379 LYS B C 1
ATOM 5806 O O . LYS B 1 379 ? -4.289 -37.312 -19.297 1 98.44 379 LYS B O 1
ATOM 5811 N N . VAL B 1 380 ? -3.145 -36.781 -17.516 1 98.38 380 VAL B N 1
ATOM 5812 C CA . VAL B 1 380 ? -1.863 -36.781 -18.219 1 98.38 380 VAL B CA 1
ATOM 5813 C C . VAL B 1 380 ? -1.358 -38.219 -18.344 1 98.38 380 VAL B C 1
ATOM 5815 O O . VAL B 1 380 ? -0.869 -38.625 -19.406 1 98.38 380 VAL B O 1
ATOM 5818 N N . SER B 1 381 ? -1.438 -38.906 -17.203 1 95.19 381 SER B N 1
ATOM 5819 C CA . SER B 1 381 ? -1.027 -40.312 -17.172 1 95.19 381 SER B CA 1
ATOM 5820 C C . SER B 1 381 ? -1.997 -41.156 -16.359 1 95.19 381 SER B C 1
ATOM 5822 O O . SER B 1 381 ? -2.873 -40.625 -15.672 1 95.19 381 SER B O 1
ATOM 5824 N N . LYS B 1 382 ? -1.939 -42.5 -16.609 1 87.06 382 LYS B N 1
ATOM 5825 C CA . LYS B 1 382 ? -2.674 -43.438 -15.789 1 87.06 382 LYS B CA 1
ATOM 5826 C C . LYS B 1 382 ? -1.793 -44.031 -14.688 1 87.06 382 LYS B C 1
ATOM 5828 O O . LYS B 1 382 ? -0.569 -44.062 -14.82 1 87.06 382 LYS B O 1
ATOM 5833 N N . ILE B 1 383 ? -2.422 -44.281 -13.586 1 73.12 383 ILE B N 1
ATOM 5834 C CA . ILE B 1 383 ? -1.681 -44.906 -12.5 1 73.12 383 ILE B CA 1
ATOM 5835 C C . ILE B 1 383 ? -1.189 -46.281 -12.938 1 73.12 383 ILE B C 1
ATOM 5837 O O . ILE B 1 383 ? -1.926 -47.031 -13.578 1 73.12 383 ILE B O 1
#

InterPro domains:
  IPR002328 Alcohol dehydrogenase, zinc-type, conserved site [PS00059] (68-82)
  IPR011032 GroES-like superfamily [SSF50129] (3-192)
  IPR011032 GroES-like superfamily [SSF50129] (329-378)
  IPR013149 Alcohol dehydrogenase-like, C-terminal [PF00107] (205-331)
  IPR013154 Alcohol dehydrogenase-like, N-terminal [PF08240] (35-163)
  IPR014183 Alcohol dehydrogenase class III [TIGR02818] (9-379)
  IPR014183 Alcohol dehydrogenase class III [cd08300] (8-379)
  IPR036291 NAD(P)-binding domain superfamily [SSF51735] (167-345)

Nearest PDB structures (foldseek):
  3cos-assembly1_B  TM=9.602E-01  e=9.466E-55  Homo sapiens
  1e3i-assembly1_B  TM=9.474E-01  e=9.516E-51  Mus musculus
  1e3l-assembly1_B  TM=9.472E-01  e=6.233E-50  Mus musculus
  5tnx-assembly1_A  TM=9.361E-01  e=1.879E-40  Burkholderia ambifaria MC40-6
  8h2a-assembly1_D  TM=9.116E-01  e=1.034E-33  Formosa agariphila

pLDDT: mean 95.95, std 5.12, range [50.06, 99.0]

Radius of gyration: 30.12 Å; Cα contacts (8 Å, |Δi|>4): 2102; chains: 2; bounding box: 51×96×64 Å

Sequence (766 aa):
MATICKTIKCRAAVAWESKKPLKIEEIEVAPPREYEVRIKVLYAAICHTDAYTLGGDDPEGVFPCILGHEGAGIVESVGNGVTCVKPGDHVIPLYTAQCKECKFCRNPKTNLCQRIRVTQGQGLMPDKTTRFSQHGNAIYHFMGCSTFSEYTVVSQYSVAKVPSNAPLDKLCLLGCGVSTGYGAVVNNCKVEPGSTVAVWGLGTVGLAVIMGARIAGSRLIVGIDRDTKKFEKAIEFGADECINPNDIPKNLPLQTFLVDRYDGGFDYTFECIGLVETMRQALEAAHKGWGVSCIIGVAASGKEISTRPFQLVTGRTWKGSAFGGSSWKSVDDIPKLVDEYQKGKIKLDEFITGYYDLTEINTAFEVLRSGDSLRSIVKVSKIMATICKTIKCRAAVAWESKKPLKIEEIEVAPPREYEVRIKVLYAAICHTDAYTLGGDDPEGVFPCILGHEGAGIVESVGNGVTCVKPGDHVIPLYTAQCKECKFCRNPKTNLCQRIRVTQGQGLMPDKTTRFSQHGNAIYHFMGCSTFSEYTVVSQYSVAKVPSNAPLDKLCLLGCGVSTGYGAVVNNCKVEPGSTVAVWGLGTVGLAVIMGARIAGSRLIVGIDRDTKKFEKAIEFGADECINPNDIPKNLPLQTFLVDRYDGGFDYTFECIGLVETMRQALEAAHKGWGVSCIIGVAASGKEISTRPFQLVTGRTWKGSAFGGSSWKSVDDIPKLVDEYQKGKIKLDEFITGYYDLTEINTAFEVLRSGDSLRSIVKVSKI

Solvent-accessible s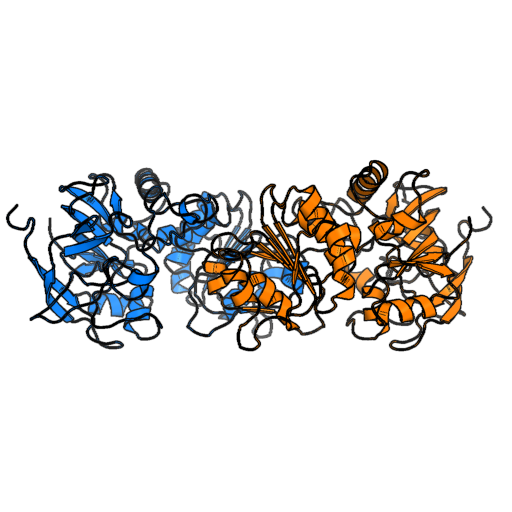urface area (backbone atoms only — not comparable to full-atom values): 36892 Å² total; per-residue (Å²): 115,98,56,61,85,32,70,38,77,41,53,28,40,34,30,64,47,62,70,50,75,61,40,83,36,75,32,38,34,50,46,41,48,76,37,16,32,20,31,38,23,31,19,21,34,58,51,68,68,48,52,39,34,40,58,55,64,36,90,64,60,64,67,33,17,26,43,32,45,17,14,12,29,30,28,62,37,66,13,60,86,50,75,90,68,52,62,68,39,29,33,33,38,26,59,53,30,43,74,69,69,50,73,39,46,67,34,67,52,20,33,67,29,66,88,50,47,74,34,23,56,69,19,25,40,84,86,70,44,62,54,34,28,47,97,86,40,75,28,28,40,27,55,46,28,15,33,39,19,29,55,30,60,28,49,58,40,19,50,23,68,43,67,78,86,55,61,44,78,50,54,7,47,60,33,38,48,42,36,23,17,25,22,30,28,62,43,50,62,49,56,50,64,64,32,34,37,35,31,36,27,65,49,50,35,23,37,21,27,35,34,30,38,44,73,41,38,38,69,41,33,38,37,32,37,80,59,69,82,42,43,62,58,37,41,73,42,45,29,73,45,66,44,42,74,81,78,47,64,87,92,46,58,65,28,60,53,43,19,68,73,46,77,49,23,19,48,32,20,36,23,42,66,26,46,49,67,54,45,35,35,31,47,65,21,16,15,75,26,56,5,34,18,33,40,54,31,69,58,58,79,92,52,56,33,55,46,50,59,62,57,22,24,48,28,19,32,42,30,28,27,51,72,8,11,19,68,40,40,46,42,78,40,50,43,54,52,52,51,35,35,75,72,62,75,46,86,50,69,84,48,53,64,45,78,36,45,55,92,40,46,62,58,53,51,51,39,44,72,72,63,78,37,58,24,37,31,26,44,48,41,82,133,114,98,58,62,86,32,71,38,76,42,54,29,39,35,30,64,46,62,70,50,76,61,40,82,37,77,32,37,33,51,46,41,48,76,37,16,32,20,30,38,24,31,20,21,34,58,51,67,67,48,52,39,33,41,57,56,63,36,92,62,59,63,70,32,18,25,44,32,46,18,15,14,29,30,29,62,38,65,13,60,87,50,76,88,67,53,62,70,40,29,32,32,38,26,59,52,30,43,76,69,69,49,75,38,46,67,34,68,53,20,34,64,30,66,87,51,46,73,34,23,57,70,19,25,40,86,86,68,44,60,54,34,29,47,98,87,38,74,28,28,41,27,56,44,29,16,33,39,18,30,55,30,60,28,49,57,39,20,48,24,69,42,67,77,87,57,62,44,79,50,55,8,46,57,34,39,48,42,36,23,17,25,21,29,27,63,43,48,63,48,57,50,64,63,33,33,37,36,32,36,27,66,49,49,34,24,37,22,27,36,34,30,37,43,74,40,39,38,68,41,33,37,36,32,36,81,59,69,84,41,44,65,58,37,41,74,43,44,28,73,45,68,44,41,72,82,77,48,64,87,92,48,58,66,27,59,53,43,18,67,74,47,77,48,23,19,50,30,17,36,25,41,66,25,46,48,68,53,46,36,36,32,45,65,21,15,15,75,26,57,6,34,17,34,39,53,30,69,58,59,80,92,51,57,32,55,45,52,59,62,56,21,24,48,29,20,32,42,31,27,27,51,72,10,10,19,66,41,40,46,42,78,39,49,43,53,51,51,52,35,34,76,70,62,75,46,85,50,69,86,48,53,65,45,80,36,43,55,90,39,45,62,58,53,54,52,40,45,73,72,64,78,38,61,24,38,33,28,44,47,40,80,134